Protein AF-0000000076630620 (afdb_homodimer)

InterPro domains:
  IPR000719 Protein kinase domain [PF00069] (63-330)
  IPR000719 Protein kinase domain [PS50011] (62-330)
  IPR000719 Protein kinase domain [SM00220] (62-330)
  IPR011009 Protein kinase-like domain superfamily [SSF56112] (59-332)
  IPR017441 Protein kinase, ATP binding site [PS00107] (68-91)
  IPR050538 Mitogen-activated protein kinase kinase kinase [PTHR48016] (31-331)

Foldseek 3Di:
DPPPPDPPPPPPPCPPPDPPCPPPPPPPVVVVCVVVVVVVVVCVVVDPDDPNPPLPLPDFDWDWDDFDDDALFFTKTWIAGPVPRAIKIKTKGKAAQVDPCRVVSVVLVVVQLVCQVPDDDPQAWHWDGKHKAADVVRSIIMIITITHDQPQAFQLVVCLVPNADDLLLLLLALLSLLVVLVVCVVVQKAQQQDARNQWGHNVPSGIHGHDSSLMDRHDPDQDQCPPPVVCVRRVPRLLLFALCSLVRHGDGSLRVLSSSLQRSCCNRGSDGQAPPDDDPVSVNVCSVVVHFRDDDPVDDPQNSVLSCLSNPNPSVSRDHSVVSNPRPSNVPND/DPPPPDDDPPPPPPPPPDPPPPPPPPPPVVVVCLVCVVVVVVCVVVDCDPPPVPLPLPDFDWDWDDFDDDALFFTKTWIAGPVPRAIKIKTKGKAQQVDPCRVVSVVLVVVQLVVQVPDDDPQAWHWDGKHKAADVVRSIIMIITITHDQPQAFQLVVCLVPNADDLLLLLLALLSLLVVLVVCVVVQKAQQQDARNQWGHNVPSGIHGHDSSLMDRHDPDQDQCPPPVVCVRRVPRLLLFALCSLVRHGDGSLRVLSSSLQRSCCNRGSDGQAPPDDDPVSVNVCSVVVHFRDDDPVDDPLNSVLSCLSNPNPSVSRDHSVVSNPRPSNVPND

Radius of gyration: 34.83 Å; Cα contacts (8 Å, |Δi|>4): 1082; chains: 2; bounding box: 96×141×93 Å

pLDDT: mean 76.8, std 24.76, range [18.69, 98.56]

Nearest PDB structures (foldseek):
  7nxk-assembly1_A  TM=8.327E-01  e=2.757E-19  Homo sapiens
  5acb-assembly2_D  TM=8.102E-01  e=2.037E-18  Homo sapiens
  7nxj-assembly1_A  TM=8.068E-01  e=7.312E-18  Homo sapiens
  7qq6-assembly2_C  TM=7.704E-01  e=6.038E-17  Homo sapiens
  2w9z-assembly1_B  TM=7.452E-01  e=3.197E-16  Homo sapiens

Organism: NCBI:txid5963

Solvent-accessible surface area (backbone atoms only — not comparable to full-atom values): 37057 Å² total; per-residue (Å²): 137,85,83,78,82,78,82,79,75,78,79,75,81,70,82,68,72,80,77,74,78,78,66,78,69,62,65,64,61,60,57,52,56,55,50,49,54,53,52,42,58,64,40,65,80,52,65,73,67,76,93,57,77,62,75,66,66,55,79,75,61,63,44,74,64,45,78,76,45,76,57,86,72,32,39,26,27,40,27,32,32,49,74,51,46,28,41,28,28,36,37,37,31,77,37,47,63,85,43,88,60,36,60,64,53,48,50,38,48,50,51,28,49,48,49,35,68,69,50,84,44,93,29,33,52,47,59,73,48,49,42,77,47,72,42,75,89,75,45,34,30,36,37,36,40,35,26,59,52,48,70,41,34,23,46,44,55,41,19,65,61,59,35,49,50,53,64,62,32,48,30,46,51,49,46,45,52,39,53,37,49,40,53,36,46,77,70,30,35,34,54,76,59,55,40,37,75,30,28,29,22,53,30,72,48,47,54,21,44,46,78,47,65,64,39,44,73,52,67,96,51,75,43,73,49,79,44,66,64,55,54,70,60,39,68,90,46,59,75,29,54,28,62,44,60,77,66,56,34,59,53,62,65,50,42,46,34,25,7,47,27,29,35,53,43,20,43,56,62,40,40,70,32,45,86,89,50,89,45,69,68,51,46,52,51,39,43,73,69,68,53,68,67,73,77,70,80,88,53,52,70,52,52,50,51,51,36,48,40,23,49,35,82,54,69,88,73,25,42,49,50,68,58,56,68,68,34,71,58,45,65,78,62,126,142,84,86,80,84,82,82,84,77,80,78,79,72,78,76,72,69,81,75,76,78,77,65,78,70,60,65,63,58,59,57,50,55,55,51,47,53,51,50,41,58,62,38,64,78,51,67,74,68,74,94,58,79,60,75,66,65,56,80,75,62,61,43,74,64,43,77,75,45,76,56,85,72,32,39,27,28,40,28,33,31,50,76,50,45,27,40,28,26,37,39,38,30,77,38,46,64,86,42,88,60,37,62,62,52,48,50,38,48,50,49,29,50,50,50,36,65,70,48,84,44,93,29,32,52,48,60,72,48,47,41,77,47,72,40,75,90,74,46,34,31,37,38,36,38,34,26,61,52,50,72,42,34,25,46,43,55,42,19,63,63,58,35,48,49,52,64,62,32,48,32,46,53,48,46,44,51,39,53,37,48,41,53,36,46,76,72,31,34,34,53,75,58,57,40,36,76,31,27,31,22,53,30,71,47,47,53,22,44,45,77,46,64,64,39,42,74,54,66,97,53,75,44,73,48,77,45,68,65,55,54,70,60,39,70,91,47,58,75,30,53,30,62,45,60,77,66,56,33,60,53,66,64,48,42,46,32,23,8,47,24,28,34,52,43,21,42,56,62,41,41,70,34,46,86,87,51,90,44,70,67,53,46,52,50,40,41,73,69,70,53,68,67,73,76,70,79,87,53,54,69,52,52,50,51,52,36,49,40,24,49,35,82,54,70,87,75,26,41,48,50,69,58,55,68,67,34,71,58,46,66,77,62,125

Structure (mmCIF, N/CA/C/O backbone):
data_AF-0000000076630620-model_v1
#
loop_
_entity.id
_entity.type
_entity.pdbx_description
1 polymer 'Protein kinase domain-containing protein'
#
loop_
_atom_site.group_PDB
_atom_site.id
_atom_site.type_symbol
_atom_site.label_atom_id
_atom_site.label_alt_id
_atom_site.label_comp_id
_atom_site.label_asym_id
_atom_site.label_entity_id
_atom_site.label_seq_id
_atom_site.pdbx_PDB_ins_code
_atom_site.Cartn_x
_atom_site.Cartn_y
_atom_site.Cartn_z
_atom_site.occupancy
_atom_site.B_iso_or_equiv
_atom_site.auth_seq_id
_atom_site.auth_comp_id
_atom_site.auth_asym_id
_atom_site.auth_atom_id
_atom_site.pdbx_PDB_model_num
ATOM 1 N N . MET A 1 1 ? 1.747 79.438 6.832 1 21.02 1 MET A N 1
ATOM 2 C CA . MET A 1 1 ? 3.092 79.688 7.32 1 21.02 1 MET A CA 1
ATOM 3 C C . MET A 1 1 ? 4.109 78.75 6.734 1 21.02 1 MET A C 1
ATOM 5 O O . MET A 1 1 ? 3.883 77.562 6.73 1 21.02 1 MET A O 1
ATOM 9 N N . ASP A 1 2 ? 5.125 79.25 5.742 1 23.94 2 ASP A N 1
ATOM 10 C CA . ASP A 1 2 ? 6.125 78.938 4.723 1 23.94 2 ASP A CA 1
ATOM 11 C C . ASP A 1 2 ? 7.383 78.312 5.344 1 23.94 2 ASP A C 1
ATOM 13 O O . ASP A 1 2 ? 8.266 79.062 5.809 1 23.94 2 ASP A O 1
ATOM 17 N N . SER A 1 3 ? 7.227 77.188 6.191 1 22.53 3 SER A N 1
ATOM 18 C CA . SER A 1 3 ? 8.352 76.875 7.074 1 22.53 3 SER A CA 1
ATOM 19 C C . SER A 1 3 ? 9.625 76.625 6.277 1 22.53 3 SER A C 1
ATOM 21 O O . SER A 1 3 ? 9.609 75.875 5.285 1 22.53 3 SER A O 1
ATOM 23 N N . ASN A 1 4 ? 10.711 77.438 6.391 1 20.22 4 ASN A N 1
ATOM 24 C CA . ASN A 1 4 ? 12.023 77.875 5.938 1 20.22 4 ASN A CA 1
ATOM 25 C C . ASN A 1 4 ? 13.086 76.812 6.184 1 20.22 4 ASN A C 1
ATOM 27 O O . ASN A 1 4 ? 13.938 76.938 7.059 1 20.22 4 ASN A O 1
ATOM 31 N N . CYS A 1 5 ? 12.805 75.375 6.117 1 22.64 5 CYS A N 1
ATOM 32 C CA . CYS A 1 5 ? 13.773 74.5 6.723 1 22.64 5 CYS A CA 1
ATOM 33 C C . CYS A 1 5 ? 15.094 74.5 5.969 1 22.64 5 CYS A C 1
ATOM 35 O O . CYS A 1 5 ? 15.125 74.312 4.75 1 22.64 5 CYS A O 1
ATOM 37 N N . ILE A 1 6 ? 16.172 75.062 6.484 1 18.94 6 ILE A N 1
ATOM 38 C CA . ILE A 1 6 ? 17.516 75.5 6.117 1 18.94 6 ILE A CA 1
ATOM 39 C C . ILE A 1 6 ? 18.344 74.312 5.703 1 18.94 6 ILE A C 1
ATOM 41 O O . ILE A 1 6 ? 18.406 73.312 6.426 1 18.94 6 ILE A O 1
ATOM 45 N N . LYS A 1 7 ? 18.922 74.25 4.406 1 21.69 7 LYS A N 1
ATOM 46 C CA . LYS A 1 7 ? 19.609 73.312 3.521 1 21.69 7 LYS A CA 1
ATOM 47 C C . LYS A 1 7 ? 21.062 73.125 3.93 1 21.69 7 LYS A C 1
ATOM 49 O O . LYS A 1 7 ? 21.922 73.938 3.576 1 21.69 7 LYS A O 1
ATOM 54 N N . VAL A 1 8 ? 21.328 72.812 5.246 1 18.69 8 VAL A N 1
ATOM 55 C CA . VAL A 1 8 ? 22.75 72.938 5.598 1 18.69 8 VAL A CA 1
ATOM 56 C C . VAL A 1 8 ? 23.594 72 4.758 1 18.69 8 VAL A C 1
ATOM 58 O O . VAL A 1 8 ? 23.281 70.812 4.629 1 18.69 8 VAL A O 1
ATOM 61 N N . LYS A 1 9 ? 24.562 72.5 3.994 1 22.14 9 LYS A N 1
ATOM 62 C CA . LYS A 1 9 ? 25.531 72.188 2.963 1 22.14 9 LYS A CA 1
ATOM 63 C C . LYS A 1 9 ? 26.703 71.375 3.557 1 22.14 9 LYS A C 1
ATOM 65 O O . LYS A 1 9 ? 27.641 72 4.078 1 22.14 9 LYS A O 1
ATOM 70 N N . ILE A 1 10 ? 26.516 70.375 4.496 1 19.81 10 ILE A N 1
ATOM 71 C CA . ILE A 1 10 ? 27.766 70 5.117 1 19.81 10 ILE A CA 1
ATOM 72 C C . ILE A 1 10 ? 28.703 69.438 4.055 1 19.81 10 ILE A C 1
ATOM 74 O O . ILE A 1 10 ? 28.297 68.625 3.223 1 19.81 10 ILE A O 1
ATOM 78 N N . LYS A 1 11 ? 29.828 70 3.824 1 20.2 11 LYS A N 1
ATOM 79 C CA . LYS A 1 11 ? 31 69.938 2.965 1 20.2 11 LYS A CA 1
ATOM 80 C C . LYS A 1 11 ? 31.75 68.625 3.195 1 20.2 11 LYS A C 1
ATOM 82 O O . LYS A 1 11 ? 32.5 68.438 4.164 1 20.2 11 LYS A O 1
ATOM 87 N N . LYS A 1 12 ? 31.078 67.438 3.344 1 24.11 12 LYS A N 1
ATOM 88 C CA . LYS A 1 12 ? 31.906 66.375 3.811 1 24.11 12 LYS A CA 1
ATOM 89 C C . LYS A 1 12 ? 33.031 66.062 2.838 1 24.11 12 LYS A C 1
ATOM 91 O O . LYS A 1 12 ? 32.812 65.875 1.639 1 24.11 12 LYS A O 1
ATOM 96 N N . ALA A 1 13 ? 34.25 66.5 3.131 1 24.06 13 ALA A N 1
ATOM 97 C CA . ALA A 1 13 ? 35.5 66.438 2.396 1 24.06 13 ALA A CA 1
ATOM 98 C C . ALA A 1 13 ? 35.844 65 2.029 1 24.06 13 ALA A C 1
ATOM 100 O O . ALA A 1 13 ? 35.812 64.062 2.883 1 24.06 13 ALA A O 1
ATOM 101 N N . THR A 1 14 ? 35.781 64.625 0.725 1 21.33 14 THR A N 1
ATOM 102 C CA . THR A 1 14 ? 35.719 63.406 -0.107 1 21.33 14 THR A CA 1
ATOM 103 C C . THR A 1 14 ? 37.125 62.781 -0.221 1 21.33 14 THR A C 1
ATOM 105 O O . THR A 1 14 ? 37.344 61.906 -1.069 1 21.33 14 THR A O 1
ATOM 108 N N . ALA A 1 15 ? 38.062 63.156 0.721 1 23.69 15 ALA A N 1
ATOM 109 C CA . ALA A 1 15 ? 39.375 62.75 0.224 1 23.69 15 ALA A CA 1
ATOM 110 C C . ALA A 1 15 ? 39.406 61.25 0.014 1 23.69 15 ALA A C 1
ATOM 112 O O . ALA A 1 15 ? 39.062 60.469 0.91 1 23.69 15 ALA A O 1
ATOM 113 N N . THR A 1 16 ? 39.375 60.875 -1.229 1 24.38 16 THR A N 1
ATOM 114 C CA . THR A 1 16 ? 39.281 59.562 -1.857 1 24.38 16 THR A CA 1
ATOM 115 C C . THR A 1 16 ? 40.531 58.75 -1.606 1 24.38 16 THR A C 1
ATOM 117 O O . THR A 1 16 ? 41.594 59.094 -2.113 1 24.38 16 THR A O 1
ATOM 120 N N . PRO A 1 17 ? 40.844 58.5 -0.322 1 27.91 17 PRO A N 1
ATOM 121 C CA . PRO A 1 17 ? 42.219 57.969 -0.249 1 27.91 17 PRO A CA 1
ATOM 122 C C . PRO A 1 17 ? 42.469 56.875 -1.295 1 27.91 17 PRO A C 1
ATOM 124 O O . PRO A 1 17 ? 41.5 56.25 -1.792 1 27.91 17 PRO A O 1
ATOM 127 N N . PRO A 1 18 ? 43.688 56.812 -1.836 1 27.02 18 PRO A N 1
ATOM 128 C CA . PRO A 1 18 ? 44.156 56.031 -2.973 1 27.02 18 PRO A CA 1
ATOM 129 C C . PRO A 1 18 ? 43.906 54.531 -2.799 1 27.02 18 PRO A C 1
ATOM 131 O O . PRO A 1 18 ? 43.844 54.031 -1.67 1 27.02 18 PRO A O 1
ATOM 134 N N . GLU A 1 19 ? 43.25 53.906 -3.766 1 24.89 19 GLU A N 1
ATOM 135 C CA . GLU A 1 19 ? 42.719 52.562 -3.941 1 24.89 19 GLU A CA 1
ATOM 136 C C . GLU A 1 19 ? 43.844 51.531 -3.924 1 24.89 19 GLU A C 1
ATOM 138 O O . GLU A 1 19 ? 44.625 51.438 -4.859 1 24.89 19 GLU A O 1
ATOM 143 N N . VAL A 1 20 ? 44.688 51.469 -2.863 1 26.17 20 VAL A N 1
ATOM 144 C CA . VAL A 1 20 ? 45.688 50.438 -2.951 1 26.17 20 VAL A CA 1
ATOM 145 C C . VAL A 1 20 ? 45.031 49.094 -3.363 1 26.17 20 VAL A C 1
ATOM 147 O O . VAL A 1 20 ? 43.969 48.75 -2.842 1 26.17 20 VAL A O 1
ATOM 150 N N . SER A 1 21 ? 45.344 48.656 -4.578 1 26.14 21 SER A N 1
ATOM 151 C CA . SER A 1 21 ? 44.906 47.5 -5.348 1 26.14 21 SER A CA 1
ATOM 152 C C . SER A 1 21 ? 45.156 46.188 -4.582 1 26.14 21 SER A C 1
ATOM 154 O O . SER A 1 21 ? 46.312 45.781 -4.406 1 26.14 21 SER A O 1
ATOM 156 N N . LEU A 1 22 ? 44.656 46.031 -3.342 1 25.88 22 LEU A N 1
ATOM 157 C CA . LEU A 1 22 ? 44.938 44.812 -2.621 1 25.88 22 LEU A CA 1
ATOM 158 C C . LEU A 1 22 ? 44.469 43.594 -3.404 1 25.88 22 LEU A C 1
ATOM 160 O O . LEU A 1 22 ? 43.375 43.094 -3.141 1 25.88 22 LEU A O 1
ATOM 164 N N . ASP A 1 23 ? 44.594 43.562 -4.773 1 28.38 23 ASP A N 1
ATOM 165 C CA . ASP A 1 23 ? 44.094 42.531 -5.664 1 28.38 23 ASP A CA 1
ATOM 166 C C . ASP A 1 23 ? 44.625 41.156 -5.242 1 28.38 23 ASP A C 1
ATOM 168 O O . ASP A 1 23 ? 43.969 40.125 -5.469 1 28.38 23 ASP A O 1
ATOM 172 N N . ASN A 1 24 ? 45.969 41.031 -4.953 1 30.78 24 ASN A N 1
ATOM 173 C CA . ASN A 1 24 ? 46.656 39.75 -5.164 1 30.78 24 ASN A CA 1
ATOM 174 C C . ASN A 1 24 ? 46.312 38.75 -4.07 1 30.78 24 ASN A C 1
ATOM 176 O O . ASN A 1 24 ? 46.781 37.625 -4.113 1 30.78 24 ASN A O 1
ATOM 180 N N . LEU A 1 25 ? 46.094 39.188 -2.828 1 27.2 25 LEU A N 1
ATOM 181 C CA . LEU A 1 25 ? 46.125 38.188 -1.76 1 27.2 25 LEU A CA 1
ATOM 182 C C . LEU A 1 25 ? 44.875 37.344 -1.758 1 27.2 25 LEU A C 1
ATOM 184 O O . LEU A 1 25 ? 44.75 36.438 -0.93 1 27.2 25 LEU A O 1
ATOM 188 N N . SER A 1 26 ? 43.781 37.812 -2.432 1 30.05 26 SER A N 1
ATOM 189 C CA . SER A 1 26 ? 42.469 37.25 -2.098 1 30.05 26 SER A CA 1
ATOM 190 C C . SER A 1 26 ? 42.312 35.844 -2.699 1 30.05 26 SER A C 1
ATOM 192 O O . SER A 1 26 ? 41.344 35.125 -2.396 1 30.05 26 SER A O 1
ATOM 194 N N . ASP A 1 27 ? 43.188 35.469 -3.658 1 32.16 27 ASP A N 1
ATOM 195 C CA . ASP A 1 27 ? 42.875 34.25 -4.371 1 32.16 27 ASP A CA 1
ATOM 196 C C . ASP A 1 27 ? 43.188 33.031 -3.518 1 32.16 27 ASP A C 1
ATOM 198 O O . ASP A 1 27 ? 42.625 31.938 -3.727 1 32.16 27 ASP A O 1
ATOM 202 N N . SER A 1 28 ? 44.375 33.094 -2.713 1 32.09 28 SER A N 1
ATOM 203 C CA . SER A 1 28 ? 44.844 31.875 -2.072 1 32.09 28 SER A CA 1
ATOM 204 C C . SER A 1 28 ? 43.938 31.469 -0.919 1 32.09 28 SER A C 1
ATOM 206 O O . SER A 1 28 ? 43.938 30.312 -0.489 1 32.09 28 SER A O 1
ATOM 208 N N . ALA A 1 29 ? 43.406 32.469 -0.152 1 30.36 29 ALA A N 1
ATOM 209 C CA . ALA A 1 29 ? 42.594 32.125 1.026 1 30.36 29 ALA A CA 1
ATOM 210 C C . ALA A 1 29 ? 41.25 31.516 0.629 1 30.36 29 ALA A C 1
ATOM 212 O O . ALA A 1 29 ? 40.562 30.938 1.467 1 30.36 29 ALA A O 1
ATOM 213 N N . HIS A 1 30 ? 40.719 31.875 -0.544 1 31.41 30 HIS A N 1
ATOM 214 C CA . HIS A 1 30 ? 39.469 31.281 -0.981 1 31.41 30 HIS A CA 1
ATOM 215 C C . HIS A 1 30 ? 39.625 29.781 -1.229 1 31.41 30 HIS A C 1
ATOM 217 O O . HIS A 1 30 ? 38.656 29.031 -1.052 1 31.41 30 HIS A O 1
ATOM 223 N N . ASN A 1 31 ? 40.844 29.328 -1.656 1 33.25 31 ASN A N 1
ATOM 224 C CA . ASN A 1 31 ? 41 27.922 -1.959 1 33.25 31 ASN A CA 1
ATOM 225 C C . ASN A 1 31 ? 41.094 27.078 -0.687 1 33.25 31 ASN A C 1
ATOM 227 O O . ASN A 1 31 ? 40.75 25.906 -0.681 1 33.25 31 ASN A O 1
ATOM 231 N N . MET A 1 32 ? 41.844 27.547 0.4 1 32.38 32 MET A N 1
ATOM 232 C CA . MET A 1 32 ? 42.062 26.734 1.59 1 32.38 32 MET A CA 1
ATOM 233 C C . MET A 1 32 ? 40.781 26.547 2.383 1 32.38 32 MET A C 1
ATOM 235 O O . MET A 1 32 ? 40.594 25.531 3.061 1 32.38 32 MET A O 1
ATOM 239 N N . THR A 1 33 ? 40 27.641 2.543 1 31.5 33 THR A N 1
ATOM 240 C CA . THR A 1 33 ? 38.781 27.469 3.334 1 31.5 33 THR A CA 1
ATOM 241 C C . THR A 1 33 ? 37.812 26.531 2.643 1 31.5 33 THR A C 1
ATOM 243 O O . THR A 1 33 ? 36.906 25.984 3.283 1 31.5 33 THR A O 1
ATOM 246 N N . ARG A 1 34 ? 37.938 26.359 1.295 1 34.41 34 ARG A N 1
ATOM 247 C CA . ARG A 1 34 ? 37.094 25.406 0.62 1 34.41 34 ARG A CA 1
ATOM 248 C C . ARG A 1 34 ? 37.469 23.969 0.969 1 34.41 34 ARG A C 1
ATOM 250 O O . ARG A 1 34 ? 36.625 23.078 1.052 1 34.41 34 ARG A O 1
ATOM 257 N N . THR A 1 35 ? 38.844 23.734 1.135 1 35.69 35 THR A N 1
ATOM 258 C CA . THR A 1 35 ? 39.281 22.375 1.424 1 35.69 35 THR A CA 1
ATOM 259 C C . THR A 1 35 ? 38.969 22 2.877 1 35.69 35 THR A C 1
ATOM 261 O O . THR A 1 35 ? 38.531 20.906 3.166 1 35.69 35 THR A O 1
ATOM 264 N N . ILE A 1 36 ? 39.375 22.906 3.867 1 34.41 36 ILE A N 1
ATOM 265 C CA . ILE A 1 36 ? 39.219 22.547 5.273 1 34.41 36 ILE A CA 1
ATOM 266 C C . ILE A 1 36 ? 37.75 22.406 5.617 1 34.41 36 ILE A C 1
ATOM 268 O O . ILE A 1 36 ? 37.344 21.5 6.352 1 34.41 36 ILE A O 1
ATOM 272 N N . GLY A 1 37 ? 36.906 23.344 5.148 1 32.03 37 GLY A N 1
ATOM 273 C CA . GLY A 1 37 ? 35.5 23.219 5.426 1 32.03 37 GLY A CA 1
ATOM 274 C C . GLY A 1 37 ? 34.906 21.922 4.895 1 32.03 37 GLY A C 1
ATOM 275 O O . GLY A 1 37 ? 33.938 21.406 5.449 1 32.03 37 GLY A O 1
ATOM 276 N N . ARG A 1 38 ? 35.469 21.547 3.709 1 35.06 38 ARG A N 1
ATOM 277 C CA . ARG A 1 38 ? 35.062 20.25 3.17 1 35.06 38 ARG A CA 1
ATOM 278 C C . ARG A 1 38 ? 35.5 19.109 4.094 1 35.06 38 ARG A C 1
ATOM 280 O O . ARG A 1 38 ? 34.719 18.188 4.352 1 35.06 38 ARG A O 1
ATOM 287 N N . ASP A 1 39 ? 36.812 19.062 4.453 1 37.59 39 ASP A N 1
ATOM 288 C CA . ASP A 1 39 ? 37.312 17.984 5.293 1 37.59 39 ASP A CA 1
ATOM 289 C C . ASP A 1 39 ? 36.688 18.016 6.684 1 37.59 39 ASP A C 1
ATOM 291 O O . ASP A 1 39 ? 36.406 16.984 7.277 1 37.59 39 ASP A O 1
ATOM 295 N N . LEU A 1 40 ? 36.656 19.188 7.332 1 35.03 40 LEU A N 1
ATOM 296 C CA . LEU A 1 40 ? 36.094 19.297 8.672 1 35.03 40 LEU A CA 1
ATOM 297 C C . LEU A 1 40 ? 34.594 18.969 8.664 1 35.03 40 LEU A C 1
ATOM 299 O O . LEU A 1 40 ? 34.062 18.5 9.672 1 35.03 40 LEU A O 1
ATOM 303 N N . PHE A 1 41 ? 33.844 19.391 7.652 1 35.12 41 PHE A N 1
ATOM 304 C CA . PHE A 1 41 ? 32.438 18.969 7.586 1 35.12 41 PHE A CA 1
ATOM 305 C C . PHE A 1 41 ? 32.344 17.453 7.754 1 35.12 41 PHE A C 1
ATOM 307 O O . PHE A 1 41 ? 31.453 16.969 8.484 1 35.12 41 PHE A O 1
ATOM 314 N N . PHE A 1 42 ? 33.188 16.734 7.055 1 37.94 42 PHE A N 1
ATOM 315 C CA . PHE A 1 42 ? 33.188 15.281 7.223 1 37.94 42 PHE A CA 1
ATOM 316 C C . PHE A 1 42 ? 33.875 14.891 8.531 1 37.94 42 PHE A C 1
ATOM 318 O O . PHE A 1 42 ? 33.562 13.844 9.109 1 37.94 42 PHE A O 1
ATOM 325 N N . ALA A 1 43 ? 34.844 15.562 9.039 1 37.91 43 ALA A N 1
ATOM 326 C CA . ALA A 1 43 ? 35.531 15.266 10.297 1 37.91 43 ALA A CA 1
ATOM 327 C C . ALA A 1 43 ? 34.625 15.594 11.492 1 37.91 43 ALA A C 1
ATOM 329 O O . ALA A 1 43 ? 34.625 14.875 12.492 1 37.91 43 ALA A O 1
ATOM 330 N N . SER A 1 44 ? 34.125 16.797 11.695 1 35.88 44 SER A N 1
ATOM 331 C CA . SER A 1 44 ? 33.312 17.172 12.859 1 35.88 44 SER A CA 1
ATOM 332 C C . SER A 1 44 ? 32.156 16.203 13.047 1 35.88 44 SER A C 1
ATOM 334 O O . SER A 1 44 ? 31.562 16.141 14.133 1 35.88 44 SER A O 1
ATOM 336 N N . LEU A 1 45 ? 31.547 15.68 11.93 1 35.03 45 LEU A N 1
ATOM 337 C CA . LEU A 1 45 ? 30.703 14.523 12.219 1 35.03 45 LEU A CA 1
ATOM 338 C C . LEU A 1 45 ? 31.516 13.398 12.852 1 35.03 45 LEU A C 1
ATOM 340 O O . LEU A 1 45 ? 30.953 12.359 13.234 1 35.03 45 LEU A O 1
ATOM 344 N N . SER A 1 46 ? 32.938 13.469 12.922 1 30.86 46 SER A N 1
ATOM 345 C CA . SER A 1 46 ? 33.875 12.516 13.539 1 30.86 46 SER A CA 1
ATOM 346 C C . SER A 1 46 ? 34.125 12.867 15 1 30.86 46 SER A C 1
ATOM 348 O O . SER A 1 46 ? 35.125 12.414 15.586 1 30.86 46 SER A O 1
ATOM 350 N N . GLU A 1 47 ? 33.781 13.883 15.672 1 31.84 47 GLU A N 1
ATOM 351 C CA . GLU A 1 47 ? 34.344 14.062 17.016 1 31.84 47 GLU A CA 1
ATOM 352 C C . GLU A 1 47 ? 34.281 12.766 17.828 1 31.84 47 GLU A C 1
ATOM 354 O O . GLU A 1 47 ? 33.375 11.945 17.625 1 31.84 47 GLU A O 1
ATOM 359 N N . ASN A 1 48 ? 35.406 12.461 18.75 1 29.38 48 ASN A N 1
ATOM 360 C CA . ASN A 1 48 ? 35.844 11.461 19.719 1 29.38 48 ASN A CA 1
ATOM 361 C C . ASN A 1 48 ? 34.781 11.211 20.781 1 29.38 48 ASN A C 1
ATOM 363 O O . ASN A 1 48 ? 35.062 10.648 21.844 1 29.38 48 ASN A O 1
ATOM 367 N N . PRO A 1 49 ? 33.812 12.031 21.266 1 29.92 49 PRO A N 1
ATOM 368 C CA . PRO A 1 49 ? 33.344 11.445 22.531 1 29.92 49 PRO A CA 1
ATOM 369 C C . PRO A 1 49 ? 33.312 9.922 22.5 1 29.92 49 PRO A C 1
ATOM 371 O O . PRO A 1 49 ? 33.344 9.32 21.422 1 29.92 49 PRO A O 1
ATOM 374 N N . LYS A 1 50 ? 33.125 9.023 23.656 1 31.27 50 LYS A N 1
ATOM 375 C CA . LYS A 1 50 ? 33.281 7.578 23.531 1 31.27 50 LYS A CA 1
ATOM 376 C C . LYS A 1 50 ? 32.844 7.113 22.141 1 31.27 50 LYS A C 1
ATOM 378 O O . LYS A 1 50 ? 32.219 7.863 21.391 1 31.27 50 LYS A O 1
ATOM 383 N N . LYS A 1 51 ? 32.656 5.582 21.969 1 31.17 51 LYS A N 1
ATOM 384 C CA . LYS A 1 51 ? 32.219 4.828 20.797 1 31.17 51 LYS A CA 1
ATOM 385 C C . LYS A 1 51 ? 31.078 5.551 20.078 1 31.17 51 LYS A C 1
ATOM 387 O O . LYS A 1 51 ? 29.938 5.516 20.531 1 31.17 51 LYS A O 1
ATOM 392 N N . SER A 1 52 ? 31.078 6.707 19.906 1 31.16 52 SER A N 1
ATOM 393 C CA . SER A 1 52 ? 30.109 7.559 19.203 1 31.16 52 SER A CA 1
ATOM 394 C C . SER A 1 52 ? 29.406 6.793 18.094 1 31.16 52 SER A C 1
ATOM 396 O O . SER A 1 52 ? 30.047 6.141 17.266 1 31.16 52 SER A O 1
ATOM 398 N N . SER A 1 53 ? 28.188 6.352 18.359 1 32.97 53 SER A N 1
ATOM 399 C CA . SER A 1 53 ? 27.406 5.41 17.562 1 32.97 53 SER A CA 1
ATOM 400 C C . SER A 1 53 ? 27.5 5.719 16.078 1 32.97 53 SER A C 1
ATOM 402 O O . SER A 1 53 ? 27.156 6.82 15.641 1 32.97 53 SER A O 1
ATOM 404 N N . GLU A 1 54 ? 28.688 5.578 15.414 1 34.03 54 GLU A N 1
ATOM 405 C CA . GLU A 1 54 ? 28.859 5.453 13.969 1 34.03 54 GLU A CA 1
ATOM 406 C C . GLU A 1 54 ? 27.516 5.383 13.266 1 34.03 54 GLU A C 1
ATOM 408 O O . GLU A 1 54 ? 26.719 4.477 13.523 1 34.03 54 GLU A O 1
ATOM 413 N N . LEU A 1 55 ? 26.891 6.453 13.234 1 37.19 55 LEU A N 1
ATOM 414 C CA . LEU A 1 55 ? 25.719 6.383 12.367 1 37.19 55 LEU A CA 1
ATOM 415 C C . LEU A 1 55 ? 25.844 5.25 11.359 1 37.19 55 LEU A C 1
ATOM 417 O O . LEU A 1 55 ? 26.688 5.324 10.445 1 37.19 55 LEU A O 1
ATOM 421 N N . GLU A 1 56 ? 26.094 4.102 11.734 1 41.91 56 GLU A N 1
ATOM 422 C CA . GLU A 1 56 ? 26.125 2.865 10.961 1 41.91 56 GLU A CA 1
ATOM 423 C C . GLU A 1 56 ? 25.453 3.031 9.609 1 41.91 56 GLU A C 1
ATOM 425 O O . GLU A 1 56 ? 24.234 3.26 9.547 1 41.91 56 GLU A O 1
ATOM 430 N N . GLN A 1 57 ? 26.188 3.885 8.711 1 52.62 57 GLN A N 1
ATOM 431 C CA . GLN A 1 57 ? 25.766 3.896 7.312 1 52.62 57 GLN A CA 1
ATOM 432 C C . GLN A 1 57 ? 25.141 2.568 6.918 1 52.62 57 GLN A C 1
ATOM 434 O O . GLN A 1 57 ? 25.828 1.567 6.738 1 52.62 57 GLN A O 1
ATOM 439 N N . LYS A 1 58 ? 24.109 2.365 7.465 1 62.09 58 LYS A N 1
ATOM 440 C CA . LYS A 1 58 ? 23.438 1.16 7.008 1 62.09 58 LYS A CA 1
ATOM 441 C C . LYS A 1 58 ? 23.172 1.212 5.504 1 62.09 58 LYS A C 1
ATOM 443 O O . LYS A 1 58 ? 22.578 2.168 5.004 1 62.09 58 LYS A O 1
ATOM 448 N N . HIS A 1 59 ? 24.094 0.688 4.801 1 75.94 59 HIS A N 1
ATOM 449 C CA . HIS A 1 59 ? 23.859 0.475 3.377 1 75.94 59 HIS A CA 1
ATOM 450 C C . HIS A 1 59 ? 22.594 -0.349 3.143 1 75.94 59 HIS A C 1
ATOM 452 O O . HIS A 1 59 ? 22.391 -1.382 3.785 1 75.94 59 HIS A O 1
ATOM 458 N N . PHE A 1 60 ? 21.672 0.349 2.531 1 82.38 60 PHE A N 1
ATOM 459 C CA . PHE A 1 60 ? 20.453 -0.366 2.158 1 82.38 60 PHE A CA 1
ATOM 460 C C . PHE A 1 60 ? 20.562 -0.903 0.735 1 82.38 60 PHE A C 1
ATOM 462 O O . PHE A 1 60 ? 20.828 -0.147 -0.202 1 82.38 60 PHE A O 1
ATOM 469 N N . ASP A 1 61 ? 20.531 -2.199 0.621 1 87.75 61 ASP A N 1
ATOM 470 C CA . ASP A 1 61 ? 20.422 -2.812 -0.7 1 87.75 61 ASP A CA 1
ATOM 471 C C . ASP A 1 61 ? 19 -2.762 -1.225 1 87.75 61 ASP A C 1
ATOM 473 O O . ASP A 1 61 ? 18.141 -3.52 -0.771 1 87.75 61 ASP A O 1
ATOM 477 N N . ILE A 1 62 ? 18.844 -1.763 -2.086 1 87.5 62 ILE A N 1
ATOM 478 C CA . ILE A 1 62 ? 17.469 -1.516 -2.52 1 87.5 62 ILE A CA 1
ATOM 479 C C . ILE A 1 62 ? 17.391 -1.543 -4.047 1 87.5 62 ILE A C 1
ATOM 481 O O . ILE A 1 62 ? 18.422 -1.467 -4.723 1 87.5 62 ILE A O 1
ATOM 485 N N . GLN A 1 63 ? 16.234 -1.814 -4.531 1 87.06 63 GLN A N 1
ATOM 486 C CA . GLN A 1 63 ? 15.852 -1.541 -5.91 1 87.06 63 GLN A CA 1
ATOM 487 C C . GLN A 1 63 ? 14.805 -0.434 -5.977 1 87.06 63 GLN A C 1
ATOM 489 O O . GLN A 1 63 ? 13.695 -0.592 -5.465 1 87.06 63 GLN A O 1
ATOM 494 N N . MET A 1 64 ? 15.312 0.743 -6.637 1 82 64 MET A N 1
ATOM 495 C CA . MET A 1 64 ? 14.477 1.937 -6.598 1 82 64 MET A CA 1
ATOM 496 C C . MET A 1 64 ? 13.625 2.047 -7.859 1 82 64 MET A C 1
ATOM 498 O O . MET A 1 64 ? 14.062 1.655 -8.945 1 82 64 MET A O 1
ATOM 502 N N . GLU A 1 65 ? 12.43 2.377 -7.727 1 75.19 65 GLU A N 1
ATOM 503 C CA . GLU A 1 65 ? 11.625 2.441 -8.945 1 75.19 65 GLU A CA 1
ATOM 504 C C . GLU A 1 65 ? 10.961 3.809 -9.102 1 75.19 65 GLU A C 1
ATOM 506 O O . GLU A 1 65 ? 11.242 4.535 -10.055 1 75.19 65 GLU A O 1
ATOM 511 N N . LYS A 1 66 ? 9.875 4.094 -8.289 1 77.94 66 LYS A N 1
ATOM 512 C CA . LYS A 1 66 ? 8.828 5.047 -8.633 1 77.94 66 LYS A CA 1
ATOM 513 C C . LYS A 1 66 ? 8.875 6.273 -7.727 1 77.94 66 LYS A C 1
ATOM 515 O O . LYS A 1 66 ? 8.992 6.145 -6.504 1 77.94 66 LYS A O 1
ATOM 520 N N . LYS A 1 67 ? 8.977 7.355 -8.438 1 86.69 67 LYS A N 1
ATOM 521 C CA . LYS A 1 67 ? 8.766 8.586 -7.676 1 86.69 67 LYS A CA 1
ATOM 522 C C . LYS A 1 67 ? 7.332 8.672 -7.156 1 86.69 67 LYS A C 1
ATOM 524 O O . LYS A 1 67 ? 6.379 8.516 -7.922 1 86.69 67 LYS A O 1
ATOM 529 N N . ILE A 1 68 ? 7.223 8.82 -5.852 1 86.31 68 ILE A N 1
ATOM 530 C CA . ILE A 1 68 ? 5.879 8.805 -5.277 1 86.31 68 ILE A CA 1
ATOM 531 C C . ILE A 1 68 ? 5.559 10.172 -4.688 1 86.31 68 ILE A C 1
ATOM 533 O O . ILE A 1 68 ? 4.426 10.43 -4.273 1 86.31 68 ILE A O 1
ATOM 537 N N . GLY A 1 69 ? 6.555 10.945 -4.605 1 83.94 69 GLY A N 1
ATOM 538 C CA . GLY A 1 69 ? 6.316 12.273 -4.055 1 83.94 69 GLY A CA 1
ATOM 539 C C . GLY A 1 69 ? 7.438 13.25 -4.352 1 83.94 69 GLY A C 1
ATOM 540 O O . GLY A 1 69 ? 8.547 12.844 -4.688 1 83.94 69 GLY A O 1
ATOM 541 N N . GLN A 1 70 ? 6.984 14.484 -4.32 1 80.81 70 GLN A N 1
ATOM 542 C CA . GLN A 1 70 ? 7.934 15.578 -4.496 1 80.81 70 GLN A CA 1
ATOM 543 C C . GLN A 1 70 ? 7.652 16.719 -3.512 1 80.81 70 GLN A C 1
ATOM 545 O O . GLN A 1 70 ? 6.504 17.125 -3.352 1 80.81 70 GLN A O 1
ATOM 550 N N . GLY A 1 71 ? 8.734 16.953 -2.742 1 67.12 71 GLY A N 1
ATOM 551 C CA . GLY A 1 71 ? 8.578 18.094 -1.862 1 67.12 71 GLY A CA 1
ATOM 552 C C . GLY A 1 71 ? 9.578 19.203 -2.139 1 67.12 71 GLY A C 1
ATOM 553 O O . GLY A 1 71 ? 10.305 19.156 -3.135 1 67.12 71 GLY A O 1
ATOM 554 N N . THR A 1 72 ? 9.539 20.234 -1.269 1 64 72 THR A N 1
ATOM 555 C CA . THR A 1 72 ? 10.398 21.406 -1.364 1 64 72 THR A CA 1
ATOM 556 C C . THR A 1 72 ? 11.867 21 -1.311 1 64 72 THR A C 1
ATOM 558 O O . THR A 1 72 ? 12.695 21.562 -2.031 1 64 72 THR A O 1
ATOM 561 N N . TYR A 1 73 ? 12.164 20.047 -0.602 1 68.62 73 TYR A N 1
ATOM 562 C CA . TYR A 1 73 ? 13.57 19.781 -0.34 1 68.62 73 TYR A CA 1
ATOM 563 C C . TYR A 1 73 ? 14.016 18.484 -0.997 1 68.62 73 TYR A C 1
ATOM 565 O O . TYR A 1 73 ? 15.211 18.172 -1.038 1 68.62 73 TYR A O 1
ATOM 573 N N . GLY A 1 74 ? 13.047 17.75 -1.555 1 78.75 74 GLY A N 1
ATOM 574 C CA . GLY A 1 74 ? 13.523 16.516 -2.162 1 78.75 74 GLY A CA 1
ATOM 575 C C . GLY A 1 74 ? 12.406 15.672 -2.756 1 78.75 74 GLY A C 1
ATOM 576 O O . GLY A 1 74 ? 11.234 16.047 -2.695 1 78.75 74 GLY A O 1
ATOM 577 N N . SER A 1 75 ? 12.914 14.633 -3.4 1 89.62 75 SER A N 1
ATOM 578 C CA . SER A 1 75 ? 11.992 13.672 -4.012 1 89.62 75 SER A CA 1
ATOM 579 C C . SER A 1 75 ? 11.914 12.391 -3.197 1 89.62 75 SER A C 1
ATOM 581 O O . SER A 1 75 ? 12.891 11.992 -2.557 1 89.62 75 SER A O 1
ATOM 583 N N . VAL A 1 76 ? 10.75 11.883 -3.213 1 92.75 76 VAL A N 1
ATOM 584 C CA . VAL A 1 76 ? 10.547 10.641 -2.479 1 92.75 76 VAL A CA 1
ATOM 585 C C . VAL A 1 76 ? 10.258 9.5 -3.457 1 92.75 76 VAL A C 1
ATOM 587 O O . VAL A 1 76 ? 9.453 9.656 -4.379 1 92.75 76 VAL A O 1
ATOM 590 N N . TYR A 1 77 ? 10.938 8.367 -3.246 1 93.38 77 TYR A N 1
ATOM 591 C CA . TYR A 1 77 ? 10.797 7.188 -4.098 1 93.38 77 TYR A CA 1
ATOM 592 C C . TYR A 1 77 ? 10.367 5.973 -3.281 1 93.38 77 TYR A C 1
ATOM 594 O O . TYR A 1 77 ? 10.688 5.871 -2.096 1 93.38 77 TYR A O 1
ATOM 602 N N . ARG A 1 78 ? 9.602 5.137 -3.984 1 93.75 78 ARG A N 1
ATOM 603 C CA . ARG A 1 78 ? 9.359 3.814 -3.424 1 93.75 78 ARG A CA 1
ATOM 604 C C . ARG A 1 78 ? 10.453 2.834 -3.836 1 93.75 78 ARG A C 1
ATOM 606 O O . ARG A 1 78 ? 10.891 2.832 -4.988 1 93.75 78 ARG A O 1
ATOM 613 N N . ALA A 1 79 ? 10.914 2.012 -2.904 1 93.12 79 ALA A N 1
ATOM 614 C CA . ALA A 1 79 ? 11.938 1.007 -3.176 1 93.12 79 ALA A CA 1
ATOM 615 C C . ALA A 1 79 ? 11.633 -0.297 -2.443 1 93.12 79 ALA A C 1
ATOM 617 O O . ALA A 1 79 ? 10.805 -0.326 -1.532 1 93.12 79 ALA A O 1
ATOM 618 N N . ILE A 1 80 ? 12.227 -1.358 -2.961 1 91.31 80 ILE A N 1
ATOM 619 C CA . ILE A 1 80 ? 12.117 -2.66 -2.311 1 91.31 80 ILE A CA 1
ATOM 620 C C . ILE A 1 80 ? 13.461 -3.047 -1.706 1 91.31 80 ILE A C 1
ATOM 622 O O . ILE A 1 80 ? 14.508 -2.865 -2.334 1 91.31 80 ILE A O 1
ATOM 626 N N . LEU A 1 81 ? 13.391 -3.508 -0.411 1 91 81 LEU A N 1
ATOM 627 C CA . LEU A 1 81 ? 14.594 -4.086 0.186 1 91 81 LEU A CA 1
ATOM 628 C C . LEU A 1 81 ? 14.891 -5.457 -0.414 1 91 81 LEU A C 1
ATOM 630 O O . LEU A 1 81 ? 14.039 -6.352 -0.382 1 91 81 LEU A O 1
ATOM 634 N N . LYS A 1 82 ? 16.031 -5.598 -0.862 1 87.62 82 LYS A N 1
ATOM 635 C CA . LYS A 1 82 ? 16.406 -6.84 -1.53 1 87.62 82 LYS A CA 1
ATOM 636 C C . LYS A 1 82 ? 16.453 -8 -0.543 1 87.62 82 LYS A C 1
ATOM 638 O O . LYS A 1 82 ? 16.281 -9.156 -0.934 1 87.62 82 LYS A O 1
ATOM 643 N N . GLU A 1 83 ? 16.625 -7.621 0.623 1 84.69 83 GLU A N 1
ATOM 644 C CA . GLU A 1 83 ? 16.781 -8.641 1.656 1 84.69 83 GLU A CA 1
ATOM 645 C C . GLU A 1 83 ? 15.469 -9.359 1.94 1 84.69 83 GLU A C 1
ATOM 647 O O . GLU A 1 83 ? 15.445 -10.586 2.062 1 84.69 83 GLU A O 1
ATOM 652 N N . ASN A 1 84 ? 14.406 -8.664 1.977 1 88 84 ASN A N 1
ATOM 653 C CA . ASN A 1 84 ? 13.18 -9.305 2.441 1 88 84 ASN A CA 1
ATOM 654 C C . ASN A 1 84 ? 11.969 -8.852 1.626 1 88 84 ASN A C 1
ATOM 656 O O . ASN A 1 84 ? 10.859 -9.336 1.841 1 88 84 ASN A O 1
ATOM 660 N N . GLY A 1 85 ? 12.188 -7.973 0.763 1 89.25 85 GLY A N 1
ATOM 661 C CA . GLY A 1 85 ? 11.109 -7.582 -0.13 1 89.25 85 GLY A CA 1
ATOM 662 C C . GLY A 1 85 ? 10.195 -6.531 0.467 1 89.25 85 GLY A C 1
ATOM 663 O O . GLY A 1 85 ? 9.156 -6.203 -0.112 1 89.25 85 GLY A O 1
ATOM 664 N N . GLU A 1 86 ? 10.641 -5.988 1.586 1 92.38 86 GLU A N 1
ATOM 665 C CA . GLU A 1 86 ? 9.852 -4.93 2.211 1 92.38 86 GLU A CA 1
ATOM 666 C C . GLU A 1 86 ? 9.945 -3.629 1.418 1 92.38 86 GLU A C 1
ATOM 668 O O . GLU A 1 86 ? 11.023 -3.26 0.949 1 92.38 86 GLU A O 1
ATOM 673 N N . PHE A 1 87 ? 8.781 -3.002 1.276 1 93.62 87 PHE A N 1
ATOM 674 C CA . PHE A 1 87 ? 8.789 -1.689 0.641 1 93.62 87 PHE A CA 1
ATOM 675 C C . PHE A 1 87 ? 9.273 -0.619 1.614 1 93.62 87 PHE A C 1
ATOM 677 O O . PHE A 1 87 ? 8.93 -0.656 2.801 1 93.62 87 PHE A O 1
ATOM 684 N N . VAL A 1 88 ? 10.039 0.303 1.066 1 94.31 88 VAL A N 1
ATOM 685 C CA . VAL A 1 88 ? 10.5 1.445 1.853 1 94.31 88 VAL A CA 1
ATOM 686 C C . VAL A 1 88 ? 10.367 2.725 1.027 1 94.31 88 VAL A C 1
ATOM 688 O O . VAL A 1 88 ? 10.297 2.672 -0.203 1 94.31 88 VAL A O 1
ATOM 691 N N . ALA A 1 89 ? 10.242 3.818 1.698 1 94.94 89 ALA A N 1
ATOM 692 C CA . ALA A 1 89 ? 10.281 5.137 1.067 1 94.94 89 ALA A CA 1
ATOM 693 C C . ALA A 1 89 ? 11.664 5.77 1.2 1 94.94 89 ALA A C 1
ATOM 695 O O . ALA A 1 89 ? 12.258 5.754 2.281 1 94.94 89 ALA A O 1
ATOM 696 N N . VAL A 1 90 ? 12.156 6.285 0.074 1 93.5 90 VAL A N 1
ATOM 697 C CA . VAL A 1 90 ? 13.469 6.91 0.062 1 93.5 90 VAL A CA 1
ATOM 698 C C . VAL A 1 90 ? 13.336 8.383 -0.325 1 93.5 90 VAL A C 1
ATOM 700 O O . VAL A 1 90 ? 12.969 8.703 -1.457 1 93.5 90 VAL A O 1
ATOM 703 N N . LYS A 1 91 ? 13.562 9.203 0.629 1 90.94 91 LYS A N 1
ATOM 704 C CA . LYS A 1 91 ? 13.633 10.633 0.341 1 90.94 91 LYS A CA 1
ATOM 705 C C . LYS A 1 91 ? 15.047 11.039 -0.045 1 90.94 91 LYS A C 1
ATOM 707 O O . LYS A 1 91 ? 16 10.789 0.7 1 90.94 91 LYS A O 1
ATOM 712 N N . ILE A 1 92 ? 15.18 11.656 -1.203 1 90.12 92 ILE A N 1
ATOM 713 C CA . ILE A 1 92 ? 16.5 11.992 -1.725 1 90.12 92 ILE A CA 1
ATOM 714 C C . ILE A 1 92 ? 16.656 13.516 -1.772 1 90.12 92 ILE A C 1
ATOM 716 O O . ILE A 1 92 ? 15.82 14.211 -2.352 1 90.12 92 ILE A O 1
ATOM 720 N N . PHE A 1 93 ? 17.703 13.922 -1.132 1 85.06 93 PHE A N 1
ATOM 721 C CA . PHE A 1 93 ? 18.125 15.32 -1.181 1 85.06 93 PHE A CA 1
ATOM 722 C C . PHE A 1 93 ? 19.391 15.477 -2.016 1 85.06 93 PHE A C 1
ATOM 724 O O . PHE A 1 93 ? 20.438 14.914 -1.682 1 85.06 93 PHE A O 1
ATOM 731 N N . LYS A 1 94 ? 19.219 16.188 -3.066 1 84.44 94 LYS A N 1
ATOM 732 C CA . LYS A 1 94 ? 20.406 16.469 -3.871 1 84.44 94 LYS A CA 1
ATOM 733 C C . LYS A 1 94 ? 21.125 17.703 -3.365 1 84.44 94 LYS A C 1
ATOM 735 O O . LYS A 1 94 ? 20.5 18.734 -3.096 1 84.44 94 LYS A O 1
ATOM 740 N N . ILE A 1 95 ? 22.391 17.5 -3.143 1 79.56 95 ILE A N 1
ATOM 741 C CA . ILE A 1 95 ? 23.203 18.594 -2.639 1 79.56 95 ILE A CA 1
ATOM 742 C C . ILE A 1 95 ? 24.203 19.031 -3.713 1 79.56 95 ILE A C 1
ATOM 744 O O . ILE A 1 95 ? 24.891 18.188 -4.309 1 79.56 95 ILE A O 1
ATOM 748 N N . ASP A 1 96 ? 24.047 20.188 -4.062 1 77.56 96 ASP A N 1
ATOM 749 C CA . ASP A 1 96 ? 25.047 20.797 -4.938 1 77.56 96 ASP A CA 1
ATOM 750 C C . ASP A 1 96 ? 26 21.688 -4.148 1 77.56 96 ASP A C 1
ATOM 752 O O . ASP A 1 96 ? 25.625 22.781 -3.721 1 77.56 96 ASP A O 1
ATOM 756 N N . LEU A 1 97 ? 27.203 21.297 -4.031 1 70.81 97 LEU A N 1
ATOM 757 C CA . LEU A 1 97 ? 28.188 21.969 -3.186 1 70.81 97 LEU A CA 1
ATOM 758 C C . LEU A 1 97 ? 28.641 23.281 -3.824 1 70.81 97 LEU A C 1
ATOM 760 O O . LEU A 1 97 ? 29.25 24.125 -3.156 1 70.81 97 LEU A O 1
ATOM 764 N N . SER A 1 98 ? 28.359 23.359 -5.031 1 70.5 98 SER A N 1
ATOM 765 C CA . SER A 1 98 ? 28.75 24.578 -5.719 1 70.5 98 SER A CA 1
ATOM 766 C C . SER A 1 98 ? 27.812 25.734 -5.402 1 70.5 98 SER A C 1
ATOM 768 O O . SER A 1 98 ? 28.141 26.906 -5.609 1 70.5 98 SER A O 1
ATOM 770 N N . HIS A 1 99 ? 26.703 25.359 -4.898 1 68.56 99 HIS A N 1
ATOM 771 C CA . HIS A 1 99 ? 25.719 26.406 -4.598 1 68.56 99 HIS A CA 1
ATOM 772 C C . HIS A 1 99 ? 25.828 26.859 -3.146 1 68.56 99 HIS A C 1
ATOM 774 O O . HIS A 1 99 ? 26.078 26.047 -2.252 1 68.56 99 HIS A O 1
ATOM 780 N N . ASP A 1 100 ? 25.766 28.125 -2.869 1 64.06 100 ASP A N 1
ATOM 781 C CA . ASP A 1 100 ? 25.938 28.75 -1.559 1 64.06 100 ASP A CA 1
ATOM 782 C C . ASP A 1 100 ? 24.906 28.234 -0.566 1 64.06 100 ASP A C 1
ATOM 784 O O . ASP A 1 100 ? 25.156 28.203 0.642 1 64.06 100 ASP A O 1
ATOM 788 N N . ASN A 1 101 ? 23.891 27.672 -1.1 1 68.12 101 ASN A N 1
ATOM 789 C CA . ASN A 1 101 ? 22.797 27.328 -0.192 1 68.12 101 ASN A CA 1
ATOM 790 C C . ASN A 1 101 ? 22.891 25.891 0.29 1 68.12 101 ASN A C 1
ATOM 792 O O . ASN A 1 101 ? 21.984 25.375 0.946 1 68.12 101 ASN A O 1
ATOM 796 N N . TRP A 1 102 ? 24 25.281 -0.027 1 69.94 102 TRP A N 1
ATOM 797 C CA . TRP A 1 102 ? 24.109 23.875 0.309 1 69.94 102 TRP A CA 1
ATOM 798 C C . TRP A 1 102 ? 24.172 23.672 1.82 1 69.94 102 TRP A C 1
ATOM 800 O O . TRP A 1 102 ? 23.672 22.672 2.346 1 69.94 102 TRP A O 1
ATOM 810 N N . ARG A 1 103 ? 24.641 24.578 2.559 1 72.56 103 ARG A N 1
ATOM 811 C CA . ARG A 1 103 ? 24.75 24.438 4.008 1 72.56 103 ARG A CA 1
ATOM 812 C C . ARG A 1 103 ? 23.391 24.469 4.672 1 72.56 103 ARG A C 1
ATOM 814 O O . ARG A 1 103 ? 23.109 23.688 5.582 1 72.56 103 ARG A O 1
ATOM 821 N N . SER A 1 104 ? 22.562 25.453 4.191 1 72.81 104 SER A N 1
ATOM 822 C CA . SER A 1 104 ? 21.219 25.562 4.762 1 72.81 104 SER A CA 1
ATOM 823 C C . SER A 1 104 ? 20.406 24.297 4.508 1 72.81 104 SER A C 1
ATOM 825 O O . SER A 1 104 ? 19.656 23.859 5.383 1 72.81 104 SER A O 1
ATOM 827 N N . LYS A 1 105 ? 20.609 23.75 3.383 1 73.56 105 LYS A N 1
ATOM 828 C CA . LYS A 1 105 ? 19.891 22.531 3.031 1 73.56 105 LYS A CA 1
ATOM 829 C C . LYS A 1 105 ? 20.344 21.359 3.91 1 73.56 105 LYS A C 1
ATOM 831 O O . LYS A 1 105 ? 19.5 20.578 4.383 1 73.56 105 LYS A O 1
ATOM 836 N N . VAL A 1 106 ? 21.5 21.328 4.133 1 75.38 106 VAL A N 1
ATOM 837 C CA . VAL A 1 106 ? 22.062 20.25 4.93 1 75.38 106 VAL A CA 1
ATOM 838 C C . VAL A 1 106 ? 21.578 20.375 6.375 1 75.38 106 VAL A C 1
ATOM 840 O O . VAL A 1 106 ? 21.297 19.359 7.031 1 75.38 106 VAL A O 1
ATOM 843 N N . GLU A 1 107 ? 21.531 21.578 6.816 1 77.06 107 GLU A N 1
ATOM 844 C CA . GLU A 1 107 ? 21.062 21.797 8.18 1 77.06 107 GLU A CA 1
ATOM 845 C C . GLU A 1 107 ? 19.625 21.312 8.352 1 77.06 107 GLU A C 1
ATOM 847 O O . GLU A 1 107 ? 19.297 20.672 9.352 1 77.06 107 GLU A O 1
ATOM 852 N N . VAL A 1 108 ? 18.859 21.672 7.422 1 75.12 108 VAL A N 1
ATOM 853 C CA . VAL A 1 108 ? 17.469 21.25 7.453 1 75.12 108 VAL A CA 1
ATOM 854 C C . VAL A 1 108 ? 17.375 19.734 7.453 1 75.12 108 VAL A C 1
ATOM 856 O O . VAL A 1 108 ? 16.609 19.141 8.219 1 75.12 108 VAL A O 1
ATOM 859 N N . LEU A 1 109 ? 18.141 19.203 6.66 1 78.25 109 LEU A N 1
ATOM 860 C CA . LEU A 1 109 ? 18.156 17.75 6.535 1 78.25 109 LEU A CA 1
ATOM 861 C C . LEU A 1 109 ? 18.594 17.094 7.844 1 78.25 109 LEU A C 1
ATOM 863 O O . LEU A 1 109 ? 17.984 16.125 8.289 1 78.25 109 LEU A O 1
ATOM 867 N N . ASP A 1 110 ? 19.547 17.594 8.391 1 81.5 110 ASP A N 1
ATOM 868 C CA . ASP A 1 110 ? 20.062 17.047 9.641 1 81.5 110 ASP A CA 1
ATOM 869 C C . ASP A 1 110 ? 19.031 17.125 10.758 1 81.5 110 ASP A C 1
ATOM 871 O O . ASP A 1 110 ? 18.906 16.219 11.57 1 81.5 110 ASP A O 1
ATOM 875 N N . LYS A 1 111 ? 18.406 18.234 10.742 1 80.12 111 LYS A N 1
ATOM 876 C CA . LYS A 1 111 ? 17.359 18.406 11.742 1 80.12 111 LYS A CA 1
ATOM 877 C C . LYS A 1 111 ? 16.234 17.375 11.539 1 80.12 111 LYS A C 1
ATOM 879 O O . LYS A 1 111 ? 15.773 16.766 12.5 1 80.12 111 LYS A O 1
ATOM 884 N N . GLU A 1 112 ? 15.867 17.234 10.359 1 82.88 112 GLU A N 1
ATOM 885 C CA . GLU A 1 112 ? 14.828 16.266 10.047 1 82.88 112 GLU A CA 1
ATOM 886 C C . GLU A 1 112 ? 15.242 14.859 10.469 1 82.88 112 GLU A C 1
ATOM 888 O O . GLU A 1 112 ? 14.469 14.148 11.117 1 82.88 112 GLU A O 1
ATOM 893 N N . ILE A 1 113 ? 16.422 14.508 10.141 1 85.06 113 ILE A N 1
ATOM 894 C CA . ILE A 1 113 ? 16.938 13.188 10.484 1 85.06 113 ILE A CA 1
ATOM 895 C C . ILE A 1 113 ? 16.984 13.023 12 1 85.06 113 ILE A C 1
ATOM 897 O O . ILE A 1 113 ? 16.609 11.977 12.531 1 85.06 113 ILE A O 1
ATOM 901 N N . SER A 1 114 ? 17.375 14.047 12.625 1 86.38 114 SER A N 1
ATOM 902 C CA . SER A 1 114 ? 17.484 14 14.078 1 86.38 114 SER A CA 1
ATOM 903 C C . SER A 1 114 ? 16.125 13.758 14.727 1 86.38 114 SER A C 1
ATOM 905 O O . SER A 1 114 ? 16 12.961 15.656 1 86.38 114 SER A O 1
ATOM 907 N N . ILE A 1 115 ? 15.164 14.43 14.211 1 84.31 115 ILE A N 1
ATOM 908 C CA . ILE A 1 115 ? 13.812 14.289 14.75 1 84.31 115 ILE A CA 1
ATOM 909 C C . ILE A 1 115 ? 13.297 12.875 14.492 1 84.31 115 ILE A C 1
ATOM 911 O O . ILE A 1 115 ? 12.805 12.219 15.406 1 84.31 115 ILE A O 1
ATOM 915 N N . LEU A 1 116 ? 13.477 12.383 13.32 1 85.69 116 LEU A N 1
ATOM 916 C CA . LEU A 1 116 ? 12.992 11.062 12.945 1 85.69 116 LEU A CA 1
ATOM 917 C C . LEU A 1 116 ? 13.703 9.969 13.734 1 85.69 116 LEU A C 1
ATOM 919 O O . LEU A 1 116 ? 13.086 8.969 14.109 1 85.69 116 LEU A O 1
ATOM 923 N N . ARG A 1 117 ? 14.891 10.195 13.93 1 86.06 117 ARG A N 1
ATOM 924 C CA . ARG A 1 117 ? 15.688 9.219 14.656 1 86.06 117 ARG A CA 1
ATOM 925 C C . ARG A 1 117 ? 15.32 9.195 16.141 1 86.06 117 ARG A C 1
ATOM 927 O O . ARG A 1 117 ? 15.25 8.125 16.75 1 86.06 117 ARG A O 1
ATOM 934 N N . ARG A 1 118 ? 15.078 10.312 16.672 1 84.81 118 ARG A N 1
ATOM 935 C CA . ARG A 1 118 ? 14.891 10.453 18.109 1 84.81 118 ARG A CA 1
ATOM 936 C C . ARG A 1 118 ? 13.477 10.047 18.516 1 84.81 118 ARG A C 1
ATOM 938 O O . ARG A 1 118 ? 13.266 9.516 19.609 1 84.81 118 ARG A O 1
ATOM 945 N N . PHE A 1 119 ? 12.555 10.297 17.672 1 83.56 119 PHE A N 1
ATOM 946 C CA . PHE A 1 119 ? 11.172 10.164 18.094 1 83.56 119 PHE A CA 1
ATOM 947 C C . PHE A 1 119 ? 10.508 8.969 17.422 1 83.56 119 PHE A C 1
ATOM 949 O O . PHE A 1 119 ? 10.055 9.062 16.281 1 83.56 119 PHE A O 1
ATOM 956 N N . GLU A 1 120 ? 10.523 7.898 18.141 1 85.81 120 GLU A N 1
ATOM 957 C CA . GLU A 1 120 ? 9.789 6.711 17.734 1 85.81 120 GLU A CA 1
ATOM 958 C C . GLU A 1 120 ? 8.383 6.699 18.312 1 85.81 120 GLU A C 1
ATOM 960 O O . GLU A 1 120 ? 8.211 6.621 19.531 1 85.81 120 GLU A O 1
ATOM 965 N N . ASN A 1 121 ? 7.516 6.926 17.516 1 91.75 121 ASN A N 1
ATOM 966 C CA . ASN A 1 121 ? 6.105 6.988 17.891 1 91.75 121 ASN A CA 1
ATOM 967 C C . ASN A 1 121 ? 5.223 6.297 16.859 1 91.75 121 ASN A C 1
ATOM 969 O O . ASN A 1 121 ? 5.547 6.285 15.664 1 91.75 121 ASN A O 1
ATOM 973 N N . TYR A 1 122 ? 4.137 5.754 17.359 1 93.5 122 TYR A N 1
ATOM 974 C CA . TYR A 1 122 ? 3.225 4.996 16.516 1 93.5 122 TYR A CA 1
ATOM 975 C C . TYR A 1 122 ? 2.65 5.879 15.406 1 93.5 122 TYR A C 1
ATOM 977 O O . TYR A 1 122 ? 2.334 5.395 14.32 1 93.5 122 TYR A O 1
ATOM 985 N N . ASN A 1 123 ? 2.508 7.156 15.633 1 96.19 123 ASN A N 1
ATOM 986 C CA . ASN A 1 123 ? 1.86 8.047 14.672 1 96.19 123 ASN A CA 1
ATOM 987 C C . ASN A 1 123 ? 2.869 8.969 14 1 96.19 123 ASN A C 1
ATOM 989 O O . ASN A 1 123 ? 2.498 10.016 13.469 1 96.19 123 ASN A O 1
ATOM 993 N N . ILE A 1 124 ? 4.133 8.633 14.07 1 95.75 124 ILE A N 1
ATOM 994 C CA . ILE A 1 124 ? 5.203 9.281 13.32 1 95.75 124 ILE A CA 1
ATOM 995 C C . ILE A 1 124 ? 5.898 8.258 12.422 1 95.75 124 ILE A C 1
ATOM 997 O O . ILE A 1 124 ? 6.191 7.141 12.852 1 95.75 124 ILE A O 1
ATOM 1001 N N . VAL A 1 125 ? 6.098 8.609 11.203 1 96.25 125 VAL A N 1
ATOM 1002 C CA . VAL A 1 125 ? 6.691 7.695 10.227 1 96.25 125 VAL A CA 1
ATOM 1003 C C . VAL A 1 125 ? 8.023 7.168 10.758 1 96.25 125 VAL A C 1
ATOM 1005 O O . VAL A 1 125 ? 8.828 7.93 11.305 1 96.25 125 VAL A O 1
ATOM 1008 N N . LYS A 1 126 ? 8.234 5.941 10.57 1 94.94 126 LYS A N 1
ATOM 1009 C CA . LYS A 1 126 ? 9.398 5.266 11.141 1 94.94 126 LYS A CA 1
ATOM 1010 C C . LYS A 1 126 ? 10.648 5.539 10.32 1 94.94 126 LYS A C 1
ATOM 1012 O O . LYS A 1 126 ? 10.641 5.379 9.094 1 94.94 126 LYS A O 1
ATOM 1017 N N . TYR A 1 127 ? 11.656 5.969 11.047 1 93.06 127 TYR A N 1
ATOM 1018 C CA . TYR A 1 127 ? 12.984 6.141 10.461 1 93.06 127 TYR A CA 1
ATOM 1019 C C . TYR A 1 127 ? 13.727 4.809 10.391 1 93.06 127 TYR A C 1
ATOM 1021 O O . TYR A 1 127 ? 13.797 4.078 11.383 1 93.06 127 TYR A O 1
ATOM 1029 N N . LEU A 1 128 ? 14.211 4.508 9.172 1 92.69 128 LEU A N 1
ATOM 1030 C CA . LEU A 1 128 ? 14.922 3.238 9.031 1 92.69 128 LEU A CA 1
ATOM 1031 C C . LEU A 1 128 ? 16.422 3.461 8.938 1 92.69 128 LEU A C 1
ATOM 1033 O O . LEU A 1 128 ? 17.203 2.6 9.344 1 92.69 128 LEU A O 1
ATOM 1037 N N . GLY A 1 129 ? 16.812 4.586 8.312 1 91.06 129 GLY A N 1
ATOM 1038 C CA . GLY A 1 129 ? 18.234 4.91 8.164 1 91.06 129 GLY A CA 1
ATOM 1039 C C . GLY A 1 129 ? 18.484 6.012 7.156 1 91.06 129 GLY A C 1
ATOM 1040 O O . GLY A 1 129 ? 17.547 6.547 6.562 1 91.06 129 GLY A O 1
ATOM 1041 N N . SER A 1 130 ? 19.719 6.5 7.109 1 89.69 130 SER A N 1
ATOM 1042 C CA . SER A 1 130 ? 20.109 7.508 6.125 1 89.69 130 SER A CA 1
ATOM 1043 C C . SER A 1 130 ? 21.5 7.207 5.555 1 89.69 130 SER A C 1
ATOM 1045 O O . SER A 1 130 ? 22.297 6.496 6.176 1 89.69 130 SER A O 1
ATOM 1047 N N . GLU A 1 131 ? 21.625 7.59 4.301 1 87.06 131 GLU A N 1
ATOM 1048 C CA . GLU A 1 131 ? 22.906 7.449 3.609 1 87.06 131 GLU A CA 1
ATOM 1049 C C . GLU A 1 131 ? 23.312 8.758 2.939 1 87.06 131 GLU A C 1
ATOM 1051 O O . GLU A 1 131 ? 22.469 9.477 2.398 1 87.06 131 GLU A O 1
ATOM 1056 N N . LYS A 1 132 ? 24.531 9.047 3.102 1 81.62 132 LYS A N 1
ATOM 1057 C CA . LYS A 1 132 ? 25.109 10.188 2.395 1 81.62 132 LYS A CA 1
ATOM 1058 C C . LYS A 1 132 ? 26.047 9.727 1.289 1 81.62 132 LYS A C 1
ATOM 1060 O O . LYS A 1 132 ? 26.969 8.938 1.534 1 81.62 132 LYS A O 1
ATOM 1065 N N . LEU A 1 133 ? 25.641 10.039 0.083 1 78.56 133 LEU A N 1
ATOM 1066 C CA . LEU A 1 133 ? 26.484 9.688 -1.06 1 78.56 133 LEU A CA 1
ATOM 1067 C C . LEU A 1 133 ? 27.141 10.93 -1.652 1 78.56 133 LEU A C 1
ATOM 1069 O O . LEU A 1 133 ? 26.453 11.875 -2.045 1 78.56 133 LEU A O 1
ATOM 1073 N N . LEU A 1 134 ? 28.344 11.086 -1.462 1 71.56 134 LEU A N 1
ATOM 1074 C CA . LEU A 1 134 ? 29.078 12.219 -2.018 1 71.56 134 LEU A CA 1
ATOM 1075 C C . LEU A 1 134 ? 29.891 11.797 -3.238 1 71.56 134 LEU A C 1
ATOM 1077 O O . LEU A 1 134 ? 30.484 10.711 -3.254 1 71.56 134 LEU A O 1
ATOM 1081 N N . ASN A 1 135 ? 29.438 12.422 -4.367 1 67.38 135 ASN A N 1
ATOM 1082 C CA . ASN A 1 135 ? 30.328 12.273 -5.516 1 67.38 135 ASN A CA 1
ATOM 1083 C C . ASN A 1 135 ? 31.375 13.367 -5.559 1 67.38 135 ASN A C 1
ATOM 1085 O O . ASN A 1 135 ? 31.109 14.484 -6 1 67.38 135 ASN A O 1
ATOM 1089 N N . ASN A 1 136 ? 32.5 13.18 -5.074 1 60.53 136 ASN A N 1
ATOM 1090 C CA . ASN A 1 136 ? 33.594 14.141 -4.941 1 60.53 136 ASN A CA 1
ATOM 1091 C C . ASN A 1 136 ? 34.031 14.688 -6.293 1 60.53 136 ASN A C 1
ATOM 1093 O O . ASN A 1 136 ? 34.531 15.812 -6.383 1 60.53 136 ASN A O 1
ATOM 1097 N N . LYS A 1 137 ? 33.875 13.867 -7.277 1 62.16 137 LYS A N 1
ATOM 1098 C CA . LYS A 1 137 ? 34.438 14.32 -8.555 1 62.16 137 LYS A CA 1
ATOM 1099 C C . LYS A 1 137 ? 33.656 15.531 -9.086 1 62.16 137 LYS A C 1
ATOM 1101 O O . LYS A 1 137 ? 34.25 16.422 -9.703 1 62.16 137 LYS A O 1
ATOM 1106 N N . ASN A 1 138 ? 32.438 15.711 -8.82 1 64.81 138 ASN A N 1
ATOM 1107 C CA . ASN A 1 138 ? 31.672 16.812 -9.406 1 64.81 138 ASN A CA 1
ATOM 1108 C C . ASN A 1 138 ? 31.047 17.688 -8.328 1 64.81 138 ASN A C 1
ATOM 1110 O O . ASN A 1 138 ? 30.266 18.578 -8.641 1 64.81 138 ASN A O 1
ATOM 1114 N N . GLY A 1 139 ? 31.547 17.453 -7.102 1 66.94 139 GLY A N 1
ATOM 1115 C CA . GLY A 1 139 ? 31.047 18.281 -6.016 1 66.94 139 GLY A CA 1
ATOM 1116 C C . GLY A 1 139 ? 29.578 18.062 -5.723 1 66.94 139 GLY A C 1
ATOM 1117 O O . GLY A 1 139 ? 28.922 18.906 -5.121 1 66.94 139 GLY A O 1
ATOM 1118 N N . GLN A 1 140 ? 29.094 16.969 -6.359 1 78.56 140 GLN A N 1
ATOM 1119 C CA . GLN A 1 140 ? 27.672 16.688 -6.152 1 78.56 140 GLN A CA 1
ATOM 1120 C C . GLN A 1 140 ? 27.484 15.547 -5.164 1 78.56 140 GLN A C 1
ATOM 1122 O O . GLN A 1 140 ? 28.391 14.734 -4.969 1 78.56 140 GLN A O 1
ATOM 1127 N N . GLY A 1 141 ? 26.469 15.805 -4.27 1 81.56 141 GLY A N 1
ATOM 1128 C CA . GLY A 1 141 ? 26.141 14.75 -3.328 1 81.56 141 GLY A CA 1
ATOM 1129 C C . GLY A 1 141 ? 24.641 14.586 -3.117 1 81.56 141 GLY A C 1
ATOM 1130 O O . GLY A 1 141 ? 23.844 15.359 -3.654 1 81.56 141 GLY A O 1
ATOM 1131 N N . GLU A 1 142 ? 24.391 13.406 -2.646 1 86.38 142 GLU A N 1
ATOM 1132 C CA . GLU A 1 142 ? 23 13.203 -2.283 1 86.38 142 GLU A CA 1
ATOM 1133 C C . GLU A 1 142 ? 22.875 12.539 -0.912 1 86.38 142 GLU A C 1
ATOM 1135 O O . GLU A 1 142 ? 23.766 11.805 -0.488 1 86.38 142 GLU A O 1
ATOM 1140 N N . VAL A 1 143 ? 21.859 13.008 -0.282 1 86.62 143 VAL A N 1
ATOM 1141 C CA . VAL A 1 143 ? 21.5 12.375 0.982 1 86.62 143 VAL A CA 1
ATOM 1142 C C . VAL A 1 143 ? 20.188 11.617 0.818 1 86.62 143 VAL A C 1
ATOM 1144 O O . VAL A 1 143 ? 19.234 12.133 0.233 1 86.62 143 VAL A O 1
ATOM 1147 N N . ARG A 1 144 ? 20.219 10.344 1.319 1 89.88 144 ARG A N 1
ATOM 1148 C CA . ARG A 1 144 ? 19.031 9.5 1.265 1 89.88 144 ARG A CA 1
ATOM 1149 C C . ARG A 1 144 ? 18.531 9.172 2.666 1 89.88 144 ARG A C 1
ATOM 1151 O O . ARG A 1 144 ? 19.297 8.766 3.531 1 89.88 144 ARG A O 1
ATOM 1158 N N . ILE A 1 145 ? 17.297 9.469 2.844 1 91 145 ILE A N 1
ATOM 1159 C CA . ILE A 1 145 ? 16.641 9.062 4.082 1 91 145 ILE A CA 1
ATOM 1160 C C . ILE A 1 145 ? 15.68 7.906 3.807 1 91 145 ILE A C 1
ATOM 1162 O O . ILE A 1 145 ? 14.805 8.008 2.947 1 91 145 ILE A O 1
ATOM 1166 N N . PHE A 1 146 ? 15.867 6.805 4.539 1 92.81 146 PHE A N 1
ATOM 1167 C CA . PHE A 1 146 ? 15.016 5.625 4.402 1 92.81 146 PHE A CA 1
ATOM 1168 C C . PHE A 1 146 ? 13.953 5.598 5.488 1 92.81 146 PHE A C 1
ATOM 1170 O O . PHE A 1 146 ? 14.258 5.719 6.676 1 92.81 146 PHE A O 1
ATOM 1177 N N . MET A 1 147 ? 12.727 5.453 5.055 1 94.44 147 MET A N 1
ATOM 1178 C CA . MET A 1 147 ? 11.594 5.441 5.977 1 94.44 147 MET A CA 1
ATOM 1179 C C . MET A 1 147 ? 10.625 4.312 5.637 1 94.44 147 MET A C 1
ATOM 1181 O O . MET A 1 147 ? 10.695 3.74 4.547 1 94.44 147 MET A O 1
ATOM 1185 N N . GLU A 1 148 ? 9.805 4.004 6.617 1 95.25 148 GLU A N 1
ATOM 1186 C CA . GLU A 1 148 ? 8.758 3.037 6.316 1 95.25 148 GLU A CA 1
ATOM 1187 C C . GLU A 1 148 ? 7.855 3.537 5.188 1 95.25 148 GLU A C 1
ATOM 1189 O O . GLU A 1 148 ? 7.605 4.738 5.074 1 95.25 148 GLU A O 1
ATOM 1194 N N . TYR A 1 149 ? 7.453 2.59 4.387 1 94.88 149 TYR A N 1
ATOM 1195 C CA . TYR A 1 149 ? 6.562 2.928 3.283 1 94.88 149 TYR A CA 1
ATOM 1196 C C . TYR A 1 149 ? 5.105 2.906 3.732 1 94.88 149 TYR A C 1
ATOM 1198 O O . TYR A 1 149 ? 4.645 1.926 4.32 1 94.88 149 TYR A O 1
ATOM 1206 N N . MET A 1 150 ? 4.438 4.047 3.473 1 95.5 150 MET A N 1
ATOM 1207 C CA . MET A 1 150 ? 3.025 4.191 3.809 1 95.5 150 MET A CA 1
ATOM 1208 C C . MET A 1 150 ? 2.15 3.988 2.578 1 95.5 150 MET A C 1
ATOM 1210 O O . MET A 1 150 ? 1.936 4.922 1.802 1 95.5 150 MET A O 1
ATOM 1214 N N . ALA A 1 151 ? 1.55 2.855 2.545 1 92.69 151 ALA A N 1
ATOM 1215 C CA . ALA A 1 151 ? 0.951 2.379 1.301 1 92.69 151 ALA A CA 1
ATOM 1216 C C . ALA A 1 151 ? -0.354 3.113 1.003 1 92.69 151 ALA A C 1
ATOM 1218 O O . ALA A 1 151 ? -0.792 3.172 -0.149 1 92.69 151 ALA A O 1
ATOM 1219 N N . GLY A 1 152 ? -0.979 3.652 1.961 1 93.25 152 GLY A N 1
ATOM 1220 C CA . GLY A 1 152 ? -2.242 4.34 1.757 1 93.25 152 GLY A CA 1
ATOM 1221 C C . GLY A 1 152 ? -2.078 5.727 1.165 1 93.25 152 GLY A C 1
ATOM 1222 O O . GLY A 1 152 ? -3.047 6.328 0.697 1 93.25 152 GLY A O 1
ATOM 1223 N N . GLY A 1 153 ? -0.87 6.234 1.246 1 93.25 153 GLY A N 1
ATOM 1224 C CA . GLY A 1 153 ? -0.631 7.57 0.72 1 93.25 153 GLY A CA 1
ATOM 1225 C C . GLY A 1 153 ? -0.972 8.672 1.708 1 93.25 153 GLY A C 1
ATOM 1226 O O . GLY A 1 153 ? -1.23 8.398 2.883 1 93.25 153 GLY A O 1
ATOM 1227 N N . SER A 1 154 ? -0.939 9.891 1.187 1 95.31 154 SER A N 1
ATOM 1228 C CA . SER A 1 154 ? -1.227 11.047 2.033 1 95.31 154 SER A CA 1
ATOM 1229 C C . SER A 1 154 ? -2.729 11.234 2.215 1 95.31 154 SER A C 1
ATOM 1231 O O . SER A 1 154 ? -3.523 10.773 1.393 1 95.31 154 SER A O 1
ATOM 1233 N N . LEU A 1 155 ? -3.088 11.883 3.271 1 95.62 155 LEU A N 1
ATOM 1234 C CA . LEU A 1 155 ? -4.496 12.203 3.475 1 95.62 155 LEU A CA 1
ATOM 1235 C C . LEU A 1 155 ? -5.031 13.062 2.334 1 95.62 155 LEU A C 1
ATOM 1237 O O . LEU A 1 155 ? -6.191 12.93 1.938 1 95.62 155 LEU A O 1
ATOM 1241 N N . SER A 1 156 ? -4.152 13.953 1.865 1 93.81 156 SER A N 1
ATOM 1242 C CA . SER A 1 156 ? -4.547 14.766 0.717 1 93.81 156 SER A CA 1
ATOM 1243 C C . SER A 1 156 ? -4.891 13.891 -0.483 1 93.81 156 SER A C 1
ATOM 1245 O O . SER A 1 156 ? -5.891 14.125 -1.166 1 93.81 156 SER A O 1
ATOM 1247 N N . SER A 1 157 ? -4.105 12.875 -0.749 1 91.88 157 SER A N 1
ATOM 1248 C CA . SER A 1 157 ? -4.371 11.961 -1.856 1 91.88 157 SER A CA 1
ATOM 1249 C C . SER A 1 157 ? -5.633 11.141 -1.604 1 91.88 157 SER A C 1
ATOM 1251 O O . SER A 1 157 ? -6.395 10.867 -2.529 1 91.88 157 SER A O 1
ATOM 1253 N N . VAL A 1 158 ? -5.816 10.742 -0.424 1 92.44 158 VAL A N 1
ATOM 1254 C CA . VAL A 1 158 ? -6.973 9.945 -0.048 1 92.44 158 VAL A CA 1
ATOM 1255 C C . VAL A 1 158 ? -8.258 10.734 -0.303 1 92.44 158 VAL A C 1
ATOM 1257 O O . VAL A 1 158 ? -9.188 10.227 -0.933 1 92.44 158 VAL A O 1
ATOM 1260 N N . VAL A 1 159 ? -8.266 11.922 0.14 1 93.12 159 VAL A N 1
ATOM 1261 C CA . VAL A 1 159 ? -9.477 12.719 0.004 1 93.12 159 VAL A CA 1
ATOM 1262 C C . VAL A 1 159 ? -9.688 13.102 -1.46 1 93.12 159 VAL A C 1
ATOM 1264 O O . VAL A 1 159 ? -10.828 13.219 -1.92 1 93.12 159 VAL A O 1
ATOM 1267 N N . LYS A 1 160 ? -8.672 13.305 -2.152 1 90.62 160 LYS A N 1
ATOM 1268 C CA . LYS A 1 160 ? -8.773 13.57 -3.584 1 90.62 160 LYS A CA 1
ATOM 1269 C C . LYS A 1 160 ? -9.367 12.375 -4.324 1 90.62 160 LYS A C 1
ATOM 1271 O O . LYS A 1 160 ? -10.172 12.539 -5.238 1 90.62 160 LYS A O 1
ATOM 1276 N N . THR A 1 161 ? -9 11.219 -3.92 1 88.38 161 THR A N 1
ATOM 1277 C CA . THR A 1 161 ? -9.383 9.984 -4.598 1 88.38 161 THR A CA 1
ATOM 1278 C C . THR A 1 161 ? -10.773 9.547 -4.168 1 88.38 161 THR A C 1
ATOM 1280 O O . THR A 1 161 ? -11.594 9.148 -5.004 1 88.38 161 THR A O 1
ATOM 1283 N N . TYR A 1 162 ? -11.07 9.633 -2.904 1 88.38 162 TYR A N 1
ATOM 1284 C CA . TYR A 1 162 ? -12.289 9.031 -2.369 1 88.38 162 TYR A CA 1
ATOM 1285 C C . TYR A 1 162 ? -13.312 10.094 -1.995 1 88.38 162 TYR A C 1
ATOM 1287 O O . TYR A 1 162 ? -14.469 9.781 -1.726 1 88.38 162 TYR A O 1
ATOM 1295 N N . GLY A 1 163 ? -12.859 11.359 -1.97 1 89.19 163 GLY A N 1
ATOM 1296 C CA . GLY A 1 163 ? -13.742 12.43 -1.542 1 89.19 163 GLY A CA 1
ATOM 1297 C C . GLY A 1 163 ? -13.688 12.688 -0.048 1 89.19 163 GLY A C 1
ATOM 1298 O O . GLY A 1 163 ? -12.828 12.148 0.651 1 89.19 163 GLY A O 1
ATOM 1299 N N . ALA A 1 164 ? -14.594 13.5 0.379 1 93.38 164 ALA A N 1
ATOM 1300 C CA . ALA A 1 164 ? -14.664 13.867 1.791 1 93.38 164 ALA A CA 1
ATOM 1301 C C . ALA A 1 164 ? -14.844 12.633 2.67 1 93.38 164 ALA A C 1
ATOM 1303 O O . ALA A 1 164 ? -15.586 11.711 2.312 1 93.38 164 ALA A O 1
ATOM 1304 N N . LEU A 1 165 ? -14.242 12.68 3.762 1 94.12 165 LEU A N 1
ATOM 1305 C CA . LEU A 1 165 ? -14.297 11.539 4.676 1 94.12 165 LEU A CA 1
ATOM 1306 C C . LEU A 1 165 ? -15.5 11.656 5.609 1 94.12 165 LEU A C 1
ATOM 1308 O O . LEU A 1 165 ? -15.891 12.758 5.992 1 94.12 165 LEU A O 1
ATOM 1312 N N . PRO A 1 166 ? -16.016 10.5 5.969 1 93.25 166 PRO A N 1
ATOM 1313 C CA . PRO A 1 166 ? -17.078 10.531 6.977 1 93.25 166 PRO A CA 1
ATOM 1314 C C . PRO A 1 166 ? -16.562 10.891 8.367 1 93.25 166 PRO A C 1
ATOM 1316 O O . PRO A 1 166 ? -15.375 10.703 8.656 1 93.25 166 PRO A O 1
ATOM 1319 N N . GLU A 1 167 ? -17.344 11.32 9.227 1 94.06 167 GLU A N 1
ATOM 1320 C CA . GLU A 1 167 ? -16.969 11.883 10.523 1 94.06 167 GLU A CA 1
ATOM 1321 C C . GLU A 1 167 ? -16.266 10.852 11.398 1 94.06 167 GLU A C 1
ATOM 1323 O O . GLU A 1 167 ? -15.32 11.18 12.109 1 94.06 167 GLU A O 1
ATOM 1328 N N . PRO A 1 168 ? -16.766 9.641 11.297 1 92.25 168 PRO A N 1
ATOM 1329 C CA . PRO A 1 168 ? -16.047 8.688 12.141 1 92.25 168 PRO A CA 1
ATOM 1330 C C . PRO A 1 168 ? -14.562 8.578 11.773 1 92.25 168 PRO A C 1
ATOM 1332 O O . PRO A 1 168 ? -13.711 8.469 12.656 1 92.25 168 PRO A O 1
ATOM 1335 N N . LEU A 1 169 ? -14.297 8.648 10.539 1 93.69 169 LEU A N 1
ATOM 1336 C CA . LEU A 1 169 ? -12.914 8.609 10.078 1 93.69 169 LEU A CA 1
ATOM 1337 C C . LEU A 1 169 ? -12.188 9.898 10.445 1 93.69 169 LEU A C 1
ATOM 1339 O O . LEU A 1 169 ? -11.023 9.867 10.859 1 93.69 169 LEU A O 1
ATOM 1343 N N . ILE A 1 170 ? -12.883 10.969 10.289 1 96.88 170 ILE A N 1
ATOM 1344 C CA . ILE A 1 170 ? -12.297 12.258 10.664 1 96.88 170 ILE A CA 1
ATOM 1345 C C . ILE A 1 170 ? -11.922 12.242 12.141 1 96.88 170 ILE A C 1
ATOM 1347 O O . ILE A 1 170 ? -10.82 12.672 12.516 1 96.88 170 ILE A O 1
ATOM 1351 N N . ALA A 1 171 ? -12.82 11.75 12.938 1 96.75 171 ALA A N 1
ATOM 1352 C CA . ALA A 1 171 ? -12.57 11.68 14.375 1 96.75 171 ALA A CA 1
ATOM 1353 C C . ALA A 1 171 ? -11.367 10.797 14.68 1 96.75 171 ALA A C 1
ATOM 1355 O O . ALA A 1 171 ? -10.484 11.18 15.445 1 96.75 171 ALA A O 1
ATOM 1356 N N . ASN A 1 172 ? -11.359 9.68 14.055 1 95.31 172 ASN A N 1
ATOM 1357 C CA . ASN A 1 172 ? -10.281 8.727 14.273 1 95.31 172 ASN A CA 1
ATOM 1358 C C . ASN A 1 172 ? -8.93 9.297 13.867 1 95.31 172 ASN A C 1
ATOM 1360 O O . ASN A 1 172 ? -7.965 9.234 14.633 1 95.31 172 ASN A O 1
ATOM 1364 N N . PHE A 1 173 ? -8.852 9.852 12.711 1 97.19 173 PHE A N 1
ATOM 1365 C CA . PHE A 1 173 ? -7.605 10.414 12.211 1 97.19 173 PHE A CA 1
ATOM 1366 C C . PHE A 1 173 ? -7.195 11.633 13.016 1 97.19 173 PHE A C 1
ATOM 1368 O O . PHE A 1 173 ? -6.012 11.82 13.32 1 97.19 173 PHE A O 1
ATOM 1375 N N . THR A 1 174 ? -8.141 12.461 13.375 1 98.19 174 THR A N 1
ATOM 1376 C CA . THR A 1 174 ? -7.84 13.633 14.188 1 98.19 174 THR A CA 1
ATOM 1377 C C . THR A 1 174 ? -7.234 13.211 15.531 1 98.19 174 THR A C 1
ATOM 1379 O O . THR A 1 174 ? -6.273 13.828 16 1 98.19 174 THR A O 1
ATOM 1382 N N . LYS A 1 175 ? -7.785 12.227 16.109 1 97.62 175 LYS A N 1
ATOM 1383 C CA . LYS A 1 175 ? -7.25 11.727 17.359 1 97.62 175 LYS A CA 1
ATOM 1384 C C . LYS A 1 175 ? -5.793 11.289 17.203 1 97.62 175 LYS A C 1
ATOM 1386 O O . LYS A 1 175 ? -4.938 11.672 18 1 97.62 175 LYS A O 1
ATOM 1391 N N . GLN A 1 176 ? -5.523 10.555 16.188 1 97.56 176 GLN A N 1
ATOM 1392 C CA . GLN A 1 176 ? -4.172 10.062 15.945 1 97.56 176 GLN A CA 1
ATOM 1393 C C . GLN A 1 176 ? -3.201 11.211 15.68 1 97.56 176 GLN A C 1
ATOM 1395 O O . GLN A 1 176 ? -2.09 11.219 16.219 1 97.56 176 GLN A O 1
ATOM 1400 N N . ILE A 1 177 ? -3.635 12.18 14.914 1 98.31 177 ILE A N 1
ATOM 1401 C CA . ILE A 1 177 ? -2.803 13.344 14.633 1 98.31 177 ILE A CA 1
ATOM 1402 C C . ILE A 1 177 ? -2.502 14.094 15.93 1 98.31 177 ILE A C 1
ATOM 1404 O O . ILE A 1 177 ? -1.355 14.469 16.188 1 98.31 177 ILE A O 1
ATOM 1408 N N . THR A 1 178 ? -3.555 14.25 16.688 1 98.38 178 THR A N 1
ATOM 1409 C CA . THR A 1 178 ? -3.41 15.008 17.922 1 98.38 178 THR A CA 1
ATOM 1410 C C . THR A 1 178 ? -2.469 14.289 18.891 1 98.38 178 THR A C 1
ATOM 1412 O O . THR A 1 178 ? -1.662 14.922 19.562 1 98.38 178 THR A O 1
ATOM 1415 N N . LEU A 1 179 ? -2.568 13.031 18.922 1 97.62 179 LEU A N 1
ATOM 1416 C CA . LEU A 1 179 ? -1.67 12.25 19.766 1 97.62 179 LEU A CA 1
ATOM 1417 C C . LEU A 1 179 ? -0.219 12.438 19.328 1 97.62 179 LEU A C 1
ATOM 1419 O O . LEU A 1 179 ? 0.666 12.594 20.172 1 97.62 179 LEU A O 1
ATOM 1423 N N . ALA A 1 180 ? 0.031 12.43 18.078 1 97.12 180 ALA A N 1
ATOM 1424 C CA . ALA A 1 180 ? 1.376 12.648 17.562 1 97.12 180 ALA A CA 1
ATOM 1425 C C . ALA A 1 180 ? 1.882 14.047 17.906 1 97.12 180 ALA A C 1
ATOM 1427 O O . ALA A 1 180 ? 3.018 14.211 18.344 1 97.12 180 ALA A O 1
ATOM 1428 N N . LEU A 1 181 ? 1.032 15 17.719 1 97.38 181 LEU A N 1
ATOM 1429 C CA . LEU A 1 181 ? 1.403 16.375 18.031 1 97.38 181 LEU A CA 1
ATOM 1430 C C . LEU A 1 181 ? 1.677 16.531 19.516 1 97.38 181 LEU A C 1
ATOM 1432 O O . LEU A 1 181 ? 2.631 17.219 19.906 1 97.38 181 LEU A O 1
ATOM 1436 N N . HIS A 1 182 ? 0.791 15.961 20.281 1 96.75 182 HIS A N 1
ATOM 1437 C CA . HIS A 1 182 ? 0.971 16.031 21.734 1 96.75 182 HIS A CA 1
ATOM 1438 C C . HIS A 1 182 ? 2.326 15.461 22.141 1 96.75 182 HIS A C 1
ATOM 1440 O O . HIS A 1 182 ? 3.021 16.047 22.984 1 96.75 182 HIS A O 1
ATOM 1446 N N . TYR A 1 183 ? 2.676 14.414 21.562 1 95.44 183 TYR A N 1
ATOM 1447 C CA . TYR A 1 183 ? 3.971 13.797 21.812 1 95.44 183 TYR A CA 1
ATOM 1448 C C . TYR A 1 183 ? 5.109 14.719 21.406 1 95.44 183 TYR A C 1
ATOM 1450 O O . TYR A 1 183 ? 6.031 14.969 22.188 1 95.44 183 TYR A O 1
ATOM 1458 N N . LEU A 1 184 ? 5.066 15.227 20.219 1 94.12 184 LEU A N 1
ATOM 1459 C CA . LEU A 1 184 ? 6.098 16.125 19.734 1 94.12 184 LEU A CA 1
ATOM 1460 C C . LEU A 1 184 ? 6.223 17.359 20.625 1 94.12 184 LEU A C 1
ATOM 1462 O O . LEU A 1 184 ? 7.328 17.734 21.016 1 94.12 184 LEU A O 1
ATOM 1466 N N . HIS A 1 185 ? 5.109 17.922 20.953 1 94.38 185 HIS A N 1
ATOM 1467 C CA . HIS A 1 185 ? 5.082 19.141 21.781 1 94.38 185 HIS A CA 1
ATOM 1468 C C . HIS A 1 185 ? 5.668 18.875 23.156 1 94.38 185 HIS A C 1
ATOM 1470 O O . HIS A 1 185 ? 6.352 19.734 23.719 1 94.38 185 HIS A O 1
ATOM 1476 N N . SER A 1 186 ? 5.383 17.734 23.688 1 93.12 186 SER A N 1
ATOM 1477 C CA . SER A 1 186 ? 5.906 17.375 25 1 93.12 186 SER A CA 1
ATOM 1478 C C . SER A 1 186 ? 7.426 17.25 24.969 1 93.12 186 SER A C 1
ATOM 1480 O O . SER A 1 186 ? 8.078 17.344 26.016 1 93.12 186 SER A O 1
ATOM 1482 N N . HIS A 1 187 ? 7.961 17.094 23.812 1 90.94 187 HIS A N 1
ATOM 1483 C CA . HIS A 1 187 ? 9.406 17 23.656 1 90.94 187 HIS A CA 1
ATOM 1484 C C . HIS A 1 187 ? 9.992 18.281 23.078 1 90.94 187 HIS A C 1
ATOM 1486 O O . HIS A 1 187 ? 11.141 18.297 22.641 1 90.94 187 HIS A O 1
ATOM 1492 N N . GLY A 1 188 ? 9.148 19.219 22.938 1 90.19 188 GLY A N 1
ATOM 1493 C CA . GLY A 1 188 ? 9.617 20.547 22.562 1 90.19 188 GLY A CA 1
ATOM 1494 C C . GLY A 1 188 ? 9.742 20.734 21.062 1 90.19 188 GLY A C 1
ATOM 1495 O O . GLY A 1 188 ? 10.492 21.609 20.609 1 90.19 188 GLY A O 1
ATOM 1496 N N . VAL A 1 189 ? 9.094 19.922 20.344 1 91.94 189 VAL A N 1
ATOM 1497 C CA . VAL A 1 189 ? 9.172 20.031 18.891 1 91.94 189 VAL A CA 1
ATOM 1498 C C . VAL A 1 189 ? 7.832 20.516 18.328 1 91.94 189 VAL A C 1
ATOM 1500 O O . VAL A 1 189 ? 6.777 19.984 18.688 1 91.94 189 VAL A O 1
ATOM 1503 N N . VAL A 1 190 ? 7.895 21.516 17.531 1 93.44 190 VAL A N 1
ATOM 1504 C CA . VAL A 1 190 ? 6.742 22 16.766 1 93.44 190 VAL A CA 1
ATOM 1505 C C . VAL A 1 190 ? 6.875 21.594 15.305 1 93.44 190 VAL A C 1
ATOM 1507 O O . VAL A 1 190 ? 7.93 21.781 14.695 1 93.44 190 VAL A O 1
ATOM 1510 N N . HIS A 1 191 ? 5.863 21.031 14.719 1 92.44 191 HIS A N 1
ATOM 1511 C CA . HIS A 1 191 ? 5.938 20.5 13.359 1 92.44 191 HIS A CA 1
ATOM 1512 C C . HIS A 1 191 ? 6.035 21.641 12.344 1 92.44 191 HIS A C 1
ATOM 1514 O O . HIS A 1 191 ? 6.93 21.641 11.492 1 92.44 191 HIS A O 1
ATOM 1520 N N . ARG A 1 192 ? 4.992 22.562 12.32 1 90.69 192 ARG A N 1
ATOM 1521 C CA . ARG A 1 192 ? 4.961 23.828 11.609 1 90.69 192 ARG A CA 1
ATOM 1522 C C . ARG A 1 192 ? 4.512 23.641 10.164 1 90.69 192 ARG A C 1
ATOM 1524 O O . ARG A 1 192 ? 4.316 24.609 9.438 1 90.69 192 ARG A O 1
ATOM 1531 N N . ASP A 1 193 ? 4.316 22.453 9.719 1 90.88 193 ASP A N 1
ATOM 1532 C CA . ASP A 1 193 ? 3.857 22.219 8.359 1 90.88 193 ASP A CA 1
ATOM 1533 C C . ASP A 1 193 ? 2.832 21.094 8.312 1 90.88 193 ASP A C 1
ATOM 1535 O O . ASP A 1 193 ? 2.924 20.188 7.473 1 90.88 193 ASP A O 1
ATOM 1539 N N . LEU A 1 194 ? 1.949 21.109 9.25 1 94.94 194 LEU A N 1
ATOM 1540 C CA . LEU A 1 194 ? 0.891 20.109 9.297 1 94.94 194 LEU A CA 1
ATOM 1541 C C . LEU A 1 194 ? -0.152 20.375 8.211 1 94.94 194 LEU A C 1
ATOM 1543 O O . LEU A 1 194 ? -0.755 21.453 8.172 1 94.94 194 LEU A O 1
ATOM 1547 N N . LYS A 1 195 ? -0.315 19.453 7.336 1 95.12 195 LYS A N 1
ATOM 1548 C CA . LYS A 1 195 ? -1.304 19.438 6.262 1 95.12 195 LYS A CA 1
ATOM 1549 C C . LYS A 1 195 ? -1.565 18 5.785 1 95.12 195 LYS A C 1
ATOM 1551 O O . LYS A 1 195 ? -0.844 17.078 6.16 1 95.12 195 LYS A O 1
ATOM 1556 N N . GLY A 1 196 ? -2.596 17.859 5.043 1 95.62 196 GLY A N 1
ATOM 1557 C CA . GLY A 1 196 ? -2.955 16.531 4.555 1 95.62 196 GLY A CA 1
ATOM 1558 C C . GLY A 1 196 ? -1.842 15.859 3.775 1 95.62 196 GLY A C 1
ATOM 1559 O O . GLY A 1 196 ? -1.697 14.633 3.816 1 95.62 196 GLY A O 1
ATOM 1560 N N . ALA A 1 197 ? -0.999 16.625 3.084 1 93.31 197 ALA A N 1
ATOM 1561 C CA . ALA A 1 197 ? 0.077 16.094 2.248 1 93.31 197 ALA A CA 1
ATOM 1562 C C . ALA A 1 197 ? 1.187 15.492 3.1 1 93.31 197 ALA A C 1
ATOM 1564 O O . ALA A 1 197 ? 1.96 14.656 2.619 1 93.31 197 ALA A O 1
ATOM 1565 N N . ASN A 1 198 ? 1.243 15.891 4.383 1 93.38 198 ASN A N 1
ATOM 1566 C CA . ASN A 1 198 ? 2.307 15.414 5.262 1 93.38 198 ASN A CA 1
ATOM 1567 C C . ASN A 1 198 ? 1.781 14.422 6.293 1 93.38 198 ASN A C 1
ATOM 1569 O O . ASN A 1 198 ? 2.445 14.148 7.293 1 93.38 198 ASN A O 1
ATOM 1573 N N . ILE A 1 199 ? 0.576 14 6.117 1 97.19 199 ILE A N 1
ATOM 1574 C CA . ILE A 1 199 ? -0.029 12.945 6.926 1 97.19 199 ILE A CA 1
ATOM 1575 C C . ILE A 1 199 ? -0.306 11.727 6.055 1 97.19 199 ILE A C 1
ATOM 1577 O O . ILE A 1 199 ? -1.118 11.781 5.129 1 97.19 199 ILE A O 1
ATOM 1581 N N . LEU A 1 200 ? 0.302 10.664 6.465 1 97.31 200 LEU A N 1
ATOM 1582 C CA . LEU A 1 200 ? 0.279 9.5 5.59 1 97.31 200 LEU A CA 1
ATOM 1583 C C . LEU A 1 200 ? -0.523 8.367 6.219 1 97.31 200 LEU A C 1
ATOM 1585 O O . LEU A 1 200 ? -0.44 8.133 7.43 1 97.31 200 LEU A O 1
ATOM 1589 N N . SER A 1 201 ? -1.215 7.668 5.387 1 96.5 201 SER A N 1
ATOM 1590 C CA . SER A 1 201 ? -1.974 6.492 5.801 1 96.5 201 SER A CA 1
ATOM 1591 C C . SER A 1 201 ? -1.234 5.207 5.449 1 96.5 201 SER A C 1
ATOM 1593 O O . SER A 1 201 ? -0.601 5.113 4.395 1 96.5 201 SER A O 1
ATOM 1595 N N . ASP A 1 202 ? -1.371 4.203 6.301 1 94.75 202 ASP A N 1
ATOM 1596 C CA . ASP A 1 202 ? -0.782 2.906 5.984 1 94.75 202 ASP A CA 1
ATOM 1597 C C . ASP A 1 202 ? -1.795 1.998 5.289 1 94.75 202 ASP A C 1
ATOM 1599 O O . ASP A 1 202 ? -1.476 0.862 4.934 1 94.75 202 ASP A O 1
ATOM 1603 N N . GLY A 1 203 ? -3.006 2.486 5.172 1 92.56 203 GLY A N 1
ATOM 1604 C CA . GLY A 1 203 ? -4.047 1.687 4.543 1 92.56 203 GLY A CA 1
ATOM 1605 C C . GLY A 1 203 ? -4.68 0.684 5.488 1 92.56 203 GLY A C 1
ATOM 1606 O O . GLY A 1 203 ? -5.531 -0.11 5.082 1 92.56 203 GLY A O 1
ATOM 1607 N N . GLU A 1 204 ? -4.305 0.69 6.703 1 92.38 204 GLU A N 1
ATOM 1608 C CA . GLU A 1 204 ? -4.828 -0.238 7.699 1 92.38 204 GLU A CA 1
ATOM 1609 C C . GLU A 1 204 ? -5.551 0.505 8.82 1 92.38 204 GLU A C 1
ATOM 1611 O O . GLU A 1 204 ? -5.676 -0.009 9.938 1 92.38 204 GLU A O 1
ATOM 1616 N N . GLY A 1 205 ? -5.867 1.76 8.508 1 91.94 205 GLY A N 1
ATOM 1617 C CA . GLY A 1 205 ? -6.621 2.531 9.477 1 91.94 205 GLY A CA 1
ATOM 1618 C C . GLY A 1 205 ? -5.75 3.418 10.344 1 91.94 205 GLY A C 1
ATOM 1619 O O . GLY A 1 205 ? -6.246 4.105 11.242 1 91.94 205 GLY A O 1
ATOM 1620 N N . ASN A 1 206 ? -4.461 3.42 10.062 1 95.38 206 ASN A N 1
ATOM 1621 C CA . ASN A 1 206 ? -3.543 4.246 10.844 1 95.38 206 ASN A CA 1
ATOM 1622 C C . ASN A 1 206 ? -2.926 5.352 9.992 1 95.38 206 ASN A C 1
ATOM 1624 O O . ASN A 1 206 ? -2.697 5.168 8.797 1 95.38 206 ASN A O 1
ATOM 1628 N N . ILE A 1 207 ? -2.666 6.453 10.656 1 97.25 207 ILE A N 1
ATOM 1629 C CA . ILE A 1 207 ? -1.996 7.551 9.961 1 97.25 207 ILE A CA 1
ATOM 1630 C C . ILE A 1 207 ? -0.742 7.957 10.734 1 97.25 207 ILE A C 1
ATOM 1632 O O . ILE A 1 207 ? -0.63 7.695 11.938 1 97.25 207 ILE A O 1
ATOM 1636 N N . LYS A 1 208 ? 0.218 8.508 10.055 1 97.56 208 LYS A N 1
ATOM 1637 C CA . LYS A 1 208 ? 1.476 8.938 10.656 1 97.56 208 LYS A CA 1
ATOM 1638 C C . LYS A 1 208 ? 1.923 10.281 10.078 1 97.56 208 LYS A C 1
ATOM 1640 O O . LYS A 1 208 ? 1.762 10.539 8.883 1 97.56 208 LYS A O 1
ATOM 1645 N N . LEU A 1 209 ? 2.459 11.102 10.906 1 96.62 209 LEU A N 1
ATOM 1646 C CA . LEU A 1 209 ? 3.031 12.367 10.461 1 96.62 209 LEU A CA 1
ATOM 1647 C C . LEU A 1 209 ? 4.352 12.141 9.734 1 96.62 209 LEU A C 1
ATOM 1649 O O . LEU A 1 209 ? 5.156 11.305 10.148 1 96.62 209 LEU A O 1
ATOM 1653 N N . ALA A 1 210 ? 4.438 12.844 8.703 1 92.12 210 ALA A N 1
ATOM 1654 C CA . ALA A 1 210 ? 5.664 12.789 7.91 1 92.12 210 ALA A CA 1
ATOM 1655 C C . ALA A 1 210 ? 6.188 14.188 7.605 1 92.12 210 ALA A C 1
ATOM 1657 O O . ALA A 1 210 ? 5.547 15.188 7.945 1 92.12 210 ALA A O 1
ATOM 1658 N N . ASP A 1 211 ? 7.379 14.297 7.047 1 86.75 211 ASP A N 1
ATOM 1659 C CA . ASP A 1 211 ? 8.031 15.508 6.57 1 86.75 211 ASP A CA 1
ATOM 1660 C C . ASP A 1 211 ? 8.234 16.5 7.711 1 86.75 211 ASP A C 1
ATOM 1662 O O . ASP A 1 211 ? 7.414 17.406 7.906 1 86.75 211 ASP A O 1
ATOM 1666 N N . PHE A 1 212 ? 9.297 16.5 8.344 1 88 212 PHE A N 1
ATOM 1667 C CA . PHE A 1 212 ? 9.648 17.375 9.461 1 88 212 PHE A CA 1
ATOM 1668 C C . PHE A 1 212 ? 10.648 18.438 9.023 1 88 212 PHE A C 1
ATOM 1670 O O . PHE A 1 212 ? 11.406 18.969 9.844 1 88 212 PHE A O 1
ATOM 1677 N N . GLY A 1 213 ? 10.648 18.703 7.809 1 82.31 213 GLY A N 1
ATOM 1678 C CA . GLY A 1 213 ? 11.578 19.672 7.254 1 82.31 213 GLY A CA 1
ATOM 1679 C C . GLY A 1 213 ? 11.414 21.062 7.836 1 82.31 213 GLY A C 1
ATOM 1680 O O . GLY A 1 213 ? 12.391 21.797 7.965 1 82.31 213 GLY A O 1
ATOM 1681 N N . ALA A 1 214 ? 10.242 21.391 8.25 1 79.56 214 ALA A N 1
ATOM 1682 C CA . ALA A 1 214 ? 9.977 22.734 8.766 1 79.56 214 ALA A CA 1
ATOM 1683 C C . ALA A 1 214 ? 9.938 22.734 10.297 1 79.56 214 ALA A C 1
ATOM 1685 O O . ALA A 1 214 ? 9.711 23.766 10.922 1 79.56 214 ALA A O 1
ATOM 1686 N N . SER A 1 215 ? 10.156 21.609 10.82 1 83.25 215 SER A N 1
ATOM 1687 C CA . SER A 1 215 ? 10.016 21.484 12.266 1 83.25 215 SER A CA 1
ATOM 1688 C C . SER A 1 215 ? 11.062 22.312 13 1 83.25 215 SER A C 1
ATOM 1690 O O . SER A 1 215 ? 12.125 22.609 12.445 1 83.25 215 SER A O 1
ATOM 1692 N N . LYS A 1 216 ? 10.703 22.734 14.188 1 75 216 LYS A N 1
ATOM 1693 C CA . LYS A 1 216 ? 11.609 23.531 15.008 1 75 216 LYS A CA 1
ATOM 1694 C C . LYS A 1 216 ? 11.539 23.094 16.469 1 75 216 LYS A C 1
ATOM 1696 O O . LYS A 1 216 ? 10.469 22.766 16.969 1 75 216 LYS A O 1
ATOM 1701 N N . HIS A 1 217 ? 12.719 23.094 17.094 1 71.94 217 HIS A N 1
ATOM 1702 C CA . HIS A 1 217 ? 12.773 22.891 18.547 1 71.94 217 HIS A CA 1
ATOM 1703 C C . HIS A 1 217 ? 12.492 24.188 19.281 1 71.94 217 HIS A C 1
ATOM 1705 O O . HIS A 1 217 ? 13.07 25.234 18.969 1 71.94 217 HIS A O 1
ATOM 1711 N N . ILE A 1 218 ? 11.477 24.312 20.031 1 64.94 218 ILE A N 1
ATOM 1712 C CA . ILE A 1 218 ? 11.141 25.516 20.781 1 64.94 218 ILE A CA 1
ATOM 1713 C C . ILE A 1 218 ? 11.719 25.406 22.188 1 64.94 218 ILE A C 1
ATOM 1715 O O . ILE A 1 218 ? 11.375 24.5 22.953 1 64.94 218 ILE A O 1
ATOM 1719 N N . GLN A 1 219 ? 13.016 25.641 22.344 1 52.88 219 GLN A N 1
ATOM 1720 C CA . GLN A 1 219 ? 13.484 25.797 23.719 1 52.88 219 GLN A CA 1
ATOM 1721 C C . GLN A 1 219 ? 12.781 26.969 24.406 1 52.88 219 GLN A C 1
ATOM 1723 O O . GLN A 1 219 ? 12.789 28.094 23.891 1 52.88 219 GLN A O 1
ATOM 1728 N N . GLY A 1 220 ? 12.062 26.891 25.375 1 48.66 220 GLY A N 1
ATOM 1729 C CA . GLY A 1 220 ? 11.375 27.766 26.328 1 48.66 220 GLY A CA 1
ATOM 1730 C C . GLY A 1 220 ? 11.008 29.109 25.734 1 48.66 220 GLY A C 1
ATOM 1731 O O . GLY A 1 220 ? 10.312 29.906 26.375 1 48.66 220 GLY A O 1
ATOM 1732 N N . LEU A 1 221 ? 11.75 29.75 24.812 1 44.59 221 LEU A N 1
ATOM 1733 C CA . LEU A 1 221 ? 11.547 31.141 24.453 1 44.59 221 LEU A CA 1
ATOM 1734 C C . LEU A 1 221 ? 10.672 31.266 23.219 1 44.59 221 LEU A C 1
ATOM 1736 O O . LEU A 1 221 ? 10.703 30.406 22.328 1 44.59 221 LEU A O 1
ATOM 1740 N N . PRO A 1 222 ? 9.68 32.219 23.344 1 48.34 222 PRO A N 1
ATOM 1741 C CA . PRO A 1 222 ? 8.906 32.594 22.141 1 48.34 222 PRO A CA 1
ATOM 1742 C C . PRO A 1 222 ? 9.781 32.75 20.906 1 48.34 222 PRO A C 1
ATOM 1744 O O . PRO A 1 222 ? 10.875 33.312 20.984 1 48.34 222 PRO A O 1
ATOM 1747 N N . LEU A 1 223 ? 9.797 31.891 20 1 49.06 223 LEU A N 1
ATOM 1748 C CA . LEU A 1 223 ? 10.633 31.938 18.812 1 49.06 223 LEU A CA 1
ATOM 1749 C C . LEU A 1 223 ? 10.289 33.156 17.953 1 49.06 223 LEU A C 1
ATOM 1751 O O . LEU A 1 223 ? 9.117 33.438 17.719 1 49.06 223 LEU A O 1
ATOM 1755 N N . MET A 1 224 ? 11.195 34.188 17.984 1 43.75 224 MET A N 1
ATOM 1756 C CA . MET A 1 224 ? 11.07 35.281 17 1 43.75 224 MET A CA 1
ATOM 1757 C C . MET A 1 224 ? 11.156 34.719 15.586 1 43.75 224 MET A C 1
ATOM 1759 O O . MET A 1 224 ? 11.984 33.875 15.289 1 43.75 224 MET A O 1
ATOM 1763 N N . SER A 1 225 ? 10.133 34.875 14.805 1 47.53 225 SER A N 1
ATOM 1764 C CA . SER A 1 225 ? 9.93 34.406 13.438 1 47.53 225 SER A CA 1
ATOM 1765 C C . SER A 1 225 ? 11.102 34.781 12.539 1 47.53 225 SER A C 1
ATOM 1767 O O . SER A 1 225 ? 11.297 35.969 12.227 1 47.53 225 SER A O 1
ATOM 1769 N N . ASP A 1 226 ? 12.281 34.625 12.664 1 42.62 226 ASP A N 1
ATOM 1770 C CA . ASP A 1 226 ? 13.109 34.875 11.492 1 42.62 226 ASP A CA 1
ATOM 1771 C C . ASP A 1 226 ? 12.602 34.062 10.281 1 42.62 226 ASP A C 1
ATOM 1773 O O . ASP A 1 226 ? 13.039 32.938 10.031 1 42.62 226 ASP A O 1
ATOM 1777 N N . ASN A 1 227 ? 11.359 34.312 9.82 1 46 227 ASN A N 1
ATOM 1778 C CA . ASN A 1 227 ? 10.32 33.688 9.008 1 46 227 ASN A CA 1
ATOM 1779 C C . ASN A 1 227 ? 10.695 33.719 7.523 1 46 227 ASN A C 1
ATOM 1781 O O . ASN A 1 227 ? 9.914 33.281 6.68 1 46 227 ASN A O 1
ATOM 1785 N N . SER A 1 228 ? 11.719 34.5 7.262 1 44.84 228 SER A N 1
ATOM 1786 C CA . SER A 1 228 ? 11.922 34.625 5.824 1 44.84 228 SER A CA 1
ATOM 1787 C C . SER A 1 228 ? 12.18 33.281 5.164 1 44.84 228 SER A C 1
ATOM 1789 O O . SER A 1 228 ? 11.656 33 4.086 1 44.84 228 SER A O 1
ATOM 1791 N N . GLU A 1 229 ? 12.992 32.594 5.793 1 45.94 229 GLU A N 1
ATOM 1792 C CA . GLU A 1 229 ? 13.383 31.359 5.156 1 45.94 229 GLU A CA 1
ATOM 1793 C C . GLU A 1 229 ? 12.258 30.328 5.23 1 45.94 229 GLU A C 1
ATOM 1795 O O . GLU A 1 229 ? 12.102 29.5 4.324 1 45.94 229 GLU A O 1
ATOM 1800 N N . LEU A 1 230 ? 11.484 30.484 6.312 1 48.91 230 LEU A N 1
ATOM 1801 C CA . LEU A 1 230 ? 10.391 29.547 6.457 1 48.91 230 LEU A CA 1
ATOM 1802 C C . LEU A 1 230 ? 9.375 29.703 5.328 1 48.91 230 LEU A C 1
ATOM 1804 O O . LEU A 1 230 ? 8.906 28.719 4.762 1 48.91 230 LEU A O 1
ATOM 1808 N N . CYS A 1 231 ? 9.086 30.953 5.016 1 44.66 231 CYS A N 1
ATOM 1809 C CA . CYS A 1 231 ? 8.031 31.234 4.043 1 44.66 231 CYS A CA 1
ATOM 1810 C C . CYS A 1 231 ? 8.438 30.75 2.654 1 44.66 231 CYS A C 1
ATOM 1812 O O . CYS A 1 231 ? 7.594 30.312 1.869 1 44.66 231 CYS A O 1
ATOM 1814 N N . LYS A 1 232 ? 9.68 30.891 2.4 1 45.38 232 LYS A N 1
ATOM 1815 C CA . LYS A 1 232 ? 10.125 30.531 1.062 1 45.38 232 LYS A CA 1
ATOM 1816 C C . LYS A 1 232 ? 10.008 29.016 0.841 1 45.38 232 LYS A C 1
ATOM 1818 O O . LYS A 1 232 ? 9.773 28.562 -0.281 1 45.38 232 LYS A O 1
ATOM 1823 N N . SER A 1 233 ? 10.18 28.391 1.957 1 46.66 233 SER A N 1
ATOM 1824 C CA . SER A 1 233 ? 10.266 26.938 1.789 1 46.66 233 SER A CA 1
ATOM 1825 C C . SER A 1 233 ? 8.883 26.297 1.828 1 46.66 233 SER A C 1
ATOM 1827 O O . SER A 1 233 ? 8.711 25.156 1.393 1 46.66 233 SER A O 1
ATOM 1829 N N . ILE A 1 234 ? 7.828 27.109 2.365 1 52.34 234 ILE A N 1
ATOM 1830 C CA . ILE A 1 234 ? 6.574 26.406 2.629 1 52.34 234 ILE A CA 1
ATOM 1831 C C . ILE A 1 234 ? 5.516 26.844 1.618 1 52.34 234 ILE A C 1
ATOM 1833 O O . ILE A 1 234 ? 4.43 27.297 1.999 1 52.34 234 ILE A O 1
ATOM 1837 N N . ARG A 1 235 ? 5.777 27.141 0.396 1 51.62 235 ARG A N 1
ATOM 1838 C CA . ARG A 1 235 ? 4.828 27.703 -0.555 1 51.62 235 ARG A CA 1
ATOM 1839 C C . ARG A 1 235 ? 3.535 26.906 -0.595 1 51.62 235 ARG A C 1
ATOM 1841 O O . ARG A 1 235 ? 2.441 27.469 -0.558 1 51.62 235 ARG A O 1
ATOM 1848 N N . GLY A 1 236 ? 3.529 25.656 -0.434 1 62.41 236 GLY A N 1
ATOM 1849 C CA . GLY A 1 236 ? 2.299 24.891 -0.617 1 62.41 236 GLY A CA 1
ATOM 1850 C C . GLY A 1 236 ? 1.514 24.719 0.668 1 62.41 236 GLY A C 1
ATOM 1851 O O . GLY A 1 236 ? 0.358 24.281 0.641 1 62.41 236 GLY A O 1
ATOM 1852 N N . SER A 1 237 ? 2.064 25.328 1.731 1 82.88 237 SER A N 1
ATOM 1853 C CA . SER A 1 237 ? 1.425 25.078 3.018 1 82.88 237 SER A CA 1
ATOM 1854 C C . SER A 1 237 ? 0.812 26.344 3.596 1 82.88 237 SER A C 1
ATOM 1856 O O . SER A 1 237 ? 0.283 26.328 4.711 1 82.88 237 SER A O 1
ATOM 1858 N N . LEU A 1 238 ? 0.729 27.375 2.949 1 85.06 238 LEU A N 1
ATOM 1859 C CA . LEU A 1 238 ? 0.309 28.688 3.43 1 85.06 238 LEU A CA 1
ATOM 1860 C C . LEU A 1 238 ? -1.115 28.625 3.973 1 85.06 238 LEU A C 1
ATOM 1862 O O . LEU A 1 238 ? -1.409 29.219 5.012 1 85.06 238 LEU A O 1
ATOM 1866 N N . TYR A 1 239 ? -1.896 27.828 3.377 1 90.56 239 TYR A N 1
ATOM 1867 C CA . TYR A 1 239 ? -3.32 27.812 3.693 1 90.56 239 TYR A CA 1
ATOM 1868 C C . TYR A 1 239 ? -3.58 27.109 5.016 1 90.56 239 TYR A C 1
ATOM 1870 O O . TYR A 1 239 ? -4.664 27.219 5.586 1 90.56 239 TYR A O 1
ATOM 1878 N N . TRP A 1 240 ? -2.605 26.469 5.52 1 94.19 240 TRP A N 1
ATOM 1879 C CA . TRP A 1 240 ? -2.754 25.734 6.766 1 94.19 240 TRP A CA 1
ATOM 1880 C C . TRP A 1 240 ? -2.049 26.453 7.914 1 94.19 240 TRP A C 1
ATOM 1882 O O . TRP A 1 240 ? -2.141 26.016 9.07 1 94.19 240 TRP A O 1
ATOM 1892 N N . MET A 1 241 ? -1.404 27.516 7.602 1 91.81 241 MET A N 1
ATOM 1893 C CA . MET A 1 241 ? -0.549 28.188 8.586 1 91.81 241 MET A CA 1
ATOM 1894 C C . MET A 1 241 ? -1.372 29.062 9.516 1 91.81 241 MET A C 1
ATOM 1896 O O . MET A 1 241 ? -2.316 29.719 9.078 1 91.81 241 MET A O 1
ATOM 1900 N N . ALA A 1 242 ? -0.898 29.156 10.719 1 94.31 242 ALA A N 1
ATOM 1901 C CA . ALA A 1 242 ? -1.546 29.984 11.727 1 94.31 242 ALA A CA 1
ATOM 1902 C C . ALA A 1 242 ? -1.345 31.469 11.422 1 94.31 242 ALA A C 1
ATOM 1904 O O . ALA A 1 242 ? -0.319 31.859 10.859 1 94.31 242 ALA A O 1
ATOM 1905 N N . PRO A 1 243 ? -2.312 32.281 11.828 1 93.69 243 PRO A N 1
ATOM 1906 C CA . PRO A 1 243 ? -2.244 33.719 11.555 1 93.69 243 PRO A CA 1
ATOM 1907 C C . PRO A 1 243 ? -0.972 34.375 12.102 1 93.69 243 PRO A C 1
ATOM 1909 O O . PRO A 1 243 ? -0.385 35.25 11.453 1 93.69 243 PRO A O 1
ATOM 1912 N N . GLU A 1 244 ? -0.51 34 13.312 1 92.75 244 GLU A N 1
ATOM 1913 C CA . GLU A 1 244 ? 0.666 34.625 13.914 1 92.75 244 GLU A CA 1
ATOM 1914 C C . GLU A 1 244 ? 1.921 34.312 13.094 1 92.75 244 GLU A C 1
ATOM 1916 O O . GLU A 1 244 ? 2.865 35.125 13.094 1 92.75 244 GLU A O 1
ATOM 1921 N N . ILE A 1 245 ? 1.956 33.156 12.43 1 87.44 245 ILE A N 1
ATOM 1922 C CA . ILE A 1 245 ? 3.076 32.875 11.539 1 87.44 245 ILE A CA 1
ATOM 1923 C C . ILE A 1 245 ? 3.012 33.781 10.312 1 87.44 245 ILE A C 1
ATOM 1925 O O . ILE A 1 245 ? 4.016 34.375 9.922 1 87.44 245 ILE A O 1
ATOM 1929 N N . LEU A 1 246 ? 1.867 33.875 9.727 1 86.19 246 LEU A N 1
ATOM 1930 C CA . LEU A 1 246 ? 1.667 34.688 8.539 1 86.19 246 LEU A CA 1
ATOM 1931 C C . LEU A 1 246 ? 1.952 36.156 8.844 1 86.19 246 LEU A C 1
ATOM 1933 O O . LEU A 1 246 ? 2.426 36.906 7.977 1 86.19 246 LEU A O 1
ATOM 1937 N N . ARG A 1 247 ? 1.706 36.531 10.016 1 88.12 247 ARG A N 1
ATOM 1938 C CA . ARG A 1 247 ? 1.922 37.938 10.438 1 88.12 247 ARG A CA 1
ATOM 1939 C C . ARG A 1 247 ? 3.334 38.125 10.977 1 88.12 247 ARG A C 1
ATOM 1941 O O . ARG A 1 247 ? 3.656 39.188 11.516 1 88.12 247 ARG A O 1
ATOM 1948 N N . ARG A 1 248 ? 4.102 37.062 11.031 1 83.69 248 ARG A N 1
ATOM 1949 C CA . ARG A 1 248 ? 5.492 37.094 11.461 1 83.69 248 ARG A CA 1
ATOM 1950 C C . ARG A 1 248 ? 5.605 37.469 12.938 1 83.69 248 ARG A C 1
ATOM 1952 O O . ARG A 1 248 ? 6.457 38.281 13.312 1 83.69 248 ARG A O 1
ATOM 1959 N N . GLU A 1 249 ? 4.695 37.031 13.625 1 86.88 249 GLU A N 1
ATOM 1960 C CA . GLU A 1 249 ? 4.707 37.219 15.078 1 86.88 249 GLU A CA 1
ATOM 1961 C C . GLU A 1 249 ? 5.332 36 15.773 1 86.88 249 GLU A C 1
ATOM 1963 O O . GLU A 1 249 ? 5.582 34.969 15.133 1 86.88 249 GLU A O 1
ATOM 1968 N N . SER A 1 250 ? 5.629 36.25 17.047 1 86.06 250 SE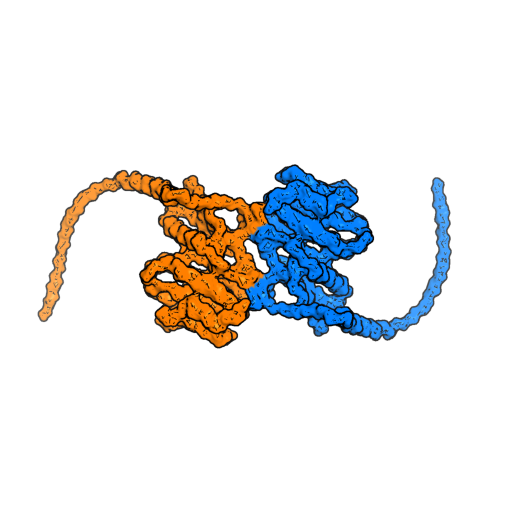R A N 1
ATOM 1969 C CA . SER A 1 250 ? 6.09 35.125 17.828 1 86.06 250 SER A CA 1
ATOM 1970 C C . SER A 1 250 ? 5.035 34.031 17.891 1 86.06 250 SER A C 1
ATOM 1972 O O . SER A 1 250 ? 3.834 34.312 17.891 1 86.06 250 SER A O 1
ATOM 1974 N N . TYR A 1 251 ? 5.492 32.781 17.859 1 87.69 251 TYR A N 1
ATOM 1975 C CA . TYR A 1 251 ? 4.559 31.656 17.859 1 87.69 251 TYR A CA 1
ATOM 1976 C C . TYR A 1 251 ? 5.062 30.516 18.75 1 87.69 251 TYR A C 1
ATOM 1978 O O . TYR A 1 251 ? 6.203 30.547 19.219 1 87.69 251 TYR A O 1
ATOM 1986 N N . GLY A 1 252 ? 4.16 29.562 19.062 1 89.12 252 GLY A N 1
ATOM 1987 C CA . GLY A 1 252 ? 4.473 28.391 19.859 1 89.12 252 GLY A CA 1
ATOM 1988 C C . GLY A 1 252 ? 3.811 27.125 19.359 1 89.12 252 GLY A C 1
ATOM 1989 O O . GLY A 1 252 ? 3.576 26.969 18.156 1 89.12 252 GLY A O 1
ATOM 1990 N N . ARG A 1 253 ? 3.59 26.25 20.266 1 92.88 253 ARG A N 1
ATOM 1991 C CA . ARG A 1 253 ? 3.098 24.922 19.953 1 92.88 253 ARG A CA 1
ATOM 1992 C C . ARG A 1 253 ? 1.713 24.984 19.312 1 92.88 253 ARG A C 1
ATOM 1994 O O . ARG A 1 253 ? 1.356 24.109 18.5 1 92.88 253 ARG A O 1
ATOM 2001 N N . LYS A 1 254 ? 1.071 26.016 19.594 1 95.94 254 LYS A N 1
ATOM 2002 C CA . LYS A 1 254 ? -0.345 26.078 19.25 1 95.94 254 LYS A CA 1
ATOM 2003 C C . LYS A 1 254 ? -0.529 26.359 17.766 1 95.94 254 LYS A C 1
ATOM 2005 O O . LYS A 1 254 ? -1.642 26.266 17.234 1 95.94 254 LYS A O 1
ATOM 2010 N N . VAL A 1 255 ? 0.54 26.703 16.984 1 95.06 255 VAL A N 1
ATOM 2011 C CA . VAL A 1 255 ? 0.445 26.859 15.539 1 95.06 255 VAL A CA 1
ATOM 2012 C C . VAL A 1 255 ? 0.049 25.547 14.891 1 95.06 255 VAL A C 1
ATOM 2014 O O . VAL A 1 255 ? -0.682 25.531 13.898 1 95.06 255 VAL A O 1
ATOM 2017 N N . ASP A 1 256 ? 0.5 24.469 15.523 1 97.25 256 ASP A N 1
ATOM 2018 C CA . ASP A 1 256 ? 0.151 23.141 15 1 97.25 256 ASP A CA 1
ATOM 2019 C C . ASP A 1 256 ? -1.331 22.844 15.219 1 97.25 256 ASP A C 1
ATOM 2021 O O . ASP A 1 256 ? -1.948 22.141 14.414 1 97.25 256 ASP A O 1
ATOM 2025 N N . VAL A 1 257 ? -1.885 23.391 16.25 1 98.5 257 VAL A N 1
ATOM 2026 C CA . VAL A 1 257 ? -3.293 23.172 16.562 1 98.5 257 VAL A CA 1
ATOM 2027 C C . VAL A 1 257 ? -4.168 23.906 15.547 1 98.5 257 VAL A C 1
ATOM 2029 O O . VAL A 1 257 ? -5.199 23.391 15.117 1 98.5 257 VAL A O 1
ATOM 2032 N N . TRP A 1 258 ? -3.732 25.094 15.195 1 97.88 258 TRP A N 1
ATOM 2033 C CA . TRP A 1 258 ? -4.414 25.781 14.102 1 97.88 258 TRP A CA 1
ATOM 2034 C C . TRP A 1 258 ? -4.402 24.938 12.836 1 97.88 258 TRP A C 1
ATOM 2036 O O . TRP A 1 258 ? -5.445 24.719 12.219 1 97.88 258 TRP A O 1
ATOM 2046 N N . SER A 1 259 ? -3.246 24.453 12.469 1 97.44 259 SER A N 1
ATOM 2047 C CA . SER A 1 259 ? -3.113 23.625 11.273 1 97.44 259 SER A CA 1
ATOM 2048 C C . SER A 1 259 ? -3.992 22.375 11.367 1 97.44 259 SER A C 1
ATOM 2050 O O . SER A 1 259 ? -4.52 21.922 10.352 1 97.44 259 SER A O 1
ATOM 2052 N N . LEU A 1 260 ? -4.109 21.844 12.57 1 98.56 260 LEU A N 1
ATOM 2053 C CA . LEU A 1 260 ? -4.98 20.703 12.789 1 98.56 260 LEU A CA 1
ATOM 2054 C C . LEU A 1 260 ? -6.422 21.031 12.414 1 98.56 260 LEU A C 1
ATOM 2056 O O . LEU A 1 260 ? -7.082 20.25 11.727 1 98.56 260 LEU A O 1
ATOM 2060 N N . GLY A 1 261 ? -6.887 22.156 12.891 1 98.56 261 GLY A N 1
ATOM 2061 C CA . GLY A 1 261 ? -8.211 22.578 12.477 1 98.56 261 GLY A CA 1
ATOM 2062 C C . GLY A 1 261 ? -8.383 22.641 10.977 1 98.56 261 GLY A C 1
ATOM 2063 O O . GLY A 1 261 ? -9.406 22.203 10.438 1 98.56 261 GLY A O 1
ATOM 2064 N N . CYS A 1 262 ? -7.375 23.141 10.32 1 97.69 262 CYS A N 1
ATOM 2065 C CA . CYS A 1 262 ? -7.379 23.234 8.859 1 97.69 262 CYS A CA 1
ATOM 2066 C C . CYS A 1 262 ? -7.43 21.844 8.242 1 97.69 262 CYS A C 1
ATOM 2068 O O . CYS A 1 262 ? -8.133 21.625 7.25 1 97.69 262 CYS A O 1
ATOM 2070 N N . VAL A 1 263 ? -6.723 20.906 8.766 1 98 263 VAL A N 1
ATOM 2071 C CA . VAL A 1 263 ? -6.676 19.531 8.25 1 98 263 VAL A CA 1
ATOM 2072 C C . VAL A 1 263 ? -8.047 18.875 8.398 1 98 263 VAL A C 1
ATOM 2074 O O . VAL A 1 263 ? -8.477 18.125 7.523 1 98 263 VAL A O 1
ATOM 2077 N N . ILE A 1 264 ? -8.734 19.156 9.531 1 98.44 264 ILE A N 1
ATOM 2078 C CA . ILE A 1 264 ? -10.078 18.609 9.719 1 98.44 264 ILE A CA 1
ATOM 2079 C C . ILE A 1 264 ? -10.992 19.094 8.594 1 98.44 264 ILE A C 1
ATOM 2081 O O . ILE A 1 264 ? -11.742 18.312 8.008 1 98.44 264 ILE A O 1
ATOM 2085 N N . ILE A 1 265 ? -10.875 20.344 8.289 1 97.81 265 ILE A N 1
ATOM 2086 C CA . ILE A 1 265 ? -11.672 20.906 7.207 1 97.81 265 ILE A CA 1
ATOM 2087 C C . ILE A 1 265 ? -11.289 20.25 5.887 1 97.81 265 ILE A C 1
ATOM 2089 O O . ILE A 1 265 ? -12.156 19.906 5.078 1 97.81 265 ILE A O 1
ATOM 2093 N N . GLU A 1 266 ? -10.047 20.078 5.695 1 96.19 266 GLU A N 1
ATOM 2094 C CA . GLU A 1 266 ? -9.562 19.391 4.496 1 96.19 266 GLU A CA 1
ATOM 2095 C C . GLU A 1 266 ? -10.156 18 4.379 1 96.19 266 GLU A C 1
ATOM 2097 O O . GLU A 1 266 ? -10.617 17.594 3.305 1 96.19 266 GLU A O 1
ATOM 2102 N N . MET A 1 267 ? -10.164 17.266 5.473 1 97 267 MET A N 1
ATOM 2103 C CA . MET A 1 267 ? -10.719 15.914 5.469 1 97 267 MET A CA 1
ATOM 2104 C C . MET A 1 267 ? -12.219 15.953 5.199 1 97 267 MET A C 1
ATOM 2106 O O . MET A 1 267 ? -12.758 15.07 4.516 1 97 267 MET A O 1
ATOM 2110 N N . ALA A 1 268 ? -12.859 16.953 5.664 1 96.88 268 ALA A N 1
ATOM 2111 C CA . ALA A 1 268 ? -14.32 17.047 5.602 1 96.88 268 ALA A CA 1
ATOM 2112 C C . ALA A 1 268 ? -14.781 17.547 4.234 1 96.88 268 ALA A C 1
ATOM 2114 O O . ALA A 1 268 ? -15.938 17.359 3.855 1 96.88 268 ALA A O 1
ATOM 2115 N N . THR A 1 269 ? -13.859 18.203 3.465 1 94.94 269 THR A N 1
ATOM 2116 C CA . THR A 1 269 ? -14.312 18.844 2.234 1 94.94 269 THR A CA 1
ATOM 2117 C C . THR A 1 269 ? -13.57 18.281 1.027 1 94.94 269 THR A C 1
ATOM 2119 O O . THR A 1 269 ? -14.031 18.422 -0.109 1 94.94 269 THR A O 1
ATOM 2122 N N . GLY A 1 270 ? -12.383 17.812 1.292 1 91.62 270 GLY A N 1
ATOM 2123 C CA . GLY A 1 270 ? -11.547 17.359 0.192 1 91.62 270 GLY A CA 1
ATOM 2124 C C . GLY A 1 270 ? -10.789 18.484 -0.479 1 91.62 270 GLY A C 1
ATOM 2125 O O . GLY A 1 270 ? -10.133 18.281 -1.503 1 91.62 270 GLY A O 1
ATOM 2126 N N . LYS A 1 271 ? -10.82 19.672 0.122 1 89.06 271 LYS A N 1
ATOM 2127 C CA . LYS A 1 271 ? -10.18 20.875 -0.406 1 89.06 271 LYS A CA 1
ATOM 2128 C C . LYS A 1 271 ? -9.336 21.562 0.665 1 89.06 271 LYS A C 1
ATOM 2130 O O . LYS A 1 271 ? -9.391 21.188 1.84 1 89.06 271 LYS A O 1
ATOM 2135 N N . HIS A 1 272 ? -8.5 22.453 0.138 1 88.44 272 HIS A N 1
ATOM 2136 C CA . HIS A 1 272 ? -7.797 23.219 1.16 1 88.44 272 HIS A CA 1
ATOM 2137 C C . HIS A 1 272 ? -8.766 24.016 2.023 1 88.44 272 HIS A C 1
ATOM 2139 O O . HIS A 1 272 ? -9.898 24.281 1.607 1 88.44 272 HIS A O 1
ATOM 2145 N N . PRO A 1 273 ? -8.344 24.438 3.162 1 92.75 273 PRO A N 1
ATOM 2146 C CA . PRO A 1 273 ? -9.281 24.922 4.184 1 92.75 273 PRO A CA 1
ATOM 2147 C C . PRO A 1 273 ? -9.969 26.219 3.797 1 92.75 273 PRO A C 1
ATOM 2149 O O . PRO A 1 273 ? -11.062 26.516 4.285 1 92.75 273 PRO A O 1
ATOM 2152 N N . TRP A 1 274 ? -9.367 26.984 2.896 1 91.44 274 TRP A N 1
ATOM 2153 C CA . TRP A 1 274 ? -9.953 28.25 2.506 1 91.44 274 TRP A CA 1
ATOM 2154 C C . TRP A 1 274 ? -10.703 28.125 1.181 1 91.44 274 TRP A C 1
ATOM 2156 O O . TRP A 1 274 ? -10.086 27.891 0.137 1 91.44 274 TRP A O 1
ATOM 2166 N N . ASP A 1 275 ? -11.945 28.047 1.131 1 79.31 275 ASP A N 1
ATOM 2167 C CA . ASP A 1 275 ? -12.797 27.781 -0.028 1 79.31 275 ASP A CA 1
ATOM 2168 C C . ASP A 1 275 ? -12.586 28.844 -1.112 1 79.31 275 ASP A C 1
ATOM 2170 O O . ASP A 1 275 ? -12.578 28.516 -2.303 1 79.31 275 ASP A O 1
ATOM 2174 N N . ASN A 1 276 ? -12.43 30.109 -0.788 1 82.25 276 ASN A N 1
ATOM 2175 C CA . ASN A 1 276 ? -12.438 31.172 -1.787 1 82.25 276 ASN A CA 1
ATOM 2176 C C . ASN A 1 276 ? -11.133 31.953 -1.776 1 82.25 276 ASN A C 1
ATOM 2178 O O . ASN A 1 276 ? -11.102 33.125 -2.186 1 82.25 276 ASN A O 1
ATOM 2182 N N . ILE A 1 277 ? -10.156 31.438 -1.251 1 87.5 277 ILE A N 1
ATOM 2183 C CA . ILE A 1 277 ? -8.859 32.094 -1.21 1 87.5 277 ILE A CA 1
ATOM 2184 C C . ILE A 1 277 ? -7.84 31.297 -2.02 1 87.5 277 ILE A C 1
ATOM 2186 O O . ILE A 1 277 ? -7.539 30.156 -1.688 1 87.5 277 ILE A O 1
ATOM 2190 N N . PHE A 1 278 ? -7.34 31.922 -3.018 1 83.69 278 PHE A N 1
ATOM 2191 C CA . PHE A 1 278 ? -6.492 31.172 -3.939 1 83.69 278 PHE A CA 1
ATOM 2192 C C . PHE A 1 278 ? -5.145 31.859 -4.117 1 83.69 278 PHE A C 1
ATOM 2194 O O . PHE A 1 278 ? -4.25 31.328 -4.77 1 83.69 278 PHE A O 1
ATOM 2201 N N . THR A 1 279 ? -5.039 33.062 -3.467 1 84.38 279 THR A N 1
ATOM 2202 C CA . THR A 1 279 ? -3.771 33.781 -3.574 1 84.38 279 THR A CA 1
ATOM 2203 C C . THR A 1 279 ? -3.238 34.125 -2.191 1 84.38 279 THR A C 1
ATOM 2205 O O . THR A 1 279 ? -3.996 34.188 -1.222 1 84.38 279 THR A O 1
ATOM 2208 N N . TYR A 1 280 ? -1.991 34.344 -2.191 1 84.38 280 TYR A N 1
ATOM 2209 C CA . TYR A 1 280 ? -1.349 34.75 -0.946 1 84.38 280 TYR A CA 1
ATOM 2210 C C . TYR A 1 280 ? -1.912 36.062 -0.45 1 84.38 280 TYR A C 1
ATOM 2212 O O . TYR A 1 280 ? -2.158 36.25 0.746 1 84.38 280 TYR A O 1
ATOM 2220 N N . GLU A 1 281 ? -2.076 36.969 -1.363 1 85.25 281 GLU A N 1
ATOM 2221 C CA . GLU A 1 281 ? -2.602 38.281 -1.022 1 85.25 281 GLU A CA 1
ATOM 2222 C C . GLU A 1 281 ? -3.984 38.188 -0.382 1 85.25 281 GLU A C 1
ATOM 2224 O O . GLU A 1 281 ? -4.266 38.844 0.611 1 85.25 281 GLU A O 1
ATOM 2229 N N . GLN A 1 282 ? -4.77 37.344 -0.99 1 89.75 282 GLN A N 1
ATOM 2230 C CA . GLN A 1 282 ? -6.105 37.125 -0.439 1 89.75 282 GLN A CA 1
ATOM 2231 C C . GLN A 1 282 ? -6.031 36.531 0.961 1 89.75 282 GLN A C 1
ATOM 2233 O O . GLN A 1 282 ? -6.812 36.875 1.842 1 89.75 282 GLN A O 1
ATOM 2238 N N . LEU A 1 283 ? -5.125 35.688 1.151 1 90.19 283 LEU A N 1
ATOM 2239 C CA . LEU A 1 283 ? -4.953 35.031 2.445 1 90.19 283 LEU A CA 1
ATOM 2240 C C . LEU A 1 283 ? -4.512 36.031 3.504 1 90.19 283 LEU A C 1
ATOM 2242 O O . LEU A 1 283 ? -5.059 36.062 4.609 1 90.19 283 LEU A O 1
ATOM 2246 N N . CYS A 1 284 ? -3.598 36.875 3.184 1 88.38 284 CYS A N 1
ATOM 2247 C CA . CYS A 1 284 ? -3.113 37.906 4.102 1 88.38 284 CYS A CA 1
ATOM 2248 C C . CYS A 1 284 ? -4.234 38.844 4.492 1 88.38 284 CYS A C 1
ATOM 2250 O O . CYS A 1 284 ? -4.344 39.25 5.656 1 88.38 284 CYS A O 1
ATOM 2252 N N . GLN A 1 285 ? -4.977 39.188 3.539 1 91.62 285 GLN A N 1
ATOM 2253 C CA . GLN A 1 285 ? -6.105 40.062 3.814 1 91.62 285 GLN A CA 1
ATOM 2254 C C . GLN A 1 285 ? -7.094 39.406 4.773 1 91.62 285 GLN A C 1
ATOM 2256 O O . GLN A 1 285 ? -7.578 40.031 5.711 1 91.62 285 GLN A O 1
ATOM 2261 N N . ALA A 1 286 ? -7.406 38.156 4.484 1 92.38 286 ALA A N 1
ATOM 2262 C CA . ALA A 1 286 ? -8.328 37.438 5.336 1 92.38 286 ALA A CA 1
ATOM 2263 C C . ALA A 1 286 ? -7.812 37.344 6.77 1 92.38 286 ALA A C 1
ATOM 2265 O O . ALA A 1 286 ? -8.562 37.562 7.723 1 92.38 286 ALA A O 1
ATOM 2266 N N . VAL A 1 287 ? -6.566 37.125 6.891 1 90.94 287 VAL A N 1
ATOM 2267 C CA . VAL A 1 287 ? -5.926 37 8.195 1 90.94 287 VAL A CA 1
ATOM 2268 C C . VAL A 1 287 ? -5.922 38.344 8.898 1 90.94 287 VAL A C 1
ATOM 2270 O O . VAL A 1 287 ? -6.172 38.438 10.102 1 90.94 287 VAL A O 1
ATOM 2273 N N . ALA A 1 288 ? -5.629 39.344 8.148 1 91.69 288 ALA A N 1
ATOM 2274 C CA . ALA A 1 288 ? -5.617 40.719 8.703 1 91.69 288 ALA A CA 1
ATOM 2275 C C . ALA A 1 288 ? -6.988 41.094 9.266 1 91.69 288 ALA A C 1
ATOM 2277 O O . ALA A 1 288 ? -7.082 41.812 10.258 1 91.69 288 ALA A O 1
ATOM 2278 N N . LEU A 1 289 ? -7.965 40.594 8.594 1 93.56 289 LEU A N 1
ATOM 2279 C CA . LEU A 1 289 ? -9.336 40.875 9.016 1 93.56 289 LEU A CA 1
ATOM 2280 C C . LEU A 1 289 ? -9.789 39.875 10.078 1 93.56 289 LEU A C 1
ATOM 2282 O O . LEU A 1 289 ? -10.977 39.781 10.391 1 93.56 289 LEU A O 1
ATOM 2286 N N . GLN A 1 290 ? -8.852 39.062 10.562 1 94.31 290 GLN A N 1
ATOM 2287 C CA . GLN A 1 290 ? -9.055 38.062 11.609 1 94.31 290 GLN A CA 1
ATOM 2288 C C . GLN A 1 290 ? -10.109 37.031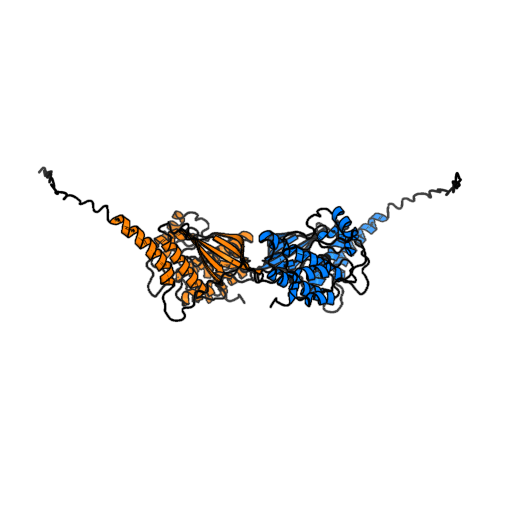 11.195 1 94.31 290 GLN A C 1
ATOM 2290 O O . GLN A 1 290 ? -10.906 36.594 12.023 1 94.31 290 GLN A O 1
ATOM 2295 N N . GLN A 1 291 ? -10.148 36.844 9.898 1 93.12 291 GLN A N 1
ATOM 2296 C CA . GLN A 1 291 ? -11.031 35.781 9.391 1 93.12 291 GLN A CA 1
ATOM 2297 C C . GLN A 1 291 ? -10.453 34.406 9.633 1 93.12 291 GLN A C 1
ATOM 2299 O O . GLN A 1 291 ? -9.234 34.25 9.781 1 93.12 291 GLN A O 1
ATOM 2304 N N . LYS A 1 292 ? -11.383 33.5 9.758 1 94.38 292 LYS A N 1
ATOM 2305 C CA . LYS A 1 292 ? -11.031 32.094 9.883 1 94.38 292 LYS A CA 1
ATOM 2306 C C . LYS A 1 292 ? -11.625 31.266 8.734 1 94.38 292 LYS A C 1
ATOM 2308 O O . LYS A 1 292 ? -12.586 31.703 8.094 1 94.38 292 LYS A O 1
ATOM 2313 N N . PRO A 1 293 ? -11.008 30.109 8.422 1 95.19 293 PRO A N 1
ATOM 2314 C CA . PRO A 1 293 ? -11.641 29.234 7.434 1 95.19 293 PRO A CA 1
ATOM 2315 C C . PRO A 1 293 ? -13.086 28.875 7.797 1 95.19 293 PRO A C 1
ATOM 2317 O O . PRO A 1 293 ? -13.406 28.719 8.977 1 95.19 293 PRO A O 1
ATOM 2320 N N . GLU A 1 294 ? -13.898 28.719 6.789 1 93.94 294 GLU A N 1
ATOM 2321 C CA . GLU A 1 294 ? -15.305 28.391 7.016 1 93.94 294 GLU A CA 1
ATOM 2322 C C . GLU A 1 294 ? -15.461 26.938 7.473 1 93.94 294 GLU A C 1
ATOM 2324 O O . GLU A 1 294 ? -14.844 26.031 6.91 1 93.94 294 GLU A O 1
ATOM 2329 N N . VAL A 1 295 ? -16.234 26.797 8.484 1 96 295 VAL A N 1
ATOM 2330 C CA . VAL A 1 295 ? -16.531 25.453 8.977 1 96 295 VAL A CA 1
ATOM 2331 C C . VAL A 1 295 ? -17.641 24.828 8.133 1 96 295 VAL A C 1
ATOM 2333 O O . VAL A 1 295 ? -18.719 25.422 7.977 1 96 295 VAL A O 1
ATOM 2336 N N . PRO A 1 296 ? -17.391 23.672 7.594 1 95.75 296 PRO A N 1
ATOM 2337 C CA . PRO A 1 296 ? -18.406 23.047 6.754 1 95.75 296 PRO A CA 1
ATOM 2338 C C . PRO A 1 296 ? -19.703 22.781 7.5 1 95.75 296 PRO A C 1
ATOM 2340 O O . PRO A 1 296 ? -19.688 22.266 8.617 1 95.75 296 PRO A O 1
ATOM 2343 N N . GLU A 1 297 ? -20.859 22.953 6.844 1 95.12 297 GLU A N 1
ATOM 2344 C CA . GLU A 1 297 ? -22.172 22.938 7.469 1 95.12 297 GLU A CA 1
ATOM 2345 C C . GLU A 1 297 ? -22.625 21.5 7.758 1 95.12 297 GLU A C 1
ATOM 2347 O O . GLU A 1 297 ? -23.375 21.266 8.711 1 95.12 297 GLU A O 1
ATOM 2352 N N . HIS A 1 298 ? -22.125 20.609 7.012 1 95.81 298 HIS A N 1
ATOM 2353 C CA . HIS A 1 298 ? -22.625 19.25 7.094 1 95.81 298 HIS A CA 1
ATOM 2354 C C . HIS A 1 298 ? -22.062 18.516 8.305 1 95.81 298 HIS A C 1
ATOM 2356 O O . HIS A 1 298 ? -22.516 17.422 8.641 1 95.81 298 HIS A O 1
ATOM 2362 N N . LEU A 1 299 ? -21.172 19.109 8.969 1 97.38 299 LEU A N 1
ATOM 2363 C CA . LEU A 1 299 ? -20.516 18.453 10.109 1 97.38 299 LEU A CA 1
ATOM 2364 C C . LEU A 1 299 ? -21.406 18.531 11.344 1 97.38 299 LEU A C 1
ATOM 2366 O O . LEU A 1 299 ? -22.266 19.406 11.453 1 97.38 299 LEU A O 1
ATOM 2370 N N . SER A 1 300 ? -21.203 17.578 12.219 1 97.31 300 SER A N 1
ATOM 2371 C CA . SER A 1 300 ? -21.906 17.578 13.492 1 97.31 300 SER A CA 1
ATOM 2372 C C . SER A 1 300 ? -21.5 18.766 14.352 1 97.31 300 SER A C 1
ATOM 2374 O O . SER A 1 300 ? -20.453 19.375 14.125 1 97.31 300 SER A O 1
ATOM 2376 N N . SER A 1 301 ? -22.297 19.062 15.32 1 97.5 301 SER A N 1
ATOM 2377 C CA . SER A 1 301 ? -22.031 20.172 16.219 1 97.5 301 SER A CA 1
ATOM 2378 C C . SER A 1 301 ? -20.719 19.953 16.984 1 97.5 301 SER A C 1
ATOM 2380 O O . SER A 1 301 ? -19.953 20.891 17.203 1 97.5 301 SER A O 1
ATOM 2382 N N . LYS A 1 302 ? -20.5 18.766 17.359 1 97.44 302 LYS A N 1
ATOM 2383 C CA . LYS A 1 302 ? -19.281 18.453 18.094 1 97.44 302 LYS A CA 1
ATOM 2384 C C . LYS A 1 302 ? -18.047 18.688 17.234 1 97.44 302 LYS A C 1
ATOM 2386 O O . LYS A 1 302 ? -17.047 19.234 17.703 1 97.44 302 LYS A O 1
ATOM 2391 N N . CYS A 1 303 ? -18.156 18.281 16 1 97.94 303 CYS A N 1
ATOM 2392 C CA . CYS A 1 303 ? -17.031 18.484 15.086 1 97.94 303 CYS A CA 1
ATOM 2393 C C . CYS A 1 303 ? -16.812 19.969 14.828 1 97.94 303 CYS A C 1
ATOM 2395 O O . CYS A 1 303 ? -15.664 20.438 14.828 1 97.94 303 CYS A O 1
ATOM 2397 N N . LYS A 1 304 ? -17.891 20.688 14.672 1 98.25 304 LYS A N 1
ATOM 2398 C CA . LYS A 1 304 ? -17.797 22.125 14.445 1 98.25 304 LYS A CA 1
ATOM 2399 C C . LYS A 1 304 ? -17.156 22.828 15.641 1 98.25 304 LYS A C 1
ATOM 2401 O O . LYS A 1 304 ? -16.328 23.734 15.469 1 98.25 304 LYS A O 1
ATOM 2406 N N . GLU A 1 305 ? -17.516 22.406 16.766 1 98 305 GLU A N 1
ATOM 2407 C CA . GLU A 1 305 ? -16.953 22.984 17.984 1 98 305 GLU A CA 1
ATOM 2408 C C . GLU A 1 305 ? -15.453 22.719 18.078 1 98 305 GLU A C 1
ATOM 2410 O O . GLU A 1 305 ? -14.68 23.609 18.453 1 98 305 GLU A O 1
ATOM 2415 N N . LEU A 1 306 ? -15.078 21.531 17.766 1 98.38 306 LEU A N 1
ATOM 2416 C CA . LEU A 1 306 ? -13.664 21.188 17.797 1 98.38 306 LEU A CA 1
ATOM 2417 C C . LEU A 1 306 ? -12.867 22.062 16.844 1 98.38 306 LEU A C 1
ATOM 2419 O O . LEU A 1 306 ? -11.812 22.594 17.188 1 98.38 306 LEU A O 1
ATOM 2423 N N . ILE A 1 307 ? -13.398 22.203 15.609 1 98.56 307 ILE A N 1
ATOM 2424 C CA . ILE A 1 307 ? -12.734 23.047 14.617 1 98.56 307 ILE A CA 1
ATOM 2425 C C . ILE A 1 307 ? -12.609 24.469 15.156 1 98.56 307 ILE A C 1
ATOM 2427 O O . ILE A 1 307 ? -11.555 25.094 15.023 1 98.56 307 ILE A O 1
ATOM 2431 N N . SER A 1 308 ? -13.609 24.906 15.805 1 97.81 308 SER A N 1
ATOM 2432 C CA . SER A 1 308 ? -13.656 26.281 16.297 1 97.81 308 SER A CA 1
ATOM 2433 C C . SER A 1 308 ? -12.586 26.516 17.359 1 97.81 308 SER A C 1
ATOM 2435 O O . SER A 1 308 ? -11.945 27.562 17.375 1 97.81 308 SER A O 1
ATOM 2437 N N . ILE A 1 309 ? -12.383 25.578 18.234 1 97.62 309 ILE A N 1
ATOM 2438 C CA . ILE A 1 309 ? -11.406 25.797 19.297 1 97.62 309 ILE A CA 1
ATOM 2439 C C . ILE A 1 309 ? -9.992 25.672 18.719 1 97.62 309 ILE A C 1
ATOM 2441 O O . ILE A 1 309 ? -9.055 26.281 19.234 1 97.62 309 ILE A O 1
ATOM 2445 N N . CYS A 1 310 ? -9.836 24.859 17.688 1 98.5 310 CYS A N 1
ATOM 2446 C CA . CYS A 1 310 ? -8.547 24.75 17.016 1 98.5 310 CYS A CA 1
ATOM 2447 C C . CYS A 1 310 ? -8.211 26.031 16.266 1 98.5 310 CYS A C 1
ATOM 2449 O O . CYS A 1 310 ? -7.059 26.453 16.234 1 98.5 310 CYS A O 1
ATOM 2451 N N . LEU A 1 311 ? -9.25 26.656 15.688 1 97.94 311 LEU A N 1
ATOM 2452 C CA . LEU A 1 311 ? -9.047 27.797 14.797 1 97.94 311 LEU A CA 1
ATOM 2453 C C . LEU A 1 311 ? -9.297 29.109 15.531 1 97.94 311 LEU A C 1
ATOM 2455 O O . LEU A 1 311 ? -9.617 30.125 14.906 1 97.94 311 LEU A O 1
ATOM 2459 N N . GLU A 1 312 ? -9.203 29.016 16.844 1 97.69 312 GLU A N 1
ATOM 2460 C CA . GLU A 1 312 ? -9.266 30.266 17.594 1 97.69 312 GLU A CA 1
ATOM 2461 C C . GLU A 1 312 ? -8.148 31.219 17.156 1 97.69 312 GLU A C 1
ATOM 2463 O O . GLU A 1 312 ? -6.969 30.859 17.203 1 97.69 312 GLU A O 1
ATOM 2468 N N . TYR A 1 313 ? -8.492 32.438 16.766 1 96.19 313 TYR A N 1
ATOM 2469 C CA . TYR A 1 313 ? -7.555 33.375 16.172 1 96.19 313 TYR A CA 1
ATOM 2470 C C . TYR A 1 313 ? -6.512 33.812 17.203 1 96.19 313 TYR A C 1
ATOM 2472 O O . TYR A 1 313 ? -5.328 33.938 16.875 1 96.19 313 TYR A O 1
ATOM 2480 N N . ASP A 1 314 ? -6.98 34.125 18.422 1 94.94 314 ASP A N 1
ATOM 2481 C CA . ASP A 1 314 ? -6.074 34.5 19.5 1 94.94 314 ASP A CA 1
ATOM 2482 C C . ASP A 1 314 ? -5.293 33.281 20.016 1 94.94 314 ASP A C 1
ATOM 2484 O O . ASP A 1 314 ? -5.863 32.406 20.656 1 94.94 314 ASP A O 1
ATOM 2488 N N . LYS A 1 315 ? -4.082 33.25 19.781 1 94 315 LYS A N 1
ATOM 2489 C CA . LYS A 1 315 ? -3.254 32.094 20.125 1 94 315 LYS A CA 1
ATOM 2490 C C . LYS A 1 315 ? -3.297 31.844 21.625 1 94 315 LYS A C 1
ATOM 2492 O O . LYS A 1 315 ? -3.098 30.703 22.078 1 94 315 LYS A O 1
ATOM 2497 N N . LYS A 1 316 ? -3.559 32.844 22.438 1 94.62 316 LYS A N 1
ATOM 2498 C CA . LYS A 1 316 ? -3.637 32.656 23.891 1 94.62 316 LYS A CA 1
ATOM 2499 C C . LYS A 1 316 ? -4.891 31.875 24.281 1 94.62 316 LYS A C 1
ATOM 2501 O O . LYS A 1 316 ? -4.906 31.188 25.297 1 94.62 316 LYS A O 1
ATOM 2506 N N . LYS A 1 317 ? -5.883 32 23.469 1 96.88 317 LYS A N 1
ATOM 2507 C CA . LYS A 1 317 ? -7.16 31.359 23.766 1 96.88 317 LYS A CA 1
ATOM 2508 C C . LYS A 1 317 ? -7.301 30.047 23 1 96.88 317 LYS A C 1
ATOM 2510 O O . LYS A 1 317 ? -8.211 29.266 23.266 1 96.88 317 LYS A O 1
ATOM 2515 N N . ARG A 1 318 ? -6.391 29.828 22.078 1 97.38 318 ARG A N 1
ATOM 2516 C CA . ARG A 1 318 ? -6.449 28.625 21.266 1 97.38 318 ARG A CA 1
ATOM 2517 C C . ARG A 1 318 ? -6.145 27.375 22.094 1 97.38 318 ARG A C 1
ATOM 2519 O O . ARG A 1 318 ? -5.266 27.406 22.969 1 97.38 318 ARG A O 1
ATOM 2526 N N . ALA A 1 319 ? -6.848 26.328 21.812 1 97.12 319 ALA A N 1
ATOM 2527 C CA . ALA A 1 319 ? -6.672 25.078 22.547 1 97.12 319 ALA A CA 1
ATOM 2528 C C . ALA A 1 319 ? -5.277 24.5 22.328 1 97.12 319 ALA A C 1
ATOM 2530 O O . ALA A 1 319 ? -4.645 24.766 21.297 1 97.12 319 ALA A O 1
ATOM 2531 N N . ASN A 1 320 ? -4.773 23.797 23.312 1 97.25 320 ASN A N 1
ATOM 2532 C CA . ASN A 1 320 ? -3.586 22.969 23.125 1 97.25 320 ASN A CA 1
ATOM 2533 C C . ASN A 1 320 ? -3.953 21.516 22.828 1 97.25 320 ASN A C 1
ATOM 2535 O O . ASN A 1 320 ? -5.133 21.156 22.812 1 97.25 320 ASN A O 1
ATOM 2539 N N . THR A 1 321 ? -2.992 20.719 22.547 1 97.56 321 THR A N 1
ATOM 2540 C CA . THR A 1 321 ? -3.248 19.344 22.141 1 97.56 321 THR A CA 1
ATOM 2541 C C . THR A 1 321 ? -3.947 18.562 23.25 1 97.56 321 THR A C 1
ATOM 2543 O O . THR A 1 321 ? -4.777 17.688 22.984 1 97.56 321 THR A O 1
ATOM 2546 N N . GLY A 1 322 ? -3.627 18.812 24.484 1 97.06 322 GLY A N 1
ATOM 2547 C CA . GLY A 1 322 ? -4.312 18.172 25.594 1 97.06 322 GLY A CA 1
ATOM 2548 C C . GLY A 1 322 ? -5.809 18.438 25.594 1 97.06 322 GLY A C 1
ATOM 2549 O O . GLY A 1 322 ? -6.605 17.516 25.797 1 97.06 322 GLY A O 1
ATOM 2550 N N . ALA A 1 323 ? -6.164 19.672 25.469 1 97.38 323 ALA A N 1
ATOM 2551 C CA . ALA A 1 323 ? -7.57 20.062 25.438 1 97.38 323 ALA A CA 1
ATOM 2552 C C . ALA A 1 323 ? -8.281 19.406 24.25 1 97.38 323 ALA A C 1
ATOM 2554 O O . ALA A 1 323 ? -9.43 18.969 24.375 1 97.38 323 ALA A O 1
ATOM 2555 N N . VAL A 1 324 ? -7.621 19.359 23.125 1 98.19 324 VAL A N 1
ATOM 2556 C CA . VAL A 1 324 ? -8.195 18.766 21.938 1 98.19 324 VAL A CA 1
ATOM 2557 C C . VAL A 1 324 ? -8.492 17.281 22.188 1 98.19 324 VAL A C 1
ATOM 2559 O O . VAL A 1 324 ? -9.57 16.797 21.844 1 98.19 324 VAL A O 1
ATOM 2562 N N . LEU A 1 325 ? -7.566 16.562 22.844 1 97.5 325 LEU A N 1
ATOM 2563 C CA . LEU A 1 325 ? -7.703 15.133 23.094 1 97.5 325 LEU A CA 1
ATOM 2564 C C . LEU A 1 325 ? -8.883 14.852 24 1 97.5 325 LEU A C 1
ATOM 2566 O O . LEU A 1 325 ? -9.477 13.773 23.938 1 97.5 325 LEU A O 1
ATOM 2570 N N . LYS A 1 326 ? -9.305 15.789 24.781 1 96.56 326 LYS A N 1
ATOM 2571 C CA . LYS A 1 326 ? -10.398 15.617 25.734 1 96.56 326 LYS A CA 1
ATOM 2572 C C . LYS A 1 326 ? -11.734 16.016 25.125 1 96.56 326 LYS A C 1
ATOM 2574 O O . LYS A 1 326 ? -12.789 15.812 25.734 1 96.56 326 LYS A O 1
ATOM 2579 N N . HIS A 1 327 ? -11.695 16.562 23.969 1 97.12 327 HIS A N 1
ATOM 2580 C CA . HIS A 1 327 ? -12.93 17.031 23.359 1 97.12 327 HIS A CA 1
ATOM 2581 C C . HIS A 1 327 ? -13.867 15.859 23.062 1 97.12 327 HIS A C 1
ATOM 2583 O O . HIS A 1 327 ? -13.43 14.797 22.609 1 97.12 327 HIS A O 1
ATOM 2589 N N . PRO A 1 328 ? -15.141 15.992 23.125 1 95.88 328 PRO A N 1
ATOM 2590 C CA . PRO A 1 328 ? -16.125 14.914 23 1 95.88 328 PRO A CA 1
ATOM 2591 C C . PRO A 1 328 ? -16.156 14.32 21.578 1 95.88 328 PRO A C 1
ATOM 2593 O O . PRO A 1 328 ? -16.516 13.148 21.406 1 95.88 328 PRO A O 1
ATOM 2596 N N . PHE A 1 329 ? -15.859 15.078 20.656 1 96.56 329 PHE A N 1
ATOM 2597 C CA . PHE A 1 329 ? -15.867 14.578 19.281 1 96.56 329 PHE A CA 1
ATOM 2598 C C . PHE A 1 329 ? -14.898 13.414 19.125 1 96.56 329 PHE A C 1
ATOM 2600 O O . PHE A 1 329 ? -15.094 12.539 18.281 1 96.56 329 PHE A O 1
ATOM 2607 N N . LEU A 1 330 ? -13.836 13.383 19.953 1 95.88 330 LEU A N 1
ATOM 2608 C CA . LEU A 1 330 ? -12.797 12.367 19.828 1 95.88 330 LEU A CA 1
ATOM 2609 C C . LEU A 1 330 ? -13.039 11.219 20.797 1 95.88 330 LEU A C 1
ATOM 2611 O O . LEU A 1 330 ? -12.281 10.242 20.828 1 95.88 330 LEU A O 1
ATOM 2615 N N . SER A 1 331 ? -14.016 11.18 21.75 1 85.19 331 SER A N 1
ATOM 2616 C CA . SER A 1 331 ? -14.273 10.172 22.781 1 85.19 331 SER A CA 1
ATOM 2617 C C . SER A 1 331 ? -14.914 8.93 22.172 1 85.19 331 SER A C 1
ATOM 2619 O O . SER A 1 331 ? -14.773 7.828 22.719 1 85.19 331 SER A O 1
ATOM 2621 N N . GLY A 1 332 ? -15.688 8.859 21.172 1 65.25 332 GLY A N 1
ATOM 2622 C CA . GLY A 1 332 ? -16.391 7.688 20.672 1 65.25 332 GLY A CA 1
ATOM 2623 C C . GLY A 1 332 ? -15.562 6.824 19.75 1 65.25 332 GLY A C 1
ATOM 2624 O O . GLY A 1 332 ? -16.062 5.848 19.188 1 65.25 332 GLY A O 1
ATOM 2625 N N . THR A 1 333 ? -14.414 7.145 19.516 1 60.28 333 THR A N 1
ATOM 2626 C CA . THR A 1 333 ? -13.641 6.387 18.547 1 60.28 333 THR A CA 1
ATOM 2627 C C . THR A 1 333 ? -12.852 5.277 19.234 1 60.28 333 THR A C 1
ATOM 2629 O O . THR A 1 333 ? -12.047 5.543 20.125 1 60.28 333 THR A O 1
ATOM 2632 N N . SER A 1 334 ? -13.508 4.098 19.641 1 46.12 334 SER A N 1
ATOM 2633 C CA . SER A 1 334 ? -12.805 2.963 20.234 1 46.12 334 SER A CA 1
ATOM 2634 C C . SER A 1 334 ? -11.836 2.336 19.25 1 46.12 334 SER A C 1
ATOM 2636 O O . SER A 1 334 ? -12.07 2.355 18.031 1 46.12 334 SER A O 1
ATOM 2638 N N . MET B 1 1 ? -14.375 -60.844 -67.25 1 20.08 1 MET B N 1
ATOM 2639 C CA . MET B 1 1 ? -15.672 -60.969 -66.562 1 20.08 1 MET B CA 1
ATOM 2640 C C . MET B 1 1 ? -16.031 -59.719 -65.812 1 20.08 1 MET B C 1
ATOM 2642 O O . MET B 1 1 ? -15.266 -59.281 -64.938 1 20.08 1 MET B O 1
ATOM 2646 N N . ASP B 1 2 ? -16.922 -58.594 -66.312 1 23.5 2 ASP B N 1
ATOM 2647 C CA . ASP B 1 2 ? -17.469 -57.25 -66.312 1 23.5 2 ASP B CA 1
ATOM 2648 C C . ASP B 1 2 ? -18.484 -57.062 -65.188 1 23.5 2 ASP B C 1
ATOM 2650 O O . ASP B 1 2 ? -19.609 -57.531 -65.312 1 23.5 2 ASP B O 1
ATOM 2654 N N . SER B 1 3 ? -18.094 -57.062 -63.812 1 22.98 3 SER B N 1
ATOM 2655 C CA . SER B 1 3 ? -19.047 -57.219 -62.719 1 22.98 3 SER B CA 1
ATOM 2656 C C . SER B 1 3 ? -19.938 -56 -62.562 1 22.98 3 SER B C 1
ATOM 2658 O O . SER B 1 3 ? -19.438 -54.906 -62.281 1 22.98 3 SER B O 1
ATOM 2660 N N . ASN B 1 4 ? -21.203 -55.844 -63.188 1 21.92 4 ASN B N 1
ATOM 2661 C CA . ASN B 1 4 ? -22.266 -54.906 -63.5 1 21.92 4 ASN B CA 1
ATOM 2662 C C . ASN B 1 4 ? -23.062 -54.5 -62.281 1 21.92 4 ASN B C 1
ATOM 2664 O O . ASN B 1 4 ? -23.984 -55.219 -61.875 1 21.92 4 ASN B O 1
ATOM 2668 N N . CYS B 1 5 ? -22.469 -53.812 -61.156 1 23.38 5 CYS B N 1
ATOM 2669 C CA . CYS B 1 5 ? -23.078 -53.656 -59.844 1 23.38 5 CYS B CA 1
ATOM 2670 C C . CYS B 1 5 ? -24.297 -52.719 -59.906 1 23.38 5 CYS B C 1
ATOM 2672 O O . CYS B 1 5 ? -24.188 -51.594 -60.344 1 23.38 5 CYS B O 1
ATOM 2674 N N . ILE B 1 6 ? -25.578 -53.188 -59.781 1 19.38 6 ILE B N 1
ATOM 2675 C CA . ILE B 1 6 ? -26.938 -52.75 -60.094 1 19.38 6 ILE B CA 1
ATOM 2676 C C . ILE B 1 6 ? -27.359 -51.688 -59.094 1 19.38 6 ILE B C 1
ATOM 2678 O O . ILE B 1 6 ? -27.109 -51.781 -57.906 1 19.38 6 ILE B O 1
ATOM 2682 N N . LYS B 1 7 ? -28.078 -50.469 -59.562 1 21.55 7 LYS B N 1
ATOM 2683 C CA . LYS B 1 7 ? -28.484 -49.094 -59.25 1 21.55 7 LYS B CA 1
ATOM 2684 C C . LYS B 1 7 ? -29.75 -49.094 -58.406 1 21.55 7 LYS B C 1
ATOM 2686 O O . LYS B 1 7 ? -30.766 -48.5 -58.812 1 21.55 7 LYS B O 1
ATOM 2691 N N . VAL B 1 8 ? -30.016 -50.031 -57.375 1 19.05 8 VAL B N 1
ATOM 2692 C CA . VAL B 1 8 ? -31.438 -50.125 -57.031 1 19.05 8 VAL B CA 1
ATOM 2693 C C . VAL B 1 8 ? -31.906 -48.844 -56.344 1 19.05 8 VAL B C 1
ATOM 2695 O O . VAL B 1 8 ? -31.25 -48.375 -55.406 1 19.05 8 VAL B O 1
ATOM 2698 N N . LYS B 1 9 ? -33.031 -48.156 -56.812 1 21.06 9 LYS B N 1
ATOM 2699 C CA . LYS B 1 9 ? -33.781 -46.906 -56.656 1 21.06 9 LYS B CA 1
ATOM 2700 C C . LYS B 1 9 ? -34.719 -46.969 -55.438 1 21.06 9 LYS B C 1
ATOM 2702 O O . LYS B 1 9 ? -35.844 -47.469 -55.531 1 21.06 9 LYS B O 1
ATOM 2707 N N . ILE B 1 10 ? -34.375 -47.5 -54.281 1 19.88 10 ILE B N 1
ATOM 2708 C CA . ILE B 1 10 ? -35.5 -47.781 -53.375 1 19.88 10 ILE B CA 1
ATOM 2709 C C . ILE B 1 10 ? -36.156 -46.469 -52.969 1 19.88 10 ILE B C 1
ATOM 2711 O O . ILE B 1 10 ? -35.531 -45.562 -52.438 1 19.88 10 ILE B O 1
ATOM 2715 N N . LYS B 1 11 ? -37.344 -46.062 -53.531 1 21.91 11 LYS B N 1
ATOM 2716 C CA . LYS B 1 11 ? -38.281 -44.969 -53.375 1 21.91 11 LYS B CA 1
ATOM 2717 C C . LYS B 1 11 ? -38.938 -45 -52 1 21.91 11 LYS B C 1
ATOM 2719 O O . LYS B 1 11 ? -39.719 -45.906 -51.688 1 21.91 11 LYS B O 1
ATOM 2724 N N . LYS B 1 12 ? -38.188 -44.875 -50.844 1 22.09 12 LYS B N 1
ATOM 2725 C CA . LYS B 1 12 ? -38.812 -45.031 -49.531 1 22.09 12 LYS B CA 1
ATOM 2726 C C . LYS B 1 12 ? -40 -44.062 -49.375 1 22.09 12 LYS B C 1
ATOM 2728 O O . LYS B 1 12 ? -39.812 -42.844 -49.531 1 22.09 12 LYS B O 1
ATOM 2733 N N . ALA B 1 13 ? -41.219 -44.344 -49.562 1 23.78 13 ALA B N 1
ATOM 2734 C CA . ALA B 1 13 ? -42.531 -43.75 -49.406 1 23.78 13 ALA B CA 1
ATOM 2735 C C . ALA B 1 13 ? -42.781 -43.25 -48 1 23.78 13 ALA B C 1
ATOM 2737 O O . ALA B 1 13 ? -43.875 -42.844 -47.656 1 23.78 13 ALA B O 1
ATOM 2738 N N . THR B 1 14 ? -41.75 -42.906 -47.156 1 21.28 14 THR B N 1
ATOM 2739 C CA . THR B 1 14 ? -42.094 -42.875 -45.719 1 21.28 14 THR B CA 1
ATOM 2740 C C . THR B 1 14 ? -43.125 -41.781 -45.438 1 21.28 14 THR B C 1
ATOM 2742 O O . THR B 1 14 ? -43 -40.656 -45.906 1 21.28 14 THR B O 1
ATOM 2745 N N . ALA B 1 15 ? -44.375 -42.125 -45.438 1 25.5 15 ALA B N 1
ATOM 2746 C CA . ALA B 1 15 ? -45.625 -41.469 -45.062 1 25.5 15 ALA B CA 1
ATOM 2747 C C . ALA B 1 15 ? -45.438 -40.656 -43.781 1 25.5 15 ALA B C 1
ATOM 2749 O O . ALA B 1 15 ? -45.125 -41.219 -42.75 1 25.5 15 ALA B O 1
ATOM 2750 N N . THR B 1 16 ? -44.969 -39.469 -43.906 1 25.7 16 THR B N 1
ATOM 2751 C CA . THR B 1 16 ? -44.625 -38.469 -42.906 1 25.7 16 THR B CA 1
ATOM 2752 C C . THR B 1 16 ? -45.844 -38.094 -42.062 1 25.7 16 THR B C 1
ATOM 2754 O O . THR B 1 16 ? -46.812 -37.562 -42.594 1 25.7 16 THR B O 1
ATOM 2757 N N . PRO B 1 17 ? -46.281 -39 -41.219 1 29.56 17 PRO B N 1
ATOM 2758 C CA . PRO B 1 17 ? -47.562 -38.625 -40.594 1 29.56 17 PRO B CA 1
ATOM 2759 C C . PRO B 1 17 ? -47.625 -37.156 -40.188 1 29.56 17 PRO B C 1
ATOM 2761 O O . PRO B 1 17 ? -46.594 -36.531 -40 1 29.56 17 PRO B O 1
ATOM 2764 N N . PRO B 1 18 ? -48.812 -36.562 -40.281 1 28.52 18 PRO B N 1
ATOM 2765 C CA . PRO B 1 18 ? -49.062 -35.156 -40.156 1 28.52 18 PRO B CA 1
ATOM 2766 C C . PRO B 1 18 ? -48.656 -34.594 -38.781 1 28.52 18 PRO B C 1
ATOM 2768 O O . PRO B 1 18 ? -48.875 -35.25 -37.75 1 28.52 18 PRO B O 1
ATOM 2771 N N . GLU B 1 19 ? -47.5 -33.969 -38.656 1 26.17 19 GLU B N 1
ATOM 2772 C CA . GLU B 1 19 ? -46.906 -33.406 -37.438 1 26.17 19 GLU B CA 1
ATOM 2773 C C . GLU B 1 19 ? -47.875 -32.438 -36.75 1 26.17 19 GLU B C 1
ATOM 2775 O O . GLU B 1 19 ? -48.312 -31.453 -37.344 1 26.17 19 GLU B O 1
ATOM 2780 N N . VAL B 1 20 ? -48.844 -32.969 -36.031 1 27.75 20 VAL B N 1
ATOM 2781 C CA . VAL B 1 20 ? -49.688 -32.125 -35.188 1 27.75 20 VAL B CA 1
ATOM 2782 C C . VAL B 1 20 ? -48.844 -31.062 -34.469 1 27.75 20 VAL B C 1
ATOM 2784 O O . VAL B 1 20 ? -47.75 -31.375 -33.969 1 27.75 20 VAL B O 1
ATOM 2787 N N . SER B 1 21 ? -48.969 -29.797 -34.875 1 27.55 21 SER B N 1
ATOM 2788 C CA . SER B 1 21 ? -48.281 -28.547 -34.531 1 27.55 21 SER B CA 1
ATOM 2789 C C . SER B 1 21 ? -48.375 -28.266 -33.031 1 27.55 21 SER B C 1
ATOM 2791 O O . SER B 1 21 ? -49.469 -27.984 -32.531 1 27.55 21 SER B O 1
ATOM 2793 N N . LEU B 1 22 ? -47.844 -29.172 -32.156 1 27.45 22 LEU B N 1
ATOM 2794 C CA . LEU B 1 22 ? -47.906 -28.922 -30.719 1 27.45 22 LEU B CA 1
ATOM 2795 C C . LEU B 1 22 ? -47.312 -27.562 -30.375 1 27.45 22 LEU B C 1
ATOM 2797 O O . LEU B 1 22 ? -46.188 -27.469 -29.922 1 27.45 22 LEU B O 1
ATOM 2801 N N . ASP B 1 23 ? -47.469 -26.5 -31.219 1 29.42 23 ASP B N 1
ATOM 2802 C CA . ASP B 1 23 ? -46.875 -25.172 -31.094 1 29.42 23 ASP B CA 1
ATOM 2803 C C . ASP B 1 23 ? -47.25 -24.531 -29.75 1 29.42 23 ASP B C 1
ATOM 2805 O O . ASP B 1 23 ? -46.5 -23.703 -29.219 1 29.42 23 ASP B O 1
ATOM 2809 N N . ASN B 1 24 ? -48.562 -24.688 -29.328 1 31.84 24 ASN B N 1
ATOM 2810 C CA . ASN B 1 24 ? -49.094 -23.703 -28.391 1 31.84 24 ASN B CA 1
ATOM 2811 C C . ASN B 1 24 ? -48.562 -23.922 -26.969 1 31.84 24 ASN B C 1
ATOM 2813 O O . ASN B 1 24 ? -48.875 -23.156 -26.062 1 31.84 24 ASN B O 1
ATOM 2817 N N . LEU B 1 25 ? -48.281 -25.172 -26.594 1 28.17 25 LEU B N 1
ATOM 2818 C CA . LEU B 1 25 ? -48.094 -25.359 -25.156 1 28.17 25 LEU B CA 1
ATOM 2819 C C . LEU B 1 25 ? -46.719 -24.828 -24.703 1 28.17 25 LEU B C 1
ATOM 2821 O O . LEU B 1 25 ? -46.375 -24.922 -23.531 1 28.17 25 LEU B O 1
ATOM 2825 N N . SER B 1 26 ? -45.781 -24.578 -25.641 1 30.89 26 SER B N 1
ATOM 2826 C CA . SER B 1 26 ? -44.375 -24.422 -25.234 1 30.89 26 SER B CA 1
ATOM 2827 C C . SER B 1 26 ? -44.156 -23.078 -24.562 1 30.89 26 SER B C 1
ATOM 2829 O O . SER B 1 26 ? -43.094 -22.844 -23.969 1 30.89 26 SER B O 1
ATOM 2831 N N . ASP B 1 27 ? -45.031 -22.109 -24.797 1 33.34 27 ASP B N 1
ATOM 2832 C CA . ASP B 1 27 ? -44.688 -20.781 -24.312 1 33.34 27 ASP B CA 1
ATOM 2833 C C . ASP B 1 27 ? -44.812 -20.703 -22.781 1 33.34 27 ASP B C 1
ATOM 2835 O O . ASP B 1 27 ? -44.188 -19.828 -22.172 1 33.34 27 ASP B O 1
ATOM 2839 N N . SER B 1 28 ? -45.812 -21.453 -22.188 1 33 28 SER B N 1
ATOM 2840 C CA . SER B 1 28 ? -46.094 -21.219 -20.766 1 33 28 SER B CA 1
ATOM 2841 C C . SER B 1 28 ? -45 -21.828 -19.906 1 33 28 SER B C 1
ATOM 2843 O O . SER B 1 28 ? -44.844 -21.453 -18.734 1 33 28 SER B O 1
ATOM 2845 N N . ALA B 1 29 ? -44.406 -22.984 -20.266 1 32.09 29 ALA B N 1
ATOM 2846 C CA . ALA B 1 29 ? -43.438 -23.641 -19.406 1 32.09 29 ALA B CA 1
ATOM 2847 C C . ALA B 1 29 ? -42.125 -22.844 -19.359 1 32.09 29 ALA B C 1
ATOM 2849 O O . ALA B 1 29 ? -41.344 -22.984 -18.406 1 32.09 29 ALA B O 1
ATOM 2850 N N . HIS B 1 30 ? -41.844 -22.109 -20.438 1 33.53 30 HIS B N 1
ATOM 2851 C CA . HIS B 1 30 ? -40.594 -21.328 -20.406 1 33.53 30 HIS B CA 1
ATOM 2852 C C . HIS B 1 30 ? -40.688 -20.188 -19.406 1 33.53 30 HIS B C 1
ATOM 2854 O O . HIS B 1 30 ? -39.656 -19.812 -18.812 1 33.53 30 HIS B O 1
ATOM 2860 N N . ASN B 1 31 ? -41.938 -19.656 -19.188 1 34.31 31 ASN B N 1
ATOM 2861 C CA . ASN B 1 31 ? -42.031 -18.531 -18.266 1 34.31 31 ASN B CA 1
ATOM 2862 C C . ASN B 1 31 ? -41.906 -18.984 -16.812 1 34.31 31 ASN B C 1
ATOM 2864 O O . ASN B 1 31 ? -41.469 -18.234 -15.953 1 34.31 31 ASN B O 1
ATOM 2868 N N . MET B 1 32 ? -42.531 -20.172 -16.422 1 32.34 32 MET B N 1
ATOM 2869 C CA . MET B 1 32 ? -42.562 -20.594 -15.031 1 32.34 32 MET B CA 1
ATOM 2870 C C . MET B 1 32 ? -41.156 -21.031 -14.562 1 32.34 32 MET B C 1
ATOM 2872 O O . MET B 1 32 ? -40.844 -20.875 -13.391 1 32.34 32 MET B O 1
ATOM 2876 N N . THR B 1 33 ? -40.438 -21.781 -15.43 1 31.52 33 THR B N 1
ATOM 2877 C CA . THR B 1 33 ? -39.125 -22.219 -14.969 1 31.52 33 THR B CA 1
ATOM 2878 C C . THR B 1 33 ? -38.188 -21.031 -14.758 1 31.52 33 THR B C 1
ATOM 2880 O O . THR B 1 33 ? -37.219 -21.109 -14 1 31.52 33 THR B O 1
ATOM 2883 N N . ARG B 1 34 ? -38.5 -19.891 -15.438 1 35.5 34 ARG B N 1
ATOM 2884 C CA . ARG B 1 34 ? -37.656 -18.719 -15.195 1 35.5 34 ARG B CA 1
ATOM 2885 C C . ARG B 1 34 ? -37.938 -18.125 -13.812 1 35.5 34 ARG B C 1
ATOM 2887 O O . ARG B 1 34 ? -37 -17.625 -13.156 1 35.5 34 ARG B O 1
ATOM 2894 N N . THR B 1 35 ? -39.25 -18.172 -13.406 1 36.06 35 THR B N 1
ATOM 2895 C CA . THR B 1 35 ? -39.562 -17.578 -12.109 1 36.06 35 THR B CA 1
ATOM 2896 C C . THR B 1 35 ? -39.094 -18.484 -10.977 1 36.06 35 THR B C 1
ATOM 2898 O O . THR B 1 35 ? -38.531 -18 -9.984 1 36.06 35 THR B O 1
ATOM 2901 N N . ILE B 1 36 ? -39.406 -19.828 -11.062 1 34.88 36 ILE B N 1
ATOM 2902 C CA . ILE B 1 36 ? -39.062 -20.719 -9.953 1 34.88 36 ILE B CA 1
ATOM 2903 C C . ILE B 1 36 ? -37.531 -20.812 -9.812 1 34.88 36 ILE B C 1
ATOM 2905 O O . ILE B 1 36 ? -37 -20.812 -8.703 1 34.88 36 ILE B O 1
ATOM 2909 N N . GLY B 1 37 ? -36.844 -20.969 -10.938 1 32.62 37 GLY B N 1
ATOM 2910 C CA . GLY B 1 37 ? -35.375 -21.016 -10.844 1 32.62 37 GLY B CA 1
ATOM 2911 C C . GLY B 1 37 ? -34.781 -19.766 -10.219 1 32.62 37 GLY B C 1
ATOM 2912 O O . GLY B 1 37 ? -33.75 -19.828 -9.57 1 32.62 37 GLY B O 1
ATOM 2913 N N . ARG B 1 38 ? -35.5 -18.641 -10.586 1 36.09 38 ARG B N 1
ATOM 2914 C CA . ARG B 1 38 ? -35.094 -17.391 -9.938 1 36.09 38 ARG B CA 1
ATOM 2915 C C . ARG B 1 38 ? -35.344 -17.453 -8.43 1 36.09 38 ARG B C 1
ATOM 2917 O O . ARG B 1 38 ? -34.5 -17.047 -7.641 1 36.09 38 ARG B O 1
ATOM 2924 N N . ASP B 1 39 ? -36.594 -17.781 -8.031 1 38.31 39 ASP B N 1
ATOM 2925 C CA . ASP B 1 39 ? -36.938 -17.812 -6.617 1 38.31 39 ASP B CA 1
ATOM 2926 C C . ASP B 1 39 ? -36.156 -18.891 -5.887 1 38.31 39 ASP B C 1
ATOM 2928 O O . ASP B 1 39 ? -35.75 -18.703 -4.734 1 38.31 39 ASP B O 1
ATOM 2932 N N . LEU B 1 40 ? -36.062 -20.078 -6.457 1 35.75 40 LEU B N 1
ATOM 2933 C CA . LEU B 1 40 ? -35.344 -21.172 -5.812 1 35.75 40 LEU B CA 1
ATOM 2934 C C . LEU B 1 40 ? -33.875 -20.859 -5.715 1 35.75 40 LEU B C 1
ATOM 2936 O O . LEU B 1 40 ? -33.188 -21.312 -4.793 1 35.75 40 LEU B O 1
ATOM 2940 N N . PHE B 1 41 ? -33.281 -20.266 -6.758 1 35.97 41 PHE B N 1
ATOM 2941 C CA . PHE B 1 41 ? -31.891 -19.828 -6.625 1 35.97 41 PHE B CA 1
ATOM 2942 C C . PHE B 1 41 ? -31.688 -19.031 -5.344 1 35.97 41 PHE B C 1
ATOM 2944 O O . PHE B 1 41 ? -30.719 -19.266 -4.605 1 35.97 41 PHE B O 1
ATOM 2951 N N . PHE B 1 42 ? -32.594 -18.109 -5.129 1 38.56 42 PHE B N 1
ATOM 2952 C CA . PHE B 1 42 ? -32.531 -17.344 -3.887 1 38.56 42 PHE B CA 1
ATOM 2953 C C . PHE B 1 42 ? -33.031 -18.172 -2.709 1 38.56 42 PHE B C 1
ATOM 2955 O O . PHE B 1 42 ? -32.594 -17.953 -1.57 1 38.56 42 PHE B O 1
ATOM 2962 N N . ALA B 1 43 ? -33.969 -19.047 -2.846 1 38.72 43 ALA B N 1
ATOM 2963 C CA . ALA B 1 43 ? -34.469 -19.906 -1.78 1 38.72 43 ALA B CA 1
ATOM 2964 C C . ALA B 1 43 ? -33.469 -20.984 -1.411 1 38.72 43 ALA B C 1
ATOM 2966 O O . ALA B 1 43 ? -33.312 -21.344 -0.238 1 38.72 43 ALA B O 1
ATOM 2967 N N . SER B 1 44 ? -33.031 -21.859 -2.312 1 35.84 44 SER B N 1
ATOM 2968 C CA . SER B 1 44 ? -32.094 -22.922 -1.986 1 35.84 44 SER B CA 1
ATOM 2969 C C . SER B 1 44 ? -30.859 -22.391 -1.259 1 35.84 44 SER B C 1
ATOM 2971 O O . SER B 1 44 ? -30.156 -23.141 -0.579 1 35.84 44 SER B O 1
ATOM 2973 N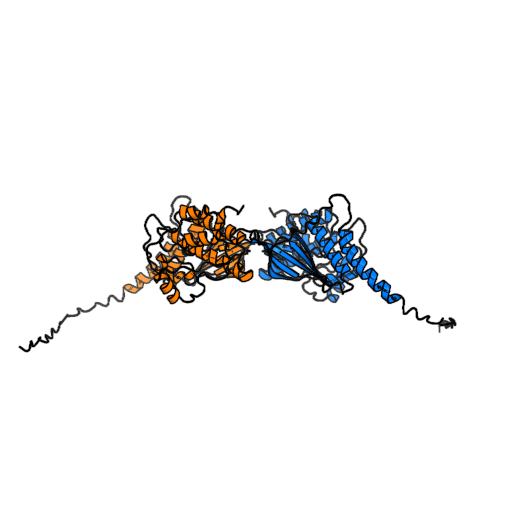 N . LEU B 1 45 ? -30.375 -21.156 -1.629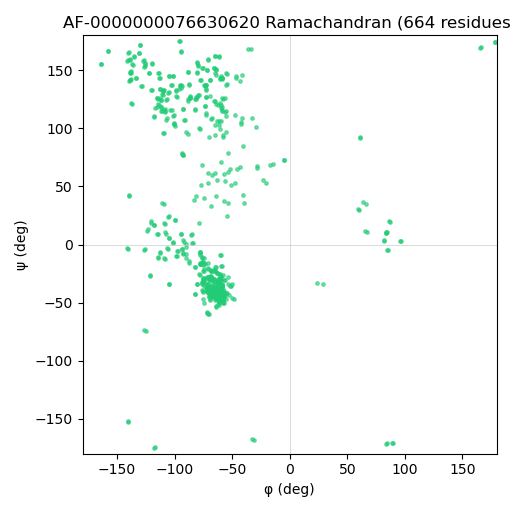 1 35.41 45 LEU B N 1
ATOM 2974 C CA . LEU B 1 45 ? -29.438 -20.594 -0.667 1 35.41 45 LEU B CA 1
ATOM 2975 C C . LEU B 1 45 ? -30.094 -20.391 0.69 1 35.41 45 LEU B C 1
ATOM 2977 O O . LEU B 1 45 ? -29.438 -20.016 1.66 1 35.41 45 LEU B O 1
ATOM 2981 N N . SER B 1 46 ? -31.531 -20.562 0.836 1 31.12 46 SER B N 1
ATOM 2982 C CA . SER B 1 46 ? -32.312 -20.5 2.057 1 31.12 46 SER B CA 1
ATOM 2983 C C . SER B 1 46 ? -32.438 -21.859 2.717 1 31.12 46 SER B C 1
ATOM 2985 O O . SER B 1 46 ? -33.312 -22.078 3.566 1 31.12 46 SER B O 1
ATOM 2987 N N . GLU B 1 47 ? -32.156 -23.016 2.287 1 32.25 47 GLU B N 1
ATOM 2988 C CA . GLU B 1 47 ? -32.531 -24.203 3.041 1 32.25 47 GLU B CA 1
ATOM 2989 C C . GLU B 1 47 ? -32.25 -24.031 4.531 1 32.25 47 GLU B C 1
ATOM 2991 O O . GLU B 1 47 ? -31.297 -23.375 4.91 1 32.25 47 GLU B O 1
ATOM 2996 N N . ASN B 1 48 ? -33.281 -24.594 5.473 1 29.62 48 ASN B N 1
ATOM 2997 C CA . ASN B 1 48 ? -33.562 -24.609 6.906 1 29.62 48 ASN B CA 1
ATOM 2998 C C . ASN B 1 48 ? -32.375 -25.219 7.684 1 29.62 48 ASN B C 1
ATOM 3000 O O . ASN B 1 48 ? -32.562 -25.688 8.812 1 29.62 48 ASN B O 1
ATOM 3004 N N . PRO B 1 49 ? -31.438 -26.094 7.289 1 30.27 49 PRO B N 1
ATOM 3005 C CA . PRO B 1 49 ? -30.828 -26.766 8.445 1 30.27 49 PRO B CA 1
ATOM 3006 C C . PRO B 1 49 ? -30.734 -25.844 9.664 1 30.27 49 PRO B C 1
ATOM 3008 O O . PRO B 1 49 ? -30.797 -24.625 9.539 1 30.27 49 PRO B O 1
ATOM 3011 N N . LYS B 1 50 ? -30.391 -26.297 11.047 1 31.31 50 LYS B N 1
ATOM 3012 C CA . LYS B 1 50 ? -30.391 -25.344 12.156 1 31.31 50 LYS B CA 1
ATOM 3013 C C . LYS B 1 50 ? -30.016 -23.953 11.6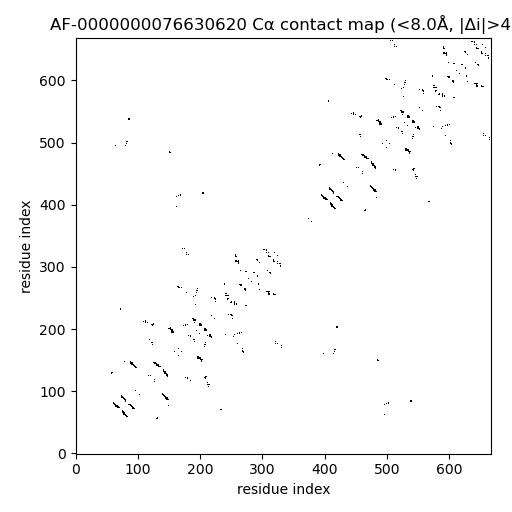8 1 31.31 50 LYS B C 1
ATOM 3015 O O . LYS B 1 50 ? -29.5 -23.781 10.57 1 31.31 50 LYS B O 1
ATOM 3020 N N . LYS B 1 51 ? -29.703 -22.922 12.836 1 31.44 51 LYS B N 1
ATOM 3021 C CA . LYS B 1 51 ? -29.297 -21.516 12.758 1 31.44 51 LYS B CA 1
ATOM 3022 C C . LYS B 1 51 ? -28.297 -21.297 11.633 1 31.44 51 LYS B C 1
ATOM 3024 O O . LYS B 1 51 ? -27.094 -21.516 11.82 1 31.44 51 LYS B O 1
ATOM 3029 N N . SER B 1 52 ? -28.328 -21.875 10.609 1 31.05 52 SER B N 1
ATOM 3030 C CA . SER B 1 52 ? -27.469 -21.859 9.438 1 31.05 52 SER B CA 1
ATOM 3031 C C . SER B 1 52 ? -26.859 -20.469 9.211 1 31.05 52 SER B C 1
ATOM 3033 O O . SER B 1 52 ? -27.578 -19.469 9.266 1 31.05 52 SER B O 1
ATOM 3035 N N . SER B 1 53 ? -25.547 -20.344 9.453 1 33.03 53 SER B N 1
ATOM 3036 C CA . SER B 1 53 ? -24.781 -19.094 9.57 1 33.03 53 SER B CA 1
ATOM 3037 C C . SER B 1 53 ? -25.141 -18.125 8.445 1 33.03 53 SER B C 1
ATOM 3039 O O . SER B 1 53 ? -24.984 -18.453 7.266 1 33.03 53 SER B O 1
ATOM 3041 N N . GLU B 1 54 ? -26.406 -17.594 8.367 1 33.88 54 GLU B N 1
ATOM 3042 C CA . GLU B 1 54 ? -26.766 -16.391 7.625 1 33.88 54 GLU B CA 1
ATOM 3043 C C . GLU B 1 54 ? -25.531 -15.711 7.043 1 33.88 54 GLU B C 1
ATOM 3045 O O . GLU B 1 54 ? -24.625 -15.305 7.785 1 33.88 54 GLU B O 1
ATOM 3050 N N . LEU B 1 55 ? -25.016 -16.312 6.074 1 37.75 55 LEU B N 1
ATOM 3051 C CA . LEU B 1 55 ? -23.969 -15.516 5.434 1 37.75 55 LEU B CA 1
ATOM 3052 C C . LEU B 1 55 ? -24.172 -14.031 5.727 1 37.75 55 LEU B C 1
ATOM 3054 O O . LEU B 1 55 ? -25.141 -13.422 5.246 1 37.75 55 LEU B O 1
ATOM 3058 N N . GLU B 1 56 ? -24.25 -13.602 6.906 1 41.88 56 GLU B N 1
ATOM 3059 C CA . GLU B 1 56 ? -24.297 -12.234 7.398 1 41.88 56 GLU B CA 1
ATOM 3060 C C . GLU B 1 56 ? -23.828 -11.242 6.336 1 41.88 56 GLU B C 1
ATOM 3062 O O . GLU B 1 56 ? -22.672 -11.258 5.941 1 41.88 56 GLU B O 1
ATOM 3067 N N . GLN B 1 57 ? -24.75 -11.109 5.18 1 51.59 57 GLN B N 1
ATOM 3068 C CA . GLN B 1 57 ? -24.547 -9.969 4.289 1 51.59 57 GLN B CA 1
ATOM 3069 C C . GLN B 1 57 ? -23.922 -8.789 5.031 1 51.59 57 GLN B C 1
ATOM 3071 O O . GLN B 1 57 ? -24.609 -8.117 5.816 1 51.59 57 GLN B O 1
ATOM 3076 N N . LYS B 1 58 ? -22.812 -9.016 5.406 1 61.69 58 LYS B N 1
ATOM 3077 C CA . LYS B 1 58 ? -22.141 -7.863 5.996 1 61.69 58 LYS B CA 1
ATOM 3078 C C . LYS B 1 58 ? -22.078 -6.703 5.008 1 61.69 58 LYS B C 1
ATOM 3080 O O . LYS B 1 58 ? -21.578 -6.863 3.887 1 61.69 58 LYS B O 1
ATOM 3085 N N . HIS B 1 59 ? -23.047 -5.855 5.117 1 74.62 59 HIS B N 1
ATOM 3086 C CA . HIS B 1 59 ? -22.969 -4.602 4.379 1 74.62 59 HIS B CA 1
ATOM 3087 C C . HIS B 1 59 ? -21.688 -3.836 4.727 1 74.62 59 HIS B C 1
ATOM 3089 O O . HIS B 1 59 ? -21.359 -3.664 5.902 1 74.62 59 HIS B O 1
ATOM 3095 N N . PHE B 1 60 ? -20.906 -3.76 3.688 1 82.38 60 PHE B N 1
ATOM 3096 C CA . PHE B 1 60 ? -19.703 -2.959 3.871 1 82.38 60 PHE B CA 1
ATOM 3097 C C . PHE B 1 60 ? -19.922 -1.521 3.426 1 82.38 60 PHE B C 1
ATOM 3099 O O . PHE B 1 60 ? -20.359 -1.277 2.295 1 82.38 60 PHE B O 1
ATOM 3106 N N . ASP B 1 61 ? -19.828 -0.607 4.367 1 87.69 61 ASP B N 1
ATOM 3107 C CA . ASP B 1 61 ? -19.859 0.811 4.02 1 87.69 61 ASP B CA 1
ATOM 3108 C C . ASP B 1 61 ? -18.5 1.267 3.488 1 87.69 61 ASP B C 1
ATOM 3110 O O . ASP B 1 61 ? -17.547 1.436 4.254 1 87.69 61 ASP B O 1
ATOM 3114 N N . ILE B 1 62 ? -18.484 1.326 2.156 1 87.56 62 ILE B N 1
ATOM 3115 C CA . ILE B 1 62 ? -17.203 1.585 1.532 1 87.56 62 ILE B CA 1
ATOM 3116 C C . ILE B 1 62 ? -17.312 2.793 0.604 1 87.56 62 ILE B C 1
ATOM 3118 O O . ILE B 1 62 ? -18.406 3.213 0.247 1 87.56 62 ILE B O 1
ATOM 3122 N N . GLN B 1 63 ? -16.203 3.41 0.394 1 87.06 63 GLN B N 1
ATOM 3123 C CA . GLN B 1 63 ? -16 4.336 -0.716 1 87.06 63 GLN B CA 1
ATOM 3124 C C . GLN B 1 63 ? -15.039 3.752 -1.744 1 87.06 63 GLN B C 1
ATOM 3126 O O . GLN B 1 63 ? -13.867 3.514 -1.438 1 87.06 63 GLN B O 1
ATOM 3131 N N . MET B 1 64 ? -15.695 3.504 -3.016 1 82.31 64 MET B N 1
ATOM 3132 C CA . MET B 1 64 ? -14.93 2.773 -4.02 1 82.31 64 MET B CA 1
ATOM 3133 C C . MET B 1 64 ? -14.242 3.736 -4.988 1 82.31 64 MET B C 1
ATOM 3135 O O . MET B 1 64 ? -14.789 4.797 -5.301 1 82.31 64 MET B O 1
ATOM 3139 N N . GLU B 1 65 ? -13.055 3.49 -5.312 1 74.94 65 GLU B N 1
ATOM 3140 C CA . GLU B 1 65 ? -12.43 4.449 -6.219 1 74.94 65 GLU B CA 1
ATOM 3141 C C . GLU B 1 65 ? -11.844 3.748 -7.445 1 74.94 65 GLU B C 1
ATOM 3143 O O . GLU B 1 65 ? -12.258 4.02 -8.578 1 74.94 65 GLU B O 1
ATOM 3148 N N . LYS B 1 66 ? -10.695 3.006 -7.297 1 77.88 66 LYS B N 1
ATOM 3149 C CA . LYS B 1 66 ? -9.75 2.736 -8.375 1 77.88 66 LYS B CA 1
ATOM 3150 C C . LYS B 1 66 ? -9.758 1.261 -8.758 1 77.88 66 LYS B C 1
ATOM 3152 O O . LYS B 1 66 ? -9.719 0.387 -7.887 1 77.88 66 LYS B O 1
ATOM 3157 N N . LYS B 1 67 ? -10 1.13 -10.031 1 86.69 67 LYS B N 1
ATOM 3158 C CA . LYS B 1 67 ? -9.773 -0.219 -10.539 1 86.69 67 LYS B CA 1
ATOM 3159 C C . LYS B 1 67 ? -8.297 -0.595 -10.461 1 86.69 67 LYS B C 1
ATOM 3161 O O . LYS B 1 67 ? -7.438 0.155 -10.922 1 86.69 67 LYS B O 1
ATOM 3166 N N . ILE B 1 68 ? -8.047 -1.689 -9.781 1 86.31 68 ILE B N 1
ATOM 3167 C CA . ILE B 1 68 ? -6.648 -2.047 -9.578 1 86.31 68 ILE B CA 1
ATOM 3168 C C . ILE B 1 68 ? -6.336 -3.346 -10.32 1 86.31 68 ILE B C 1
ATOM 3170 O O . ILE B 1 68 ? -5.176 -3.76 -10.398 1 86.31 68 ILE B O 1
ATOM 3174 N N . GLY B 1 69 ? -7.363 -3.947 -10.758 1 83.75 69 GLY B N 1
ATOM 3175 C CA . GLY B 1 69 ? -7.133 -5.188 -11.477 1 83.75 69 GLY B CA 1
ATOM 3176 C C . GLY B 1 69 ? -8.336 -5.637 -12.289 1 83.75 69 GLY B C 1
ATOM 3177 O O . GLY B 1 69 ? -9.453 -5.184 -12.055 1 83.75 69 GLY B O 1
ATOM 3178 N N . GLN B 1 70 ? -7.949 -6.398 -13.289 1 80.75 70 GLN B N 1
ATOM 3179 C CA . GLN B 1 70 ? -8.969 -7.004 -14.133 1 80.75 70 GLN B CA 1
ATOM 3180 C C . GLN B 1 70 ? -8.641 -8.461 -14.438 1 80.75 70 GLN B C 1
ATOM 3182 O O . GLN B 1 70 ? -7.508 -8.781 -14.812 1 80.75 70 GLN B O 1
ATOM 3187 N N . GLY B 1 71 ? -9.633 -9.281 -14.008 1 66.81 71 GLY B N 1
ATOM 3188 C CA . GLY B 1 71 ? -9.43 -10.68 -14.383 1 66.81 71 GLY B CA 1
ATOM 3189 C C . GLY B 1 71 ? -10.516 -11.211 -15.297 1 66.81 71 GLY B C 1
ATOM 3190 O O . GLY B 1 71 ? -11.344 -10.445 -15.797 1 66.81 71 GLY B O 1
ATOM 3191 N N . THR B 1 72 ? -10.43 -12.531 -15.57 1 64 72 THR B N 1
ATOM 3192 C CA . THR B 1 72 ? -11.359 -13.234 -16.438 1 64 72 THR B CA 1
ATOM 3193 C C . THR B 1 72 ? -12.789 -13.117 -15.93 1 64 72 THR B C 1
ATOM 3195 O O . THR B 1 72 ? -13.727 -12.945 -16.703 1 64 72 THR B O 1
ATOM 3198 N N . TYR B 1 73 ? -12.938 -13.086 -14.703 1 68.62 73 TYR B N 1
ATOM 3199 C CA . TYR B 1 73 ? -14.289 -13.211 -14.172 1 68.62 73 TYR B CA 1
ATOM 3200 C C . TYR B 1 73 ? -14.734 -11.914 -13.508 1 68.62 73 TYR B C 1
ATOM 3202 O O . TYR B 1 73 ? -15.906 -11.766 -13.156 1 68.62 73 TYR B O 1
ATOM 3210 N N . GLY B 1 74 ? -13.805 -10.961 -13.398 1 78.75 74 GLY B N 1
ATOM 3211 C CA . GLY B 1 74 ? -14.281 -9.742 -12.758 1 78.75 74 GLY B CA 1
ATOM 3212 C C . GLY B 1 74 ? -13.195 -8.688 -12.602 1 78.75 74 GLY B C 1
ATOM 3213 O O . GLY B 1 74 ? -12.047 -8.914 -12.992 1 78.75 74 GLY B O 1
ATOM 3214 N N . SER B 1 75 ? -13.719 -7.57 -12.133 1 89.75 75 SER B N 1
ATOM 3215 C CA . SER B 1 75 ? -12.82 -6.445 -11.875 1 89.75 75 SER B CA 1
ATOM 3216 C C . SER B 1 75 ? -12.57 -6.27 -10.375 1 89.75 75 SER B C 1
ATOM 3218 O O . SER B 1 75 ? -13.438 -6.578 -9.555 1 89.75 75 SER B O 1
ATOM 3220 N N . VAL B 1 76 ? -11.398 -5.879 -10.133 1 92.81 76 VAL B N 1
ATOM 3221 C CA . VAL B 1 76 ? -11.039 -5.66 -8.734 1 92.81 76 VAL B CA 1
ATOM 3222 C C . VAL B 1 76 ? -10.805 -4.172 -8.492 1 92.81 76 VAL B C 1
ATOM 3224 O O . VAL B 1 76 ? -10.117 -3.508 -9.266 1 92.81 76 VAL B O 1
ATOM 3227 N N . TYR B 1 77 ? -11.391 -3.652 -7.387 1 93.38 77 TYR B N 1
ATOM 3228 C CA . TYR B 1 77 ? -11.289 -2.246 -7.012 1 93.38 77 TYR B CA 1
ATOM 3229 C C . TYR B 1 77 ? -10.695 -2.098 -5.617 1 93.38 77 TYR B C 1
ATOM 3231 O O . TYR B 1 77 ? -10.859 -2.975 -4.766 1 93.38 77 TYR B O 1
ATOM 3239 N N . ARG B 1 78 ? -9.977 -0.994 -5.492 1 93.88 78 ARG B N 1
ATOM 3240 C CA . ARG B 1 78 ? -9.586 -0.586 -4.145 1 93.88 78 ARG B CA 1
ATOM 3241 C C . ARG B 1 78 ? -10.672 0.28 -3.504 1 93.88 78 ARG B C 1
ATOM 3243 O O . ARG B 1 78 ? -11.242 1.152 -4.16 1 93.88 78 ARG B O 1
ATOM 3250 N N . ALA B 1 79 ? -10.953 0.046 -2.234 1 93.19 79 ALA B N 1
ATOM 3251 C CA . ALA B 1 79 ? -11.945 0.823 -1.495 1 93.19 79 ALA B CA 1
ATOM 3252 C C . ALA B 1 79 ? -11.484 1.086 -0.066 1 93.19 79 ALA B C 1
ATOM 3254 O O . ALA B 1 79 ? -10.555 0.438 0.421 1 93.19 79 ALA B O 1
ATOM 3255 N N . ILE B 1 80 ? -12.062 2.115 0.513 1 91.44 80 ILE B N 1
ATOM 3256 C CA . ILE B 1 80 ? -11.805 2.432 1.913 1 91.44 80 ILE B CA 1
ATOM 3257 C C . ILE B 1 80 ? -13.039 2.123 2.75 1 91.44 80 ILE B C 1
ATOM 3259 O O . ILE B 1 80 ? -14.164 2.436 2.346 1 91.44 80 ILE B O 1
ATOM 3263 N N . LEU B 1 81 ? -12.797 1.417 3.904 1 91.12 81 LEU B N 1
ATOM 3264 C CA . LEU B 1 81 ? -13.883 1.245 4.867 1 91.12 81 LEU B CA 1
ATOM 3265 C C . LEU B 1 81 ? -14.172 2.551 5.598 1 91.12 81 LEU B C 1
ATOM 3267 O O . LEU B 1 81 ? -13.273 3.135 6.211 1 91.12 81 LEU B O 1
ATOM 3271 N N . LYS B 1 82 ? -15.344 2.918 5.57 1 87.62 82 LYS B N 1
ATOM 3272 C CA . LYS B 1 82 ? -15.727 4.191 6.172 1 87.62 82 LYS B CA 1
ATOM 3273 C C . LYS B 1 82 ? -15.586 4.148 7.691 1 87.62 82 LYS B C 1
ATOM 3275 O O . LYS B 1 82 ? -15.406 5.184 8.336 1 87.62 82 LYS B O 1
ATOM 3280 N N . GLU B 1 83 ? -15.633 2.988 8.133 1 84.75 83 GLU B N 1
ATOM 3281 C CA . GLU B 1 83 ? -15.617 2.807 9.586 1 84.75 83 GLU B CA 1
ATOM 3282 C C . GLU B 1 83 ? -14.242 3.115 10.164 1 84.75 83 GLU B C 1
ATOM 3284 O O . GLU B 1 83 ? -14.125 3.783 11.195 1 84.75 83 GLU B O 1
ATOM 3289 N N . ASN B 1 84 ? -13.219 2.715 9.5 1 88.06 84 ASN B N 1
ATOM 3290 C CA . ASN B 1 84 ? -11.914 2.826 10.141 1 88.06 84 ASN B CA 1
ATOM 3291 C C . ASN B 1 84 ? -10.836 3.25 9.148 1 88.06 84 ASN B C 1
ATOM 3293 O O . ASN B 1 84 ? -9.68 3.451 9.523 1 88.06 84 ASN B O 1
ATOM 3297 N N . GLY B 1 85 ? -11.203 3.371 7.961 1 89.31 85 GLY B N 1
ATOM 3298 C CA . GLY B 1 85 ? -10.266 3.885 6.98 1 89.31 85 GLY B CA 1
ATOM 3299 C C . GLY B 1 85 ? -9.344 2.814 6.418 1 89.31 85 GLY B C 1
ATOM 3300 O O . GLY B 1 85 ? -8.406 3.117 5.68 1 89.31 85 GLY B O 1
ATOM 3301 N N . GLU B 1 86 ? -9.688 1.58 6.734 1 92.44 86 GLU B N 1
ATOM 3302 C CA . GLU B 1 86 ? -8.898 0.474 6.203 1 92.44 86 GLU B CA 1
ATOM 3303 C C . GLU B 1 86 ? -9.164 0.272 4.715 1 92.44 86 GLU B C 1
ATOM 3305 O O . GLU B 1 86 ? -10.305 0.345 4.266 1 92.44 86 GLU B O 1
ATOM 3310 N N . PHE B 1 87 ? -8.062 0.053 4.004 1 93.69 87 PHE B N 1
ATOM 3311 C CA . PHE B 1 87 ? -8.219 -0.274 2.59 1 93.69 87 PHE B CA 1
ATOM 3312 C C . PHE B 1 87 ? -8.641 -1.729 2.416 1 93.69 87 PHE B C 1
ATOM 3314 O O . PHE B 1 87 ? -8.164 -2.607 3.139 1 93.69 87 PHE B O 1
ATOM 3321 N N . VAL B 1 88 ? -9.516 -1.921 1.446 1 94.31 88 VAL B N 1
ATOM 3322 C CA . VAL B 1 88 ? -9.938 -3.273 1.097 1 94.31 88 VAL B CA 1
ATOM 3323 C C . VAL B 1 88 ? -9.992 -3.422 -0.422 1 94.31 88 VAL B C 1
ATOM 3325 O O . VAL B 1 88 ? -10.062 -2.428 -1.148 1 94.31 88 VAL B O 1
ATOM 3328 N N . ALA B 1 89 ? -9.852 -4.625 -0.879 1 94.94 89 ALA B N 1
ATOM 3329 C CA . ALA B 1 89 ? -10.039 -4.957 -2.289 1 94.94 89 ALA B CA 1
ATOM 3330 C C . ALA B 1 89 ? -11.43 -5.535 -2.533 1 94.94 89 ALA B C 1
ATOM 3332 O O . ALA B 1 89 ? -11.891 -6.402 -1.784 1 94.94 89 ALA B O 1
ATOM 3333 N N . VAL B 1 90 ? -12.078 -5.008 -3.574 1 93.56 90 VAL B N 1
ATOM 3334 C CA . VAL B 1 90 ? -13.422 -5.469 -3.914 1 93.56 90 VAL B CA 1
ATOM 3335 C C . VAL B 1 90 ? -13.414 -6.082 -5.312 1 93.56 90 VAL B C 1
ATOM 3337 O O . VAL B 1 90 ? -13.203 -5.379 -6.305 1 93.56 90 VAL B O 1
ATOM 3340 N N . LYS B 1 91 ? -13.578 -7.348 -5.336 1 91 91 LYS B N 1
ATOM 3341 C CA . LYS B 1 91 ? -13.766 -8.023 -6.621 1 91 91 LYS B CA 1
ATOM 3342 C C . LYS B 1 91 ? -15.234 -8.062 -7.008 1 91 91 LYS B C 1
ATOM 3344 O O . LYS B 1 91 ? -16.078 -8.539 -6.242 1 91 91 LYS B O 1
ATOM 3349 N N . ILE B 1 92 ? -15.539 -7.535 -8.18 1 90.12 92 ILE B N 1
ATOM 3350 C CA . ILE B 1 92 ? -16.922 -7.422 -8.609 1 90.12 92 ILE B CA 1
ATOM 3351 C C . ILE B 1 92 ? -17.172 -8.344 -9.797 1 90.12 92 ILE B C 1
ATOM 3353 O O . ILE B 1 92 ? -16.453 -8.281 -10.797 1 90.12 92 ILE B O 1
ATOM 3357 N N . PHE B 1 93 ? -18.172 -9.156 -9.602 1 85.25 93 PHE B N 1
ATOM 3358 C CA . PHE B 1 93 ? -18.672 -10.016 -10.664 1 85.25 93 PHE B CA 1
ATOM 3359 C C . PHE B 1 93 ? -20.031 -9.539 -11.148 1 85.25 93 PHE B C 1
ATOM 3361 O O . PHE B 1 93 ? -21 -9.508 -10.383 1 85.25 93 PHE B O 1
ATOM 3368 N N . LYS B 1 94 ? -20.016 -9.156 -12.367 1 84.31 94 LYS B N 1
ATOM 3369 C CA . LYS B 1 94 ? -21.297 -8.781 -12.945 1 84.31 94 LYS B CA 1
ATOM 3370 C C . LYS B 1 94 ? -22.016 -9.992 -13.523 1 84.31 94 LYS B C 1
ATOM 3372 O O . LYS B 1 94 ? -21.422 -10.805 -14.227 1 84.31 94 LYS B O 1
ATOM 3377 N N . ILE B 1 95 ? -23.234 -10.117 -13.07 1 79.62 95 ILE B N 1
ATOM 3378 C CA . ILE B 1 95 ? -24.047 -11.242 -13.516 1 79.62 95 ILE B CA 1
ATOM 3379 C C . ILE B 1 95 ? -25.188 -10.734 -14.398 1 79.62 95 ILE B C 1
ATOM 3381 O O . ILE B 1 95 ? -25.891 -9.789 -14.031 1 79.62 95 ILE B O 1
ATOM 3385 N N . ASP B 1 96 ? -25.141 -11.18 -15.539 1 77.62 96 ASP B N 1
ATOM 3386 C CA . ASP B 1 96 ? -26.266 -10.945 -16.438 1 77.62 96 ASP B CA 1
ATOM 3387 C C . ASP B 1 96 ? -27.156 -12.18 -16.531 1 77.62 96 ASP B C 1
ATOM 3389 O O . ASP B 1 96 ? -26.797 -13.172 -17.156 1 77.62 96 ASP B O 1
ATOM 3393 N N . LEU B 1 97 ? -28.328 -12.102 -16 1 70.81 97 LEU B N 1
ATOM 3394 C CA . LEU B 1 97 ? -29.219 -13.242 -15.891 1 70.81 97 LEU B CA 1
ATOM 3395 C C . LEU B 1 97 ? -29.828 -13.594 -17.25 1 70.81 97 LEU B C 1
ATOM 3397 O O . LEU B 1 97 ? -30.375 -14.68 -17.422 1 70.81 97 LEU B O 1
ATOM 3401 N N . SER B 1 98 ? -29.703 -12.68 -18.094 1 70.62 98 SER B N 1
ATOM 3402 C CA . SER B 1 98 ? -30.25 -12.938 -19.422 1 70.62 98 SER B CA 1
ATOM 3403 C C . SER B 1 98 ? -29.328 -13.844 -20.234 1 70.62 98 SER B C 1
ATOM 3405 O O . SER B 1 98 ? -29.766 -14.438 -21.234 1 70.62 98 SER B O 1
ATOM 3407 N N . HIS B 1 99 ? -28.156 -13.922 -19.781 1 68.44 99 HIS B N 1
ATOM 3408 C CA . HIS B 1 99 ? -27.203 -14.75 -20.516 1 68.44 99 HIS B CA 1
ATOM 3409 C C . HIS B 1 99 ? -27.156 -16.172 -19.953 1 68.44 99 HIS B C 1
ATOM 3411 O O . HIS B 1 99 ? -27.25 -16.375 -18.75 1 68.44 99 HIS B O 1
ATOM 3417 N N . ASP B 1 100 ? -27.141 -17.188 -20.781 1 64 100 ASP B N 1
ATOM 3418 C CA . ASP B 1 100 ? -27.172 -18.609 -20.438 1 64 100 ASP B CA 1
ATOM 3419 C C . ASP B 1 100 ? -26 -18.984 -19.547 1 64 100 ASP B C 1
ATOM 3421 O O . ASP B 1 100 ? -26.078 -19.922 -18.75 1 64 100 ASP B O 1
ATOM 3425 N N . ASN B 1 101 ? -25.031 -18.141 -19.562 1 68.44 101 ASN B N 1
ATOM 3426 C CA . ASN B 1 101 ? -23.812 -18.562 -18.875 1 68.44 101 ASN B CA 1
ATOM 3427 C C . ASN B 1 101 ? -23.781 -18.047 -17.438 1 68.44 101 ASN B C 1
ATOM 3429 O O . ASN B 1 101 ? -22.766 -18.188 -16.75 1 68.44 101 ASN B O 1
ATOM 3433 N N . TRP B 1 102 ? -24.891 -17.5 -17.031 1 70.25 102 TRP B N 1
ATOM 3434 C CA . TRP B 1 102 ? -24.875 -16.875 -15.711 1 70.25 102 TRP B CA 1
ATOM 3435 C C . TRP B 1 102 ? -24.75 -17.938 -14.617 1 70.25 102 TRP B C 1
ATOM 3437 O O . TRP B 1 102 ? -24.141 -17.703 -13.578 1 70.25 102 TRP B O 1
ATOM 3447 N N . ARG B 1 103 ? -25.172 -19.109 -14.805 1 72.94 103 ARG B N 1
ATOM 3448 C CA . ARG B 1 103 ? -25.109 -20.172 -13.797 1 72.94 103 ARG B CA 1
ATOM 3449 C C . ARG B 1 103 ? -23.656 -20.609 -13.578 1 72.94 103 ARG B C 1
ATOM 3451 O O . ARG B 1 103 ? -23.234 -20.812 -12.438 1 72.94 103 ARG B O 1
ATOM 3458 N N . SER B 1 104 ? -22.953 -20.797 -14.734 1 73.25 104 SER B N 1
ATOM 3459 C CA . SER B 1 104 ? -21.562 -21.234 -14.633 1 73.25 104 SER B CA 1
ATOM 3460 C C . SER B 1 104 ? -20.719 -20.203 -13.898 1 73.25 104 SER B C 1
ATOM 3462 O O . SER B 1 104 ? -19.844 -20.547 -13.102 1 73.25 104 SER B O 1
ATOM 3464 N N . LYS B 1 105 ? -21.031 -18.984 -14.133 1 73.81 105 LYS B N 1
ATOM 3465 C CA . LYS B 1 105 ? -20.312 -17.906 -13.484 1 73.81 105 LYS B CA 1
ATOM 3466 C C . LYS B 1 105 ? -20.578 -17.891 -11.977 1 73.81 105 LYS B C 1
ATOM 3468 O O . LYS B 1 105 ? -19.641 -17.719 -11.18 1 73.81 105 LYS B O 1
ATOM 3473 N N . VAL B 1 106 ? -21.688 -18.125 -11.688 1 75.56 106 VAL B N 1
ATOM 3474 C CA . VAL B 1 106 ? -22.094 -18.109 -10.281 1 75.56 106 VAL B CA 1
ATOM 3475 C C . VAL B 1 106 ? -21.438 -19.281 -9.547 1 75.56 106 VAL B C 1
ATOM 3477 O O . VAL B 1 106 ? -21.031 -19.141 -8.391 1 75.56 106 VAL B O 1
ATOM 3480 N N . GLU B 1 107 ? -21.422 -20.359 -10.227 1 77.5 107 GLU B N 1
ATOM 3481 C CA . GLU B 1 107 ? -20.797 -21.531 -9.617 1 77.5 107 GLU B CA 1
ATOM 3482 C C . GLU B 1 107 ? -19.328 -21.266 -9.305 1 77.5 107 GLU B C 1
ATOM 3484 O O . GLU B 1 107 ? -18.844 -21.641 -8.227 1 77.5 107 GLU B O 1
ATOM 3489 N N . VAL B 1 108 ? -18.703 -20.734 -10.242 1 75.56 108 VAL B N 1
ATOM 3490 C CA . VAL B 1 108 ? -17.297 -20.406 -10.062 1 75.56 108 VAL B CA 1
ATOM 3491 C C . VAL B 1 108 ? -17.125 -19.453 -8.883 1 75.56 108 VAL B C 1
ATOM 3493 O O . VAL B 1 108 ? -16.234 -19.641 -8.055 1 75.56 108 VAL B O 1
ATOM 3496 N N . LEU B 1 109 ? -17.953 -18.547 -8.875 1 78.44 109 LEU B N 1
ATOM 3497 C CA . LEU B 1 109 ? -17.906 -17.547 -7.812 1 78.44 109 LEU B CA 1
ATOM 3498 C C . LEU B 1 109 ? -18.141 -18.188 -6.449 1 78.44 109 LEU B C 1
ATOM 3500 O O . LEU B 1 109 ? -17.422 -17.891 -5.484 1 78.44 109 LEU B O 1
ATOM 3504 N N . ASP B 1 110 ? -19.047 -18.984 -6.367 1 81.88 110 ASP B N 1
ATOM 3505 C CA . ASP B 1 110 ? -19.375 -19.641 -5.109 1 81.88 110 ASP B CA 1
ATOM 3506 C C . ASP B 1 110 ? -18.219 -20.5 -4.617 1 81.88 110 ASP B C 1
ATOM 3508 O O . ASP B 1 110 ? -17.953 -20.562 -3.416 1 81.88 110 ASP B O 1
ATOM 3512 N N . LYS B 1 111 ? -17.672 -21.141 -5.562 1 80.56 111 LYS B N 1
ATOM 3513 C CA . LYS B 1 111 ? -16.516 -21.953 -5.211 1 80.56 111 LYS B CA 1
ATOM 3514 C C . LYS B 1 111 ? -15.383 -21.094 -4.668 1 80.56 111 LYS B C 1
ATOM 3516 O O . LYS B 1 111 ? -14.766 -21.438 -3.654 1 80.56 111 LYS B O 1
ATOM 3521 N N . GLU B 1 112 ? -15.141 -20.062 -5.332 1 83.25 112 GLU B N 1
ATOM 3522 C CA . GLU B 1 112 ? -14.094 -19.156 -4.887 1 83.25 112 GLU B CA 1
ATOM 3523 C C . GLU B 1 112 ? -14.383 -18.625 -3.482 1 83.25 112 GLU B C 1
ATOM 3525 O O . GLU B 1 112 ? -13.5 -18.641 -2.619 1 83.25 112 GLU B O 1
ATOM 3530 N N . ILE B 1 113 ? -15.57 -18.219 -3.262 1 85.62 113 ILE B N 1
ATOM 3531 C CA . ILE B 1 113 ? -15.969 -17.703 -1.963 1 85.62 113 ILE B CA 1
ATOM 3532 C C . ILE B 1 113 ? -15.82 -18.781 -0.899 1 85.62 113 ILE B C 1
ATOM 3534 O O . ILE B 1 113 ? -15.328 -18.516 0.202 1 85.62 113 ILE B O 1
ATOM 3538 N N . SER B 1 114 ? -16.188 -19.938 -1.265 1 86.75 114 SER B N 1
ATOM 3539 C CA . SER B 1 114 ? -16.109 -21.031 -0.318 1 86.75 114 SER B CA 1
ATOM 3540 C C . SER B 1 114 ? -14.68 -21.312 0.107 1 86.75 114 SER B C 1
ATOM 3542 O O . SER B 1 114 ? -14.406 -21.531 1.289 1 86.75 114 SER B O 1
ATOM 3544 N N . ILE B 1 115 ? -13.836 -21.281 -0.854 1 84.81 115 ILE B N 1
ATOM 3545 C CA . ILE B 1 115 ? -12.422 -21.531 -0.575 1 84.81 115 ILE B CA 1
ATOM 3546 C C . ILE B 1 115 ? -11.867 -20.422 0.31 1 84.81 115 ILE B C 1
ATOM 3548 O O . ILE B 1 115 ? -11.219 -20.688 1.327 1 84.81 115 ILE B O 1
ATOM 3552 N N . LEU B 1 116 ? -12.156 -19.203 -0.004 1 85.94 116 LEU B N 1
ATOM 3553 C CA . LEU B 1 116 ? -11.648 -18.047 0.734 1 85.94 116 LEU B CA 1
ATOM 3554 C C . LEU B 1 116 ? -12.195 -18.031 2.156 1 85.94 116 LEU B C 1
ATOM 3556 O O . LEU B 1 116 ? -11.492 -17.656 3.094 1 85.94 116 LEU B O 1
ATOM 3560 N N . ARG B 1 117 ? -13.359 -18.406 2.246 1 86.5 117 ARG B N 1
ATOM 3561 C CA . ARG B 1 117 ? -14.008 -18.406 3.551 1 86.5 117 ARG B CA 1
ATOM 3562 C C . ARG B 1 117 ? -13.469 -19.516 4.438 1 86.5 117 ARG B C 1
ATOM 3564 O O . ARG B 1 117 ? -13.273 -19.328 5.637 1 86.5 117 ARG B O 1
ATOM 3571 N N . ARG B 1 118 ? -13.219 -20.609 3.865 1 85.19 118 ARG B N 1
ATOM 3572 C CA . ARG B 1 118 ? -12.867 -21.812 4.617 1 85.19 118 ARG B CA 1
ATOM 3573 C C . ARG B 1 118 ? -11.398 -21.797 5.02 1 85.19 118 ARG B C 1
ATOM 3575 O O . ARG B 1 118 ? -11.031 -22.312 6.074 1 85.19 118 ARG B O 1
ATOM 3582 N N . PHE B 1 119 ? -10.609 -21.25 4.191 1 83.75 119 PHE B N 1
ATOM 3583 C CA . PHE B 1 119 ? -9.18 -21.406 4.395 1 83.75 119 PHE B CA 1
ATOM 3584 C C . PHE B 1 119 ? -8.539 -20.094 4.836 1 83.75 119 PHE B C 1
ATOM 3586 O O . PHE B 1 119 ? -8.25 -19.234 4.008 1 83.75 119 PHE B O 1
ATOM 3593 N N . GLU B 1 120 ? -8.406 -20 6.117 1 85.81 120 GLU B N 1
ATOM 3594 C CA . GLU B 1 120 ? -7.656 -18.891 6.695 1 85.81 120 GLU B CA 1
ATOM 3595 C C . GLU B 1 120 ? -6.188 -19.25 6.898 1 85.81 120 GLU B C 1
ATOM 3597 O O . GLU B 1 120 ? -5.871 -20.156 7.684 1 85.81 120 GLU B O 1
ATOM 3602 N N . ASN B 1 121 ? -5.438 -18.719 6.125 1 91.81 121 ASN B N 1
ATOM 3603 C CA . ASN B 1 121 ? -4 -18.969 6.133 1 91.81 121 ASN B CA 1
ATOM 3604 C C . ASN B 1 121 ? -3.209 -17.688 5.926 1 91.81 121 ASN B C 1
ATOM 3606 O O . ASN B 1 121 ? -3.67 -16.766 5.246 1 91.81 121 ASN B O 1
ATOM 3610 N N . TYR B 1 122 ? -2.033 -17.672 6.531 1 93.5 122 TYR B N 1
ATOM 3611 C CA . TYR B 1 122 ? -1.188 -16.484 6.484 1 93.5 122 TYR B CA 1
ATOM 3612 C C . TYR B 1 122 ? -0.798 -16.156 5.051 1 93.5 122 TYR B C 1
ATOM 3614 O O . TYR B 1 122 ? -0.582 -14.984 4.719 1 93.5 122 TYR B O 1
ATOM 3622 N N . ASN B 1 123 ? -0.713 -17.125 4.18 1 96.19 123 ASN B N 1
ATOM 3623 C CA . ASN B 1 123 ? -0.238 -16.891 2.82 1 96.19 123 ASN B CA 1
ATOM 3624 C C . ASN B 1 123 ? -1.371 -17 1.805 1 96.19 123 ASN B C 1
ATOM 3626 O O . ASN B 1 123 ? -1.127 -17.234 0.617 1 96.19 123 ASN B O 1
ATOM 3630 N N . ILE B 1 124 ? -2.586 -16.906 2.262 1 95.81 124 ILE B N 1
ATOM 3631 C CA . ILE B 1 124 ? -3.773 -16.797 1.423 1 95.81 124 ILE B CA 1
ATOM 3632 C C . ILE B 1 124 ? -4.512 -15.5 1.746 1 95.81 124 ILE B C 1
ATOM 3634 O O . ILE B 1 124 ? -4.684 -15.148 2.916 1 95.81 124 ILE B O 1
ATOM 3638 N N . VAL B 1 125 ? -4.887 -14.789 0.75 1 96.38 125 VAL B N 1
ATOM 3639 C CA . VAL B 1 125 ? -5.539 -13.492 0.93 1 96.38 125 VAL B CA 1
ATOM 3640 C C . VAL B 1 125 ? -6.766 -13.648 1.826 1 96.38 125 VAL B C 1
ATOM 3642 O O . VAL B 1 125 ? -7.539 -14.602 1.667 1 96.38 125 VAL B O 1
ATOM 3645 N N . LYS B 1 126 ? -6.922 -12.742 2.697 1 95.06 126 LYS B N 1
ATOM 3646 C CA . LYS B 1 126 ? -7.965 -12.828 3.713 1 95.06 126 LYS B CA 1
ATOM 3647 C C . LYS B 1 126 ? -9.32 -12.43 3.141 1 95.06 126 LYS B C 1
ATOM 3649 O O . LYS B 1 126 ? -9.453 -11.383 2.506 1 95.06 126 LYS B O 1
ATOM 3654 N N . TYR B 1 127 ? -10.266 -13.32 3.373 1 93.31 127 TYR B N 1
ATOM 3655 C CA . TYR B 1 127 ? -11.664 -13.055 3.041 1 93.31 127 TYR B CA 1
ATOM 3656 C C . TYR B 1 127 ? -12.328 -12.203 4.121 1 93.31 127 TYR B C 1
ATOM 3658 O O . TYR B 1 127 ? -12.242 -12.523 5.309 1 93.31 127 TYR B O 1
ATOM 3666 N N . LEU B 1 128 ? -12.938 -11.102 3.662 1 92.69 128 LEU B N 1
ATOM 3667 C CA . LEU B 1 128 ? -13.578 -10.234 4.645 1 92.69 128 LEU B CA 1
ATOM 3668 C C . LEU B 1 128 ? -15.094 -10.391 4.594 1 92.69 128 LEU B C 1
ATOM 3670 O O . LEU B 1 128 ? -15.773 -10.203 5.605 1 92.69 128 LEU B O 1
ATOM 3674 N N . GLY B 1 129 ? -15.625 -10.641 3.387 1 91.31 129 GLY B N 1
ATOM 3675 C CA . GLY B 1 129 ? -17.062 -10.805 3.209 1 91.31 129 GLY B CA 1
ATOM 3676 C C . GLY B 1 129 ? -17.5 -10.719 1.759 1 91.31 129 GLY B C 1
ATOM 3677 O O . GLY B 1 129 ? -16.656 -10.539 0.866 1 91.31 129 GLY B O 1
ATOM 3678 N N . SER B 1 130 ? -18.734 -11.07 1.497 1 89.88 130 SER B N 1
ATOM 3679 C CA . SER B 1 130 ? -19.297 -10.953 0.156 1 89.88 130 SER B CA 1
ATOM 3680 C C . SER B 1 130 ? -20.719 -10.406 0.199 1 89.88 130 SER B C 1
ATOM 3682 O O . SER B 1 130 ? -21.391 -10.492 1.229 1 89.88 130 SER B O 1
ATOM 3684 N N . GLU B 1 131 ? -21.031 -9.664 -0.847 1 87.06 131 GLU B N 1
ATOM 3685 C CA . GLU B 1 131 ? -22.375 -9.117 -1.013 1 87.06 131 GLU B CA 1
ATOM 3686 C C . GLU B 1 131 ? -22.938 -9.438 -2.395 1 87.06 131 GLU B C 1
ATOM 3688 O O . GLU B 1 131 ? -22.203 -9.414 -3.387 1 87.06 131 GLU B O 1
ATOM 3693 N N . LYS B 1 132 ? -24.125 -9.812 -2.381 1 81.56 132 LYS B N 1
ATOM 3694 C CA . LYS B 1 132 ? -24.859 -10.008 -3.633 1 81.56 132 LYS B CA 1
ATOM 3695 C C . LYS B 1 132 ? -25.906 -8.922 -3.844 1 81.56 132 LYS B C 1
ATOM 3697 O O . LYS B 1 132 ? -26.734 -8.672 -2.965 1 81.56 132 LYS B O 1
ATOM 3702 N N . LEU B 1 133 ? -25.656 -8.141 -4.875 1 78.62 133 LEU B N 1
ATOM 3703 C CA . LEU B 1 133 ? -26.594 -7.082 -5.203 1 78.62 133 LEU B CA 1
ATOM 3704 C C . LEU B 1 133 ? -27.391 -7.434 -6.453 1 78.62 133 LEU B C 1
ATOM 3706 O O . LEU B 1 133 ? -26.812 -7.707 -7.508 1 78.62 133 LEU B O 1
ATOM 3710 N N . LEU B 1 134 ? -28.594 -7.715 -6.312 1 71.5 134 LEU B N 1
ATOM 3711 C CA . LEU B 1 134 ? -29.453 -8.031 -7.445 1 71.5 134 LEU B CA 1
ATOM 3712 C C . LEU B 1 134 ? -30.375 -6.859 -7.777 1 71.5 134 LEU B C 1
ATOM 3714 O O . LEU B 1 134 ? -30.891 -6.199 -6.879 1 71.5 134 LEU B O 1
ATOM 3718 N N . ASN B 1 135 ? -30.078 -6.371 -9.023 1 67.31 135 ASN B N 1
ATOM 3719 C CA . ASN B 1 135 ? -31.094 -5.43 -9.508 1 67.31 135 ASN B CA 1
ATOM 3720 C C . ASN B 1 135 ? -32.188 -6.145 -10.273 1 67.31 135 ASN B C 1
ATOM 3722 O O . ASN B 1 135 ? -32.031 -6.492 -11.438 1 67.31 135 ASN B O 1
ATOM 3726 N N . ASN B 1 136 ? -33.25 -6.461 -9.688 1 60.53 136 ASN B N 1
ATOM 3727 C CA . ASN B 1 136 ? -34.375 -7.23 -10.211 1 60.53 136 ASN B CA 1
ATOM 3728 C C . ASN B 1 136 ? -35 -6.555 -11.438 1 60.53 136 ASN B C 1
ATOM 3730 O O . ASN B 1 136 ? -35.562 -7.227 -12.305 1 60.53 136 ASN B O 1
ATOM 3734 N N . LYS B 1 137 ? -34.906 -5.27 -11.414 1 62.41 137 LYS B N 1
ATOM 3735 C CA . LYS B 1 137 ? -35.656 -4.598 -12.492 1 62.41 137 LYS B CA 1
ATOM 3736 C C . LYS B 1 137 ? -35 -4.902 -13.852 1 62.41 137 LYS B C 1
ATOM 3738 O O . LYS B 1 137 ? -35.719 -5.012 -14.859 1 62.41 137 LYS B O 1
ATOM 3743 N N . ASN B 1 138 ? -33.781 -5.168 -13.977 1 64.75 138 ASN B N 1
ATOM 3744 C CA . ASN B 1 138 ? -33.156 -5.359 -15.281 1 64.75 138 ASN B CA 1
ATOM 3745 C C . ASN B 1 138 ? -32.469 -6.715 -15.375 1 64.75 138 ASN B C 1
ATOM 3747 O O . ASN B 1 138 ? -31.75 -6.988 -16.344 1 64.75 138 ASN B O 1
ATOM 3751 N N . GLY B 1 139 ? -32.781 -7.539 -14.359 1 67 139 GLY B N 1
ATOM 3752 C CA . GLY B 1 139 ? -32.219 -8.875 -14.391 1 67 139 GLY B CA 1
ATOM 3753 C C . GLY B 1 139 ? -30.703 -8.883 -14.219 1 67 139 GLY B C 1
ATOM 3754 O O . GLY B 1 139 ? -30.047 -9.852 -14.57 1 67 139 GLY B O 1
ATOM 3755 N N . GLN B 1 140 ? -30.234 -7.676 -13.844 1 78.62 140 GLN B N 1
ATOM 3756 C CA . GLN B 1 140 ? -28.797 -7.578 -13.664 1 78.62 140 GLN B CA 1
ATOM 3757 C C . GLN B 1 140 ? -28.422 -7.613 -12.188 1 78.62 140 GLN B C 1
ATOM 3759 O O . GLN B 1 140 ? -29.234 -7.297 -11.32 1 78.62 140 GLN B O 1
ATOM 3764 N N . GLY B 1 141 ? -27.328 -8.414 -11.961 1 81.69 141 GLY B N 1
ATOM 3765 C CA . GLY B 1 141 ? -26.828 -8.461 -10.594 1 81.69 141 GLY B CA 1
ATOM 3766 C C . GLY B 1 141 ? -25.312 -8.438 -10.516 1 81.69 141 GLY B C 1
ATOM 3767 O O . GLY B 1 141 ? -24.625 -8.453 -11.539 1 81.69 141 GLY B O 1
ATOM 3768 N N . GLU B 1 142 ? -24.938 -8.055 -9.328 1 86.44 142 GLU B N 1
ATOM 3769 C CA . GLU B 1 142 ? -23.5 -8.125 -9.117 1 86.44 142 GLU B CA 1
ATOM 3770 C C . GLU B 1 142 ? -23.172 -8.781 -7.773 1 86.44 142 GLU B C 1
ATOM 3772 O O . GLU B 1 142 ? -23.969 -8.711 -6.836 1 86.44 142 GLU B O 1
ATOM 3777 N N . VAL B 1 143 ? -22.125 -9.5 -7.871 1 86.81 143 VAL B N 1
ATOM 3778 C CA . VAL B 1 143 ? -21.578 -10.07 -6.648 1 86.81 143 VAL B CA 1
ATOM 3779 C C . VAL B 1 143 ? -20.25 -9.391 -6.309 1 86.81 143 VAL B C 1
ATOM 3781 O O . VAL B 1 143 ? -19.406 -9.203 -7.184 1 86.81 143 VAL B O 1
ATOM 3784 N N . ARG B 1 144 ? -20.156 -8.992 -5.012 1 90 144 ARG B N 1
ATOM 3785 C CA . ARG B 1 144 ? -18.938 -8.352 -4.527 1 90 144 ARG B CA 1
ATOM 3786 C C . ARG B 1 144 ? -18.25 -9.211 -3.469 1 90 144 ARG B C 1
ATOM 3788 O O . ARG B 1 144 ? -18.891 -9.68 -2.527 1 90 144 ARG B O 1
ATOM 3795 N N . ILE B 1 145 ? -17.016 -9.461 -3.734 1 91.12 145 ILE B N 1
ATOM 3796 C CA . ILE B 1 145 ? -16.203 -10.133 -2.736 1 91.12 145 ILE B CA 1
ATOM 3797 C C . ILE B 1 145 ? -15.219 -9.141 -2.115 1 91.12 145 ILE B C 1
ATOM 3799 O O . ILE B 1 145 ? -14.461 -8.484 -2.83 1 91.12 145 ILE B O 1
ATOM 3803 N N . PHE B 1 146 ? -15.258 -9.023 -0.79 1 92.81 146 PHE B N 1
ATOM 3804 C CA . PHE B 1 146 ? -14.367 -8.133 -0.054 1 92.81 146 PHE B CA 1
ATOM 3805 C C . PHE B 1 146 ? -13.18 -8.898 0.508 1 92.81 146 PHE B C 1
ATOM 3807 O O . PHE B 1 146 ? -13.352 -9.914 1.183 1 92.81 146 PHE B O 1
ATOM 3814 N N . MET B 1 147 ? -12.008 -8.406 0.21 1 94.5 147 MET B N 1
ATOM 3815 C CA . MET B 1 147 ? -10.773 -9.055 0.65 1 94.5 147 MET B CA 1
ATOM 3816 C C . MET B 1 147 ? -9.789 -8.023 1.202 1 94.5 147 MET B C 1
ATOM 3818 O O . MET B 1 147 ? -9.953 -6.824 0.987 1 94.5 147 MET B O 1
ATOM 3822 N N . GLU B 1 148 ? -8.844 -8.539 1.951 1 95.31 148 GLU B N 1
ATOM 3823 C CA . GLU B 1 148 ? -7.781 -7.641 2.391 1 95.31 148 GLU B CA 1
ATOM 3824 C C . GLU B 1 148 ? -7.051 -7.023 1.2 1 95.31 148 GLU B C 1
ATOM 3826 O O . GLU B 1 148 ? -6.887 -7.668 0.164 1 95.31 148 GLU B O 1
ATOM 3831 N N . TYR B 1 149 ? -6.695 -5.801 1.383 1 94.75 149 TYR B N 1
ATOM 3832 C CA . TYR B 1 149 ? -5.961 -5.102 0.334 1 94.75 149 TYR B CA 1
ATOM 3833 C C . TYR B 1 149 ? -4.461 -5.352 0.457 1 94.75 149 TYR B C 1
ATOM 3835 O O . TYR B 1 149 ? -3.881 -5.164 1.527 1 94.75 149 TYR B O 1
ATOM 3843 N N . MET B 1 150 ? -3.898 -5.816 -0.668 1 95.5 150 MET B N 1
ATOM 3844 C CA . MET B 1 150 ? -2.465 -6.086 -0.737 1 95.5 150 MET B CA 1
ATOM 3845 C C . MET B 1 150 ? -1.73 -4.949 -1.442 1 95.5 150 MET B C 1
ATOM 3847 O O . MET B 1 150 ? -1.662 -4.922 -2.672 1 95.5 150 MET B O 1
ATOM 3851 N N . ALA B 1 151 ? -1.083 -4.172 -0.646 1 92.69 151 ALA B N 1
ATOM 3852 C CA . ALA B 1 151 ? -0.609 -2.873 -1.114 1 92.69 151 ALA B CA 1
ATOM 3853 C C . ALA B 1 151 ? 0.606 -3.027 -2.023 1 92.69 151 ALA B C 1
ATOM 3855 O O . ALA B 1 151 ? 0.904 -2.143 -2.828 1 92.69 151 ALA B O 1
ATOM 3856 N N . GLY B 1 152 ? 1.315 -4.078 -1.923 1 93.25 152 GLY B N 1
ATOM 3857 C CA . GLY B 1 152 ? 2.506 -4.281 -2.734 1 93.25 152 GLY B CA 1
ATOM 3858 C C . GLY B 1 152 ? 2.193 -4.699 -4.156 1 93.25 152 GLY B C 1
ATOM 3859 O O . GLY B 1 152 ? 3.068 -4.668 -5.027 1 93.25 152 GLY B O 1
ATOM 3860 N N . GLY B 1 153 ? 0.978 -5.121 -4.363 1 93.31 153 GLY B N 1
ATOM 3861 C CA . GLY B 1 153 ? 0.603 -5.562 -5.699 1 93.31 153 GLY B CA 1
ATOM 3862 C C . GLY B 1 153 ? 0.993 -7 -5.984 1 93.31 153 GLY B C 1
ATOM 3863 O O . GLY B 1 153 ? 1.406 -7.727 -5.082 1 93.31 153 GLY B O 1
ATOM 3864 N N . SER B 1 154 ? 0.827 -7.371 -7.258 1 95.31 154 SER B N 1
ATOM 3865 C CA . SER B 1 154 ? 1.146 -8.734 -7.668 1 95.31 154 SER B CA 1
ATOM 3866 C C . SER B 1 154 ? 2.646 -8.906 -7.887 1 95.31 154 SER B C 1
ATOM 3868 O O . SER B 1 154 ? 3.361 -7.934 -8.125 1 95.31 154 SER B O 1
ATOM 3870 N N . LEU B 1 155 ? 3.09 -10.125 -7.789 1 95.69 155 LEU B N 1
ATOM 3871 C CA . LEU B 1 155 ? 4.492 -10.398 -8.086 1 95.69 155 LEU B CA 1
ATOM 3872 C C . LEU B 1 155 ? 4.832 -10.016 -9.516 1 95.69 155 LEU B C 1
ATOM 3874 O O . LEU B 1 155 ? 5.941 -9.555 -9.797 1 95.69 155 LEU B O 1
ATOM 3878 N N . SER B 1 156 ? 3.85 -10.25 -10.391 1 93.81 156 SER B N 1
ATOM 3879 C CA . SER B 1 156 ? 4.059 -9.836 -11.773 1 93.81 156 SER B CA 1
ATOM 3880 C C . SER B 1 156 ? 4.305 -8.336 -11.867 1 93.81 156 SER B C 1
ATOM 3882 O O . SER B 1 156 ? 5.199 -7.895 -12.594 1 93.81 156 SER B O 1
ATOM 3884 N N . SER B 1 157 ? 3.553 -7.551 -11.156 1 91.88 157 SER B N 1
ATOM 3885 C CA . SER B 1 157 ? 3.736 -6.102 -11.164 1 91.88 157 SER B CA 1
ATOM 3886 C C . SER B 1 157 ? 5.062 -5.711 -10.516 1 91.88 157 SER B C 1
ATOM 3888 O O . SER B 1 157 ? 5.723 -4.773 -10.961 1 91.88 157 SER B O 1
ATOM 3890 N N . VAL B 1 158 ? 5.402 -6.379 -9.5 1 92.44 158 VAL B N 1
ATOM 3891 C CA . VAL B 1 158 ? 6.641 -6.102 -8.781 1 92.44 158 VAL B CA 1
ATOM 3892 C C . VAL B 1 158 ? 7.836 -6.324 -9.703 1 92.44 158 VAL B C 1
ATOM 3894 O O . VAL B 1 158 ? 8.711 -5.465 -9.812 1 92.44 158 VAL B O 1
ATOM 3897 N N . VAL B 1 159 ? 7.832 -7.406 -10.359 1 93.12 159 VAL B N 1
ATOM 3898 C CA . VAL B 1 159 ? 8.977 -7.727 -11.211 1 93.12 159 VAL B CA 1
ATOM 3899 C C . VAL B 1 159 ? 8.984 -6.809 -12.43 1 93.12 159 VAL B C 1
ATOM 3901 O O . VAL B 1 159 ? 10.055 -6.465 -12.945 1 93.12 159 VAL B O 1
ATOM 3904 N N . LYS B 1 160 ? 7.879 -6.453 -12.891 1 90.75 160 LYS B N 1
ATOM 3905 C CA . LYS B 1 160 ? 7.801 -5.496 -13.992 1 90.75 160 LYS B CA 1
ATOM 3906 C C . LYS B 1 160 ? 8.367 -4.141 -13.586 1 90.75 160 LYS B C 1
ATOM 3908 O O . LYS B 1 160 ? 9.039 -3.482 -14.383 1 90.75 160 LYS B O 1
ATOM 3913 N N . THR B 1 161 ? 8.117 -3.754 -12.398 1 88.38 161 THR B N 1
ATOM 3914 C CA . THR B 1 161 ? 8.484 -2.436 -11.898 1 88.38 161 THR B CA 1
ATOM 3915 C C . THR B 1 161 ? 9.945 -2.41 -11.461 1 88.38 161 THR B C 1
ATOM 3917 O O . THR B 1 161 ? 10.672 -1.464 -11.758 1 88.38 161 THR B O 1
ATOM 3920 N N . TYR B 1 162 ? 10.383 -3.439 -10.789 1 88.44 162 TYR B N 1
ATOM 3921 C CA . TYR B 1 162 ? 11.688 -3.408 -10.133 1 88.44 162 TYR B CA 1
ATOM 3922 C C . TYR B 1 162 ? 12.68 -4.309 -10.852 1 88.44 162 TYR B C 1
ATOM 3924 O O . TYR B 1 162 ? 13.883 -4.254 -10.578 1 88.44 162 TYR B O 1
ATOM 3932 N N . GLY B 1 163 ? 12.164 -5.141 -11.773 1 89.25 163 GLY B N 1
ATOM 3933 C CA . GLY B 1 163 ? 13.031 -6.094 -12.445 1 89.25 163 GLY B CA 1
ATOM 3934 C C . GLY B 1 163 ? 13.148 -7.418 -11.719 1 89.25 163 GLY B C 1
ATOM 3935 O O . GLY B 1 163 ? 12.406 -7.676 -10.766 1 89.25 163 GLY B O 1
ATOM 3936 N N . ALA B 1 164 ? 14.055 -8.203 -12.195 1 93.38 164 ALA B N 1
ATOM 3937 C CA . ALA B 1 164 ? 14.266 -9.531 -11.617 1 93.38 164 ALA B CA 1
ATOM 3938 C C . ALA B 1 164 ? 14.625 -9.438 -10.141 1 93.38 164 ALA B C 1
ATOM 3940 O O . ALA B 1 164 ? 15.367 -8.547 -9.727 1 93.38 164 ALA B O 1
ATOM 3941 N N . LEU B 1 165 ? 14.148 -10.352 -9.43 1 94.19 165 LEU B N 1
ATOM 3942 C CA . LEU B 1 165 ? 14.383 -10.352 -7.988 1 94.19 165 LEU B CA 1
ATOM 3943 C C . LEU B 1 165 ? 15.68 -11.078 -7.645 1 94.19 165 LEU B C 1
ATOM 3945 O O . LEU B 1 165 ? 16.047 -12.039 -8.32 1 94.19 165 LEU B O 1
ATOM 3949 N N . PRO B 1 166 ? 16.297 -10.602 -6.582 1 93.31 166 PRO B N 1
ATOM 3950 C CA . PRO B 1 166 ? 17.469 -11.336 -6.105 1 93.31 166 PRO B CA 1
ATOM 3951 C C . PRO B 1 166 ? 17.109 -12.672 -5.469 1 93.31 166 PRO B C 1
ATOM 3953 O O . PRO B 1 166 ? 15.969 -12.859 -5.012 1 93.31 166 PRO B O 1
ATOM 3956 N N . GLU B 1 167 ? 17.969 -13.578 -5.371 1 94 167 GLU B N 1
ATOM 3957 C CA . GLU B 1 167 ? 17.719 -14.961 -4.973 1 94 167 GLU B CA 1
ATOM 3958 C C . GLU B 1 167 ? 17.188 -15.031 -3.543 1 94 167 GLU B C 1
ATOM 3960 O O . GLU B 1 167 ? 16.312 -15.852 -3.242 1 94 167 GLU B O 1
ATOM 3965 N N . PRO B 1 168 ? 17.734 -14.18 -2.721 1 92.12 168 PRO B N 1
ATOM 3966 C CA . PRO B 1 168 ? 17.172 -14.281 -1.371 1 92.12 168 PRO B CA 1
ATOM 3967 C C . PRO B 1 168 ? 15.672 -14.016 -1.333 1 92.12 168 PRO B C 1
ATOM 3969 O O . PRO B 1 168 ? 14.938 -14.688 -0.604 1 92.12 168 PRO B O 1
ATOM 3972 N N . LEU B 1 169 ? 15.258 -13.102 -2.125 1 93.62 169 LEU B N 1
ATOM 3973 C CA . LEU B 1 169 ? 13.828 -12.805 -2.209 1 93.62 169 LEU B CA 1
ATOM 3974 C C . LEU B 1 169 ? 13.078 -13.938 -2.908 1 93.62 169 LEU B C 1
ATOM 3976 O O . LEU B 1 169 ? 11.984 -14.305 -2.49 1 93.62 169 LEU B O 1
ATOM 3980 N N . ILE B 1 170 ? 13.688 -14.438 -3.916 1 96.81 170 ILE B N 1
ATOM 3981 C CA . ILE B 1 170 ? 13.086 -15.562 -4.617 1 96.81 170 ILE B CA 1
ATOM 3982 C C . ILE B 1 170 ? 12.883 -16.719 -3.652 1 96.81 170 ILE B C 1
ATOM 3984 O O . ILE B 1 170 ? 11.82 -17.344 -3.629 1 96.81 170 ILE B O 1
ATOM 3988 N N . ALA B 1 171 ? 13.906 -17 -2.881 1 96.69 171 ALA B N 1
ATOM 3989 C CA . ALA B 1 171 ? 13.828 -18.078 -1.915 1 96.69 171 ALA B CA 1
ATOM 3990 C C . ALA B 1 171 ? 12.719 -17.844 -0.893 1 96.69 171 ALA B C 1
ATOM 3992 O O . ALA B 1 171 ? 11.914 -18.734 -0.616 1 96.69 171 ALA B O 1
ATOM 3993 N N . ASN B 1 172 ? 12.703 -16.656 -0.401 1 95.25 172 ASN B N 1
ATOM 3994 C CA . ASN B 1 172 ? 11.711 -16.297 0.607 1 95.25 172 ASN B CA 1
ATOM 3995 C C . ASN B 1 172 ? 10.289 -16.422 0.067 1 95.25 172 ASN B C 1
ATOM 3997 O O . ASN B 1 172 ? 9.43 -17.031 0.702 1 95.25 172 ASN B O 1
ATOM 4001 N N . PHE B 1 173 ? 10.047 -15.852 -1.071 1 97.12 173 PHE B N 1
ATOM 4002 C CA . PHE B 1 173 ? 8.711 -15.883 -1.664 1 97.12 173 PHE B CA 1
ATOM 4003 C C . PHE B 1 173 ? 8.336 -17.297 -2.07 1 97.12 173 PHE B C 1
ATOM 4005 O O . PHE B 1 173 ? 7.191 -17.719 -1.889 1 97.12 173 PHE B O 1
ATOM 4012 N N . THR B 1 174 ? 9.273 -18.047 -2.615 1 98.19 174 THR B N 1
ATOM 4013 C CA . THR B 1 174 ? 9 -19.422 -2.986 1 98.19 174 THR B CA 1
ATOM 4014 C C . THR B 1 174 ? 8.586 -20.234 -1.767 1 98.19 174 THR B C 1
ATOM 4016 O O . THR B 1 174 ? 7.648 -21.047 -1.84 1 98.19 174 THR B O 1
ATOM 4019 N N . LYS B 1 175 ? 9.258 -20.047 -0.708 1 97.62 175 LYS B N 1
ATOM 4020 C CA . LYS B 1 175 ? 8.898 -20.75 0.525 1 97.62 175 LYS B CA 1
ATOM 4021 C C . LYS B 1 175 ? 7.465 -20.438 0.937 1 97.62 175 LYS B C 1
ATOM 4023 O O . LYS B 1 175 ? 6.691 -21.359 1.231 1 97.62 175 LYS B O 1
ATOM 4028 N N . GLN B 1 176 ? 7.117 -19.203 0.915 1 97.56 176 GLN B N 1
ATOM 4029 C CA . GLN B 1 176 ? 5.777 -18.781 1.313 1 97.56 176 GLN B CA 1
ATOM 4030 C C . GLN B 1 176 ? 4.719 -19.359 0.372 1 97.56 176 GLN B C 1
ATOM 4032 O O . GLN B 1 176 ? 3.682 -19.844 0.821 1 97.56 176 GLN B O 1
ATOM 4037 N N . ILE B 1 177 ? 5.004 -19.328 -0.915 1 98.31 177 ILE B N 1
ATOM 4038 C CA . ILE B 1 177 ? 4.078 -19.891 -1.896 1 98.31 177 ILE B CA 1
ATOM 4039 C C . ILE B 1 177 ? 3.893 -21.391 -1.643 1 98.31 177 ILE B C 1
ATOM 4041 O O . ILE B 1 177 ? 2.766 -21.891 -1.643 1 98.31 177 ILE B O 1
ATOM 4045 N N . THR B 1 178 ? 5.016 -22.016 -1.428 1 98.31 178 THR B N 1
ATOM 4046 C CA . THR B 1 178 ? 4.977 -23.453 -1.234 1 98.31 178 THR B CA 1
ATOM 4047 C C . THR B 1 178 ? 4.199 -23.812 0.03 1 98.31 178 THR B C 1
ATOM 4049 O O . THR B 1 178 ? 3.445 -24.797 0.048 1 98.31 178 THR B O 1
ATOM 4052 N N . LEU B 1 179 ? 4.387 -23.062 1.026 1 97.62 179 LEU B N 1
ATOM 4053 C CA . LEU B 1 179 ? 3.643 -23.281 2.26 1 97.62 179 LEU B CA 1
ATOM 4054 C C . LEU B 1 179 ? 2.141 -23.141 2.021 1 97.62 179 LEU B C 1
ATOM 4056 O O . LEU B 1 179 ? 1.355 -23.953 2.521 1 97.62 179 LEU B O 1
ATOM 4060 N N . ALA B 1 180 ? 1.741 -22.172 1.289 1 97.12 180 ALA B N 1
ATOM 4061 C CA . ALA B 1 180 ? 0.332 -21.984 0.958 1 97.12 180 ALA B CA 1
ATOM 4062 C C . ALA B 1 180 ? -0.207 -23.156 0.138 1 97.12 180 ALA B C 1
ATOM 4064 O O . ALA B 1 180 ? -1.29 -23.672 0.422 1 97.12 180 ALA B O 1
ATOM 4065 N N . LEU B 1 181 ? 0.551 -23.547 -0.825 1 97.38 181 LEU B N 1
ATOM 4066 C CA . LEU B 1 181 ? 0.142 -24.672 -1.658 1 97.38 181 LEU B CA 1
ATOM 4067 C C . LEU B 1 181 ? 0.039 -25.953 -0.833 1 97.38 181 LEU B C 1
ATOM 4069 O O . LEU B 1 181 ? -0.899 -26.734 -1.004 1 97.38 181 LEU B O 1
ATOM 4073 N N . HIS B 1 182 ? 1.045 -26.141 -0.015 1 96.69 182 HIS B N 1
ATOM 4074 C CA . HIS B 1 182 ? 1.034 -27.312 0.845 1 96.69 182 HIS B CA 1
ATOM 4075 C C . HIS B 1 182 ? -0.228 -27.359 1.7 1 96.69 182 HIS B C 1
ATOM 4077 O O . HIS B 1 182 ? -0.85 -28.422 1.838 1 96.69 182 HIS B O 1
ATOM 4083 N N . TYR B 1 183 ? -0.575 -26.281 2.211 1 95.44 183 TYR B N 1
ATOM 4084 C CA . TYR B 1 183 ? -1.794 -26.156 3.002 1 95.44 183 TYR B CA 1
ATOM 4085 C C . TYR B 1 183 ? -3.023 -26.484 2.162 1 95.44 183 TYR B C 1
ATOM 4087 O O . TYR B 1 183 ? -3.859 -27.297 2.561 1 95.44 183 TYR B O 1
ATOM 4095 N N . LEU B 1 184 ? -3.16 -25.875 1.035 1 94.06 184 LEU B N 1
ATOM 4096 C CA . LEU B 1 184 ? -4.293 -26.109 0.149 1 94.06 184 LEU B CA 1
ATOM 4097 C C . LEU B 1 184 ? -4.375 -27.594 -0.236 1 94.06 184 LEU B C 1
ATOM 4099 O O . LEU B 1 184 ? -5.449 -28.203 -0.16 1 94.06 184 LEU B O 1
ATOM 4103 N N . HIS B 1 185 ? -3.27 -28.141 -0.618 1 94.31 185 HIS B N 1
ATOM 4104 C CA . HIS B 1 185 ? -3.215 -29.531 -1.057 1 94.31 185 HIS B CA 1
ATOM 4105 C C . HIS B 1 185 ? -3.613 -30.469 0.068 1 94.31 185 HIS B C 1
ATOM 4107 O O . HIS B 1 185 ? -4.273 -31.484 -0.173 1 94.31 185 HIS B O 1
ATOM 4113 N N . SER B 1 186 ? -3.193 -30.156 1.247 1 93 186 SER B N 1
ATOM 4114 C CA . SER B 1 186 ? -3.535 -30.984 2.396 1 93 186 SER B CA 1
ATOM 4115 C C . SER B 1 186 ? -5.039 -30.984 2.658 1 93 186 SER B C 1
ATOM 4117 O O . SER B 1 186 ? -5.566 -31.891 3.303 1 93 186 SER B O 1
ATOM 4119 N N . HIS B 1 187 ? -5.703 -30 2.129 1 90.88 187 HIS B N 1
ATOM 4120 C CA . HIS B 1 187 ? -7.152 -29.906 2.285 1 90.88 187 HIS B CA 1
ATOM 4121 C C . HIS B 1 187 ? -7.871 -30.297 0.998 1 90.88 187 HIS B C 1
ATOM 4123 O O . HIS B 1 187 ? -9.062 -30.031 0.844 1 90.88 187 HIS B O 1
ATOM 4129 N N . GLY B 1 188 ? -7.102 -30.734 0.083 1 90.25 188 GLY B N 1
ATOM 4130 C CA . GLY B 1 188 ? -7.68 -31.297 -1.123 1 90.25 188 GLY B CA 1
ATOM 4131 C C . GLY B 1 188 ? -8 -30.25 -2.178 1 90.25 188 GLY B C 1
ATOM 4132 O O . GLY B 1 188 ? -8.844 -30.484 -3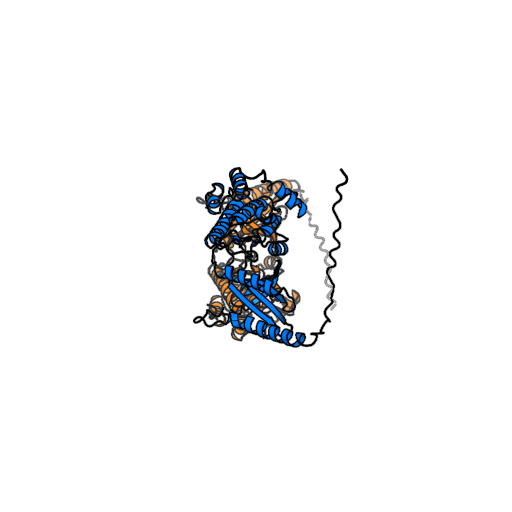.049 1 90.25 188 GLY B O 1
ATOM 4133 N N . VAL B 1 189 ? -7.391 -29.141 -2.072 1 92 189 VAL B N 1
ATOM 4134 C CA . VAL B 1 189 ? -7.652 -28.078 -3.039 1 92 189 VAL B CA 1
ATOM 4135 C C . VAL B 1 189 ? -6.422 -27.875 -3.918 1 92 189 VAL B C 1
ATOM 4137 O O . VAL B 1 189 ? -5.301 -27.766 -3.412 1 92 189 VAL B O 1
ATOM 4140 N N . VAL B 1 190 ? -6.629 -27.875 -5.195 1 93.44 190 VAL B N 1
ATOM 4141 C CA . VAL B 1 190 ? -5.602 -27.531 -6.172 1 93.44 190 VAL B CA 1
ATOM 4142 C C . VAL B 1 190 ? -5.887 -26.141 -6.742 1 93.44 190 VAL B C 1
ATOM 4144 O O . VAL B 1 190 ? -7.016 -25.844 -7.145 1 93.44 190 VAL B O 1
ATOM 4147 N N . HIS B 1 191 ? -4.934 -25.266 -6.773 1 92.5 191 HIS B N 1
ATOM 4148 C CA . HIS B 1 191 ? -5.141 -23.875 -7.195 1 92.5 191 HIS B CA 1
ATOM 4149 C C . HIS B 1 191 ? -5.422 -23.797 -8.695 1 92.5 191 HIS B C 1
ATOM 4151 O O . HIS B 1 191 ? -6.414 -23.188 -9.109 1 92.5 191 HIS B O 1
ATOM 4157 N N . ARG B 1 192 ? -4.434 -24.297 -9.547 1 90.88 192 ARG B N 1
ATOM 4158 C CA . ARG B 1 192 ? -4.559 -24.531 -10.984 1 90.88 192 ARG B CA 1
ATOM 4159 C C . ARG B 1 192 ? -4.285 -23.266 -11.773 1 90.88 192 ARG B C 1
ATOM 4161 O O . ARG B 1 192 ? -4.242 -23.281 -13.008 1 90.88 192 ARG B O 1
ATOM 4168 N N . ASP B 1 193 ? -4.078 -22.172 -11.156 1 91 193 ASP B N 1
ATOM 4169 C CA . ASP B 1 193 ? -3.773 -20.922 -11.859 1 91 193 ASP B CA 1
ATOM 4170 C C . ASP B 1 193 ? -2.695 -20.125 -11.133 1 91 193 ASP B C 1
ATOM 4172 O O . ASP B 1 193 ? -2.832 -18.922 -10.945 1 91 193 ASP B O 1
ATOM 4176 N N . LEU B 1 194 ? -1.712 -20.844 -10.68 1 95 194 LEU B N 1
ATOM 4177 C CA . LEU B 1 194 ? -0.598 -20.188 -9.992 1 95 194 LEU B CA 1
ATOM 4178 C C . LEU B 1 194 ? 0.29 -19.453 -10.992 1 95 194 LEU B C 1
ATOM 4180 O O . LEU B 1 194 ? 0.815 -20.047 -11.93 1 95 194 LEU B O 1
ATOM 4184 N N . LYS B 1 195 ? 0.401 -18.172 -10.836 1 95.25 195 LYS B N 1
ATOM 4185 C CA . LYS B 1 195 ? 1.253 -17.266 -11.602 1 95.25 195 LYS B CA 1
ATOM 4186 C C . LYS B 1 195 ? 1.537 -15.992 -10.812 1 95.25 195 LYS B C 1
ATOM 4188 O O . LYS B 1 195 ? 0.921 -15.742 -9.773 1 95.25 195 LYS B O 1
ATOM 4193 N N . G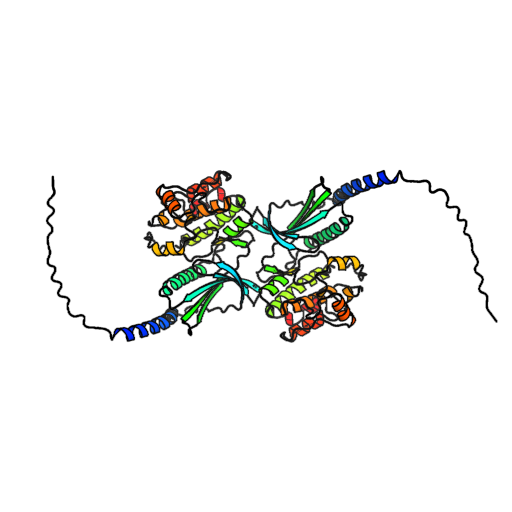LY B 1 196 ? 2.482 -15.25 -11.273 1 95.69 196 GLY B N 1
ATOM 4194 C CA . GLY B 1 196 ? 2.854 -14.023 -10.586 1 95.69 196 GLY B CA 1
ATOM 4195 C C . GLY B 1 196 ? 1.693 -13.062 -10.414 1 95.69 196 GLY B C 1
ATOM 4196 O O . GLY B 1 196 ? 1.624 -12.344 -9.414 1 95.69 196 GLY B O 1
ATOM 4197 N N . ALA B 1 197 ? 0.73 -13.055 -11.336 1 93.38 197 ALA B N 1
ATOM 4198 C CA . ALA B 1 197 ? -0.405 -12.133 -11.32 1 93.38 197 ALA B CA 1
ATOM 4199 C C . ALA B 1 197 ? -1.37 -12.477 -10.188 1 93.38 197 ALA B C 1
ATOM 4201 O O . ALA B 1 197 ? -2.148 -11.633 -9.742 1 93.38 197 ALA B O 1
ATOM 4202 N N . ASN B 1 198 ? -1.297 -13.734 -9.703 1 93.44 198 ASN B N 1
ATOM 4203 C CA . ASN B 1 198 ? -2.221 -14.188 -8.664 1 93.44 198 ASN B CA 1
ATOM 4204 C C . ASN B 1 198 ? -1.521 -14.336 -7.316 1 93.44 198 ASN B C 1
ATOM 4206 O O . ASN B 1 198 ? -2.047 -14.977 -6.41 1 93.44 198 ASN B O 1
ATOM 4210 N N . ILE B 1 199 ? -0.322 -13.875 -7.242 1 97.19 199 ILE B N 1
ATOM 4211 C CA . ILE B 1 199 ? 0.435 -13.812 -6 1 97.19 199 ILE B CA 1
ATOM 4212 C C . ILE B 1 199 ? 0.675 -12.352 -5.613 1 97.19 199 ILE B C 1
ATOM 4214 O O . ILE B 1 199 ? 1.369 -11.625 -6.324 1 97.19 199 ILE B O 1
ATOM 4218 N N . LEU B 1 200 ? 0.177 -12.047 -4.473 1 97.31 200 LEU B N 1
ATOM 4219 C CA . LEU B 1 200 ? 0.157 -10.633 -4.102 1 97.31 200 LEU B CA 1
ATOM 4220 C C . LEU B 1 200 ? 1.092 -10.367 -2.928 1 97.31 200 LEU B C 1
ATOM 4222 O O . LEU B 1 200 ? 1.169 -11.164 -1.995 1 97.31 200 LEU B O 1
ATOM 4226 N N . SER B 1 201 ? 1.717 -9.234 -2.971 1 96.5 201 SER B N 1
ATOM 4227 C CA . SER B 1 201 ? 2.588 -8.781 -1.893 1 96.5 201 SER B CA 1
ATOM 4228 C C . SER B 1 201 ? 1.889 -7.746 -1.018 1 96.5 201 SER B C 1
ATOM 4230 O O . SER B 1 201 ? 1.14 -6.906 -1.52 1 96.5 201 SER B O 1
ATOM 4232 N N . ASP B 1 202 ? 2.184 -7.773 0.273 1 94.75 202 ASP B N 1
ATOM 4233 C CA . ASP B 1 202 ? 1.638 -6.746 1.158 1 94.75 202 ASP B CA 1
ATOM 4234 C C . ASP B 1 202 ? 2.611 -5.582 1.317 1 94.75 202 ASP B C 1
ATOM 4236 O O . ASP B 1 202 ? 2.318 -4.613 2.02 1 94.75 202 ASP B O 1
ATOM 4240 N N . GLY B 1 203 ? 3.768 -5.727 0.719 1 92.56 203 GLY B N 1
ATOM 4241 C CA . GLY B 1 203 ? 4.77 -4.676 0.832 1 92.56 203 GLY B CA 1
ATOM 4242 C C . GLY B 1 203 ? 5.57 -4.754 2.117 1 92.56 203 GLY B C 1
ATOM 4243 O O . GLY B 1 203 ? 6.41 -3.891 2.385 1 92.56 203 GLY B O 1
ATOM 4244 N N . GLU B 1 204 ? 5.34 -5.727 2.908 1 92.25 204 GLU B N 1
ATOM 4245 C CA . GLU B 1 204 ? 6.035 -5.895 4.18 1 92.25 204 GLU B CA 1
ATOM 4246 C C . GLU B 1 204 ? 6.844 -7.191 4.203 1 92.25 204 GLU B C 1
ATOM 4248 O O . GLU B 1 204 ? 7.129 -7.734 5.273 1 92.25 204 GLU B O 1
ATOM 4253 N N . GLY B 1 205 ? 7.051 -7.703 2.98 1 91.88 205 GLY B N 1
ATOM 4254 C CA . GLY B 1 205 ? 7.871 -8.898 2.887 1 91.88 205 GLY B CA 1
ATOM 4255 C C . GLY B 1 205 ? 7.055 -10.18 2.842 1 91.88 205 GLY B C 1
ATOM 4256 O O . GLY B 1 205 ? 7.617 -11.281 2.809 1 91.88 205 GLY B O 1
ATOM 4257 N N . ASN B 1 206 ? 5.75 -10.047 2.834 1 95.38 206 ASN B N 1
ATOM 4258 C CA . ASN B 1 206 ? 4.883 -11.219 2.783 1 95.38 206 ASN B CA 1
ATOM 4259 C C . ASN B 1 206 ? 4.105 -11.281 1.471 1 95.38 206 ASN B C 1
ATOM 4261 O O . ASN B 1 206 ? 3.74 -10.25 0.907 1 95.38 206 ASN B O 1
ATOM 4265 N N . ILE B 1 207 ? 3.859 -12.5 1.05 1 97.19 207 ILE B N 1
ATOM 4266 C CA . ILE B 1 207 ? 3.055 -12.68 -0.153 1 97.19 207 ILE B CA 1
ATOM 4267 C C . ILE B 1 207 ? 1.883 -13.617 0.147 1 97.19 207 ILE B C 1
ATOM 4269 O O . ILE B 1 207 ? 1.932 -14.398 1.101 1 97.19 207 ILE B O 1
ATOM 4273 N N . LYS B 1 208 ? 0.817 -13.477 -0.574 1 97.62 208 LYS B N 1
ATOM 4274 C CA . LYS B 1 208 ? -0.383 -14.289 -0.395 1 97.62 208 LYS B CA 1
ATOM 4275 C C . LYS B 1 208 ? -0.969 -14.711 -1.74 1 97.62 208 LYS B C 1
ATOM 4277 O O . LYS B 1 208 ? -0.968 -13.93 -2.693 1 97.62 208 LYS B O 1
ATOM 4282 N N . LEU B 1 209 ? -1.456 -15.898 -1.802 1 96.69 209 LEU B N 1
ATOM 4283 C CA . LEU B 1 209 ? -2.15 -16.375 -2.99 1 96.69 209 LEU B CA 1
ATOM 4284 C C . LEU B 1 209 ? -3.533 -15.742 -3.105 1 96.69 209 LEU B C 1
ATOM 4286 O O . LEU B 1 209 ? -4.234 -15.586 -2.104 1 96.69 209 LEU B O 1
ATOM 4290 N N . ALA B 1 210 ? -3.771 -15.383 -4.277 1 92.25 210 ALA B N 1
ATOM 4291 C CA . ALA B 1 210 ? -5.078 -14.805 -4.574 1 92.25 210 ALA B CA 1
ATOM 4292 C C . ALA B 1 210 ? -5.711 -15.469 -5.793 1 92.25 210 ALA B C 1
ATOM 4294 O O . ALA B 1 210 ? -5.09 -16.312 -6.438 1 92.25 210 ALA B O 1
ATOM 4295 N N . ASP B 1 211 ? -6.965 -15.164 -6.082 1 86.88 211 ASP B N 1
ATOM 4296 C CA . ASP B 1 211 ? -7.734 -15.586 -7.246 1 86.88 211 ASP B CA 1
ATOM 4297 C C . ASP B 1 211 ? -7.859 -17.109 -7.297 1 86.88 211 ASP B C 1
ATOM 4299 O O . ASP B 1 211 ? -7.086 -17.781 -7.988 1 86.88 211 ASP B O 1
ATOM 4303 N N . PHE B 1 212 ? -8.836 -17.672 -6.762 1 88.25 212 PHE B N 1
ATOM 4304 C CA . PHE B 1 212 ? -9.094 -19.094 -6.719 1 88.25 212 PHE B CA 1
ATOM 4305 C C . PHE B 1 212 ? -10.203 -19.484 -7.695 1 88.25 212 PHE B C 1
ATOM 4307 O O . PHE B 1 212 ? -10.891 -20.484 -7.5 1 88.25 212 PHE B O 1
ATOM 4314 N N . GLY B 1 213 ? -10.359 -18.703 -8.656 1 82.69 213 GLY B N 1
ATOM 4315 C CA . GLY B 1 213 ? -11.398 -18.938 -9.641 1 82.69 213 GLY B CA 1
ATOM 4316 C C . GLY B 1 213 ? -11.25 -20.25 -10.383 1 82.69 213 GLY B C 1
ATOM 4317 O O . GLY B 1 213 ? -12.25 -20.859 -10.766 1 82.69 213 GLY B O 1
ATOM 4318 N N . ALA B 1 214 ? -10.062 -20.719 -10.531 1 80.88 214 ALA B N 1
ATOM 4319 C CA . ALA B 1 214 ? -9.812 -21.938 -11.289 1 80.88 214 ALA B CA 1
ATOM 4320 C C . ALA B 1 214 ? -9.586 -23.125 -10.344 1 80.88 214 ALA B C 1
ATOM 4322 O O . ALA B 1 214 ? -9.344 -24.25 -10.797 1 80.88 214 ALA B O 1
ATOM 4323 N N . SER B 1 215 ? -9.688 -22.859 -9.125 1 84.56 215 SER B N 1
ATOM 4324 C CA . SER B 1 215 ? -9.367 -23.891 -8.148 1 84.56 215 SER B CA 1
ATOM 4325 C C . SER B 1 215 ? -10.367 -25.047 -8.227 1 84.56 215 SER B C 1
ATOM 4327 O O . SER B 1 215 ? -11.5 -24.859 -8.672 1 84.56 215 SER B O 1
ATOM 4329 N N . LYS B 1 216 ? -9.891 -26.203 -7.852 1 76.25 216 LYS B N 1
ATOM 4330 C CA . LYS B 1 216 ? -10.727 -27.391 -7.855 1 76.25 216 LYS B CA 1
ATOM 4331 C C . LYS B 1 216 ? -10.461 -28.25 -6.621 1 76.25 216 LYS B C 1
ATOM 4333 O O . LYS B 1 216 ? -9.32 -28.359 -6.172 1 76.25 216 LYS B O 1
ATOM 4338 N N . HIS B 1 217 ? -11.562 -28.797 -6.094 1 72.5 217 HIS B N 1
ATOM 4339 C CA . HIS B 1 217 ? -11.43 -29.797 -5.039 1 72.5 217 HIS B CA 1
ATOM 4340 C C . HIS B 1 217 ? -11.141 -31.172 -5.621 1 72.5 217 HIS B C 1
ATOM 4342 O O . HIS B 1 217 ? -11.812 -31.609 -6.555 1 72.5 217 HIS B O 1
ATOM 4348 N N . ILE B 1 218 ? -10.047 -31.75 -5.375 1 65.62 218 ILE B N 1
ATOM 4349 C CA . ILE B 1 218 ? -9.688 -33.062 -5.887 1 65.62 218 ILE B CA 1
ATOM 4350 C C . ILE B 1 218 ? -10.078 -34.156 -4.867 1 65.62 218 ILE B C 1
ATOM 4352 O O . ILE B 1 218 ? -9.586 -34.125 -3.734 1 65.62 218 ILE B O 1
ATOM 4356 N N . GLN B 1 219 ? -11.359 -34.5 -4.797 1 53.19 219 GLN B N 1
ATOM 4357 C CA . GLN B 1 219 ? -11.648 -35.688 -4.02 1 53.19 219 GLN B CA 1
ATOM 4358 C C . GLN B 1 219 ? -10.922 -36.906 -4.582 1 53.19 219 GLN B C 1
ATOM 4360 O O . GLN B 1 219 ? -11 -37.188 -5.781 1 53.19 219 GLN B O 1
ATOM 4365 N N . GLY B 1 220 ? -10.102 -37.594 -3.988 1 48.81 220 GLY B N 1
ATOM 4366 C CA . GLY B 1 220 ? -9.344 -38.812 -4.16 1 48.81 220 GLY B CA 1
ATOM 4367 C C . GLY B 1 220 ? -9.141 -39.188 -5.613 1 48.81 220 GLY B C 1
ATOM 4368 O O . GLY B 1 220 ? -8.406 -40.156 -5.918 1 48.81 220 GLY B O 1
ATOM 4369 N N . LEU B 1 221 ? -10.039 -38.938 -6.578 1 45.16 221 LEU B N 1
ATOM 4370 C CA . LEU B 1 221 ? -9.969 -39.531 -7.91 1 45.16 221 LEU B CA 1
ATOM 4371 C C . LEU B 1 221 ? -9.25 -38.594 -8.883 1 45.16 221 LEU B C 1
ATOM 4373 O O . LEU B 1 221 ? -9.328 -37.375 -8.742 1 45.16 221 LEU B O 1
ATOM 4377 N N . PRO B 1 222 ? -8.328 -39.219 -9.664 1 48.53 222 PRO B N 1
ATOM 4378 C CA . PRO B 1 222 ? -7.723 -38.5 -10.773 1 48.53 222 PRO B CA 1
ATOM 4379 C C . PRO B 1 222 ? -8.742 -37.656 -11.562 1 48.53 222 PRO B C 1
ATOM 4381 O O . PRO B 1 222 ? -9.844 -38.156 -11.844 1 48.53 222 PRO B O 1
ATOM 4384 N N . LEU B 1 223 ? -8.82 -36.438 -11.445 1 49.09 223 LEU B N 1
ATOM 4385 C CA . LEU B 1 223 ? -9.789 -35.594 -12.133 1 49.09 223 LEU B CA 1
ATOM 4386 C C . LEU B 1 223 ? -9.609 -35.688 -13.648 1 49.09 223 LEU B C 1
ATOM 4388 O O . LEU B 1 223 ? -8.484 -35.594 -14.148 1 49.09 223 LEU B O 1
ATOM 4392 N N . MET B 1 224 ? -10.547 -36.406 -14.32 1 43.97 224 MET B N 1
ATOM 4393 C CA . MET B 1 224 ? -10.594 -36.312 -15.773 1 43.97 224 MET B CA 1
ATOM 4394 C C . MET B 1 224 ? -10.82 -34.875 -16.219 1 43.97 224 MET B C 1
ATOM 4396 O O . MET B 1 224 ? -11.641 -34.156 -15.641 1 43.97 224 MET B O 1
ATOM 4400 N N . SER B 1 225 ? -9.883 -34.281 -16.875 1 47.62 225 SER B N 1
ATOM 4401 C CA . SER B 1 225 ? -9.82 -32.906 -17.375 1 47.62 225 SER B CA 1
ATOM 4402 C C . SER B 1 225 ? -11.102 -32.531 -18.094 1 47.62 225 SER B C 1
ATOM 4404 O O . SER B 1 225 ? -11.383 -33.031 -19.188 1 47.62 225 SER B O 1
ATOM 4406 N N . ASP B 1 226 ? -12.258 -32.594 -17.75 1 42.09 226 ASP B N 1
ATOM 4407 C CA . ASP B 1 226 ? -13.234 -31.875 -18.578 1 42.09 226 ASP B CA 1
ATOM 4408 C C . ASP B 1 226 ? -12.812 -30.422 -18.781 1 42.09 226 ASP B C 1
ATOM 4410 O O . ASP B 1 226 ? -13.172 -29.547 -18 1 42.09 226 ASP B O 1
ATOM 4414 N N . ASN B 1 227 ? -11.688 -30.156 -19.469 1 45.72 227 ASN B N 1
ATOM 4415 C CA . ASN B 1 227 ? -10.703 -29.094 -19.703 1 45.72 227 ASN B CA 1
ATOM 4416 C C . ASN B 1 227 ? -11.289 -27.953 -20.531 1 45.72 227 ASN B C 1
ATOM 4418 O O . ASN B 1 227 ? -10.609 -26.969 -20.797 1 45.72 227 ASN B O 1
ATOM 4422 N N . SER B 1 228 ? -12.398 -28.281 -21.125 1 44.69 228 SER B N 1
ATOM 4423 C CA . SER B 1 228 ? -12.812 -27.266 -22.094 1 44.69 228 SER B CA 1
ATOM 4424 C C . SER B 1 228 ? -13.07 -25.938 -21.391 1 44.69 228 SER B C 1
ATOM 4426 O O . SER B 1 228 ? -12.688 -24.875 -21.906 1 44.69 228 SER B O 1
ATOM 4428 N N . GLU B 1 229 ? -13.727 -26.047 -20.375 1 45.38 229 GLU B N 1
ATOM 4429 C CA . GLU B 1 229 ? -14.133 -24.812 -19.734 1 45.38 229 GLU B CA 1
ATOM 4430 C C . GLU B 1 229 ? -12.953 -24.141 -19.016 1 45.38 229 GLU B C 1
ATOM 4432 O O . GLU B 1 229 ? -12.883 -22.922 -18.938 1 45.38 229 GLU B O 1
ATOM 4437 N N . LEU B 1 230 ? -12.047 -25.031 -18.594 1 48.81 230 LEU B N 1
ATOM 4438 C CA . LEU B 1 230 ? -10.891 -24.484 -17.891 1 48.81 230 LEU B CA 1
ATOM 4439 C C . LEU B 1 230 ? -10.055 -23.625 -18.828 1 48.81 230 LEU B C 1
ATOM 4441 O O . LEU B 1 230 ? -9.602 -22.531 -18.453 1 48.81 230 LEU B O 1
ATOM 4445 N N . CYS B 1 231 ? -9.883 -24.125 -20.062 1 44.56 231 CYS B N 1
ATOM 4446 C CA . CYS B 1 231 ? -8.992 -23.453 -21 1 44.56 231 CYS B CA 1
ATOM 4447 C C . CYS B 1 231 ? -9.547 -22.094 -21.406 1 44.56 231 CYS B C 1
ATOM 4449 O O . CYS B 1 231 ? -8.781 -21.141 -21.625 1 44.56 231 CYS B O 1
ATOM 4451 N N . LYS B 1 232 ? -10.812 -22.047 -21.5 1 45.56 232 LYS B N 1
ATOM 4452 C CA . LYS B 1 232 ? -11.398 -20.797 -21.953 1 45.56 232 LYS B CA 1
ATOM 4453 C C . LYS B 1 232 ? -11.203 -19.688 -20.922 1 45.56 232 LYS B C 1
ATOM 4455 O O . LYS B 1 232 ? -11.078 -18.516 -21.266 1 45.56 232 LYS B O 1
ATOM 4460 N N . SER B 1 233 ? -11.195 -20.188 -19.734 1 46.81 233 SER B N 1
ATOM 4461 C CA . SER B 1 233 ? -11.203 -19.172 -18.672 1 46.81 233 SER B CA 1
ATOM 4462 C C . SER B 1 233 ? -9.781 -18.734 -18.328 1 46.81 233 SER B C 1
ATOM 4464 O O . SER B 1 233 ? -9.594 -17.672 -17.719 1 46.81 233 SER B O 1
ATOM 4466 N N . ILE B 1 234 ? -8.719 -19.578 -18.828 1 52.69 234 ILE B N 1
ATOM 4467 C CA . ILE B 1 234 ? -7.398 -19.281 -18.297 1 52.69 234 ILE B CA 1
ATOM 4468 C C . ILE B 1 234 ? -6.512 -18.688 -19.391 1 52.69 234 ILE B C 1
ATOM 4470 O O . ILE B 1 234 ? -5.43 -19.219 -19.672 1 52.69 234 ILE B O 1
ATOM 4474 N N . ARG B 1 235 ? -6.938 -17.906 -20.312 1 52 235 ARG B N 1
ATOM 4475 C CA . ARG B 1 235 ? -6.164 -17.469 -21.469 1 52 235 ARG B CA 1
ATOM 4476 C C . ARG B 1 235 ? -4.836 -16.859 -21.031 1 52 235 ARG B C 1
ATOM 4478 O O . ARG B 1 235 ? -3.785 -17.172 -21.594 1 52 235 ARG B O 1
ATOM 4485 N N . GLY B 1 236 ? -4.723 -16.203 -19.969 1 62.84 236 GLY B N 1
ATOM 4486 C CA . GLY B 1 236 ? -3.479 -15.523 -19.656 1 62.84 236 GLY B CA 1
ATOM 4487 C C . GLY B 1 236 ? -2.535 -16.375 -18.812 1 62.84 236 GLY B C 1
ATOM 4488 O O . GLY B 1 236 ? -1.365 -16.016 -18.641 1 62.84 236 GLY B O 1
ATOM 4489 N N . SER B 1 237 ? -2.979 -17.609 -18.578 1 82.94 237 SER B N 1
ATOM 4490 C CA . SER B 1 237 ? -2.176 -18.422 -17.672 1 82.94 237 SER B CA 1
ATOM 4491 C C . SER B 1 237 ? -1.57 -19.625 -18.375 1 82.94 237 SER B C 1
ATOM 4493 O O . SER B 1 237 ? -0.913 -20.453 -17.75 1 82.94 237 SER B O 1
ATOM 4495 N N . LEU B 1 238 ? -1.62 -19.75 -19.578 1 85.12 238 LEU B N 1
ATOM 4496 C CA . LEU B 1 238 ? -1.219 -20.922 -20.359 1 85.12 238 LEU B CA 1
ATOM 4497 C C . LEU B 1 238 ? 0.26 -21.234 -20.156 1 85.12 238 LEU B C 1
ATOM 4499 O O . LEU B 1 238 ? 0.643 -22.391 -20.016 1 85.12 238 LEU B O 1
ATOM 4503 N N . TYR B 1 239 ? 1.004 -20.219 -19.984 1 90.62 239 TYR B N 1
ATOM 4504 C CA . TYR B 1 239 ? 2.453 -20.375 -19.953 1 90.62 239 TYR B CA 1
ATOM 4505 C C . TYR B 1 239 ? 2.91 -20.953 -18.625 1 90.62 239 TYR B C 1
ATOM 4507 O O . TYR B 1 239 ? 4.051 -21.406 -18.484 1 90.62 239 TYR B O 1
ATOM 4515 N N . TRP B 1 240 ? 2.053 -21 -17.688 1 94.25 240 TRP B N 1
ATOM 4516 C CA . TRP B 1 240 ? 2.395 -21.5 -16.359 1 94.25 240 TRP B CA 1
ATOM 4517 C C . TRP B 1 240 ? 1.794 -22.891 -16.141 1 94.25 240 TRP B C 1
ATOM 4519 O O . TRP B 1 240 ? 2.049 -23.516 -15.109 1 94.25 240 TRP B O 1
ATOM 4529 N N . MET B 1 241 ? 1.057 -23.344 -17.094 1 91.88 241 MET B N 1
ATOM 4530 C CA . MET B 1 241 ? 0.29 -24.578 -16.906 1 91.88 241 MET B CA 1
ATOM 4531 C C . MET B 1 241 ? 1.17 -25.797 -17.109 1 91.88 241 MET B C 1
ATOM 4533 O O . MET B 1 241 ? 2.018 -25.828 -18 1 91.88 241 MET B O 1
ATOM 4537 N N . ALA B 1 242 ? 0.834 -26.828 -16.375 1 94.38 242 ALA B N 1
ATOM 4538 C CA . ALA B 1 242 ? 1.55 -28.094 -16.484 1 94.38 242 ALA B CA 1
ATOM 4539 C C . ALA B 1 242 ? 1.23 -28.797 -17.797 1 94.38 242 ALA B C 1
ATOM 4541 O O . ALA B 1 242 ? 0.124 -28.656 -18.328 1 94.38 242 ALA B O 1
ATOM 4542 N N . PRO B 1 243 ? 2.197 -29.562 -18.297 1 93.69 243 PRO B N 1
ATOM 4543 C CA . PRO B 1 243 ? 2.016 -30.266 -19.578 1 93.69 243 PRO B CA 1
ATOM 4544 C C . PRO B 1 243 ? 0.785 -31.156 -19.594 1 93.69 243 PRO B C 1
ATOM 4546 O O . PRO B 1 243 ? 0.076 -31.234 -20.594 1 93.69 243 PRO B O 1
ATOM 4549 N N . GLU B 1 244 ? 0.482 -31.906 -18.5 1 92.75 244 GLU B N 1
ATOM 4550 C CA . GLU B 1 244 ? -0.647 -32.812 -18.469 1 92.75 244 GLU B CA 1
ATOM 4551 C C . GLU B 1 244 ? -1.973 -32.094 -18.609 1 92.75 244 GLU B C 1
ATOM 4553 O O . GLU B 1 244 ? -2.953 -32.625 -19.109 1 92.75 244 GLU B O 1
ATOM 4558 N N . ILE B 1 245 ? -2.018 -30.844 -18.109 1 87.44 245 ILE B N 1
ATOM 4559 C CA . ILE B 1 245 ? -3.219 -30.031 -18.297 1 87.44 245 ILE B CA 1
ATOM 4560 C C . ILE B 1 245 ? -3.35 -29.641 -19.766 1 87.44 245 ILE B C 1
ATOM 4562 O O . ILE B 1 245 ? -4.426 -29.766 -20.359 1 87.44 245 ILE B O 1
ATOM 4566 N N . LEU B 1 246 ? -2.291 -29.172 -20.328 1 86.25 246 LEU B N 1
ATOM 4567 C CA . LEU B 1 246 ? -2.279 -28.75 -21.734 1 86.25 246 LEU B CA 1
ATOM 4568 C C . LEU B 1 246 ? -2.607 -29.922 -22.641 1 86.25 246 LEU B C 1
ATOM 4570 O O . LEU B 1 246 ? -3.223 -29.75 -23.703 1 86.25 246 LEU B O 1
ATOM 4574 N N . ARG B 1 247 ? -2.236 -31.062 -22.25 1 88.25 247 ARG B N 1
ATOM 4575 C CA . ARG B 1 247 ? -2.477 -32.25 -23.047 1 88.25 247 ARG B CA 1
ATOM 4576 C C . ARG B 1 247 ? -3.82 -32.906 -22.703 1 88.25 247 ARG B C 1
ATOM 4578 O O . ARG B 1 247 ? -4.137 -34 -23.156 1 88.25 247 ARG B O 1
ATOM 4585 N N . ARG B 1 248 ? -4.512 -32.312 -21.781 1 83.62 248 ARG B N 1
ATOM 4586 C CA . ARG B 1 248 ? -5.84 -32.75 -21.359 1 83.62 248 ARG B CA 1
ATOM 4587 C C . ARG B 1 248 ? -5.793 -34.156 -20.734 1 83.62 248 ARG B C 1
ATOM 4589 O O . ARG B 1 248 ? -6.633 -35 -21.031 1 83.62 248 ARG B O 1
ATOM 4596 N N . GLU B 1 249 ? -4.773 -34.344 -20.062 1 86.94 249 GLU B N 1
ATOM 4597 C CA . GLU B 1 249 ? -4.621 -35.594 -19.297 1 86.94 249 GLU B CA 1
ATOM 4598 C C . GLU B 1 249 ? -5.098 -35.406 -17.859 1 86.94 249 GLU B C 1
ATOM 4600 O O . GLU B 1 249 ? -5.367 -34.281 -17.422 1 86.94 249 GLU B O 1
ATOM 4605 N N . SER B 1 250 ? -5.262 -36.594 -17.234 1 86.12 250 SER B N 1
ATOM 4606 C CA . SER B 1 250 ? -5.566 -36.5 -15.812 1 86.12 250 SER B CA 1
ATOM 4607 C C . SER B 1 250 ? -4.453 -35.781 -15.047 1 86.12 250 SER B C 1
ATOM 4609 O O . SER B 1 250 ? -3.275 -35.906 -15.406 1 86.12 250 SER B O 1
ATOM 4611 N N . TYR B 1 251 ? -4.848 -35.031 -14.039 1 87.62 251 TYR B N 1
ATOM 4612 C CA . TYR B 1 251 ? -3.863 -34.25 -13.281 1 87.62 251 TYR B CA 1
ATOM 4613 C C . TYR B 1 251 ? -4.195 -34.281 -11.797 1 87.62 251 TYR B C 1
ATOM 4615 O O . TYR B 1 251 ? -5.273 -34.719 -11.398 1 87.62 251 TYR B O 1
ATOM 4623 N N . GLY B 1 252 ? -3.219 -33.875 -10.945 1 89.12 252 GLY B N 1
ATOM 4624 C CA . GLY B 1 252 ? -3.369 -33.781 -9.5 1 89.12 252 GLY B CA 1
ATOM 4625 C C . GLY B 1 252 ? -2.697 -32.562 -8.906 1 89.12 252 GLY B C 1
ATOM 4626 O O . GLY B 1 252 ? -2.6 -31.516 -9.562 1 89.12 252 GLY B O 1
ATOM 4627 N N . ARG B 1 253 ? -2.314 -32.688 -7.711 1 92.69 253 ARG B N 1
ATOM 4628 C CA . ARG B 1 253 ? -1.783 -31.594 -6.918 1 92.69 253 ARG B CA 1
ATOM 4629 C C . ARG B 1 253 ? -0.491 -31.062 -7.523 1 92.69 253 ARG B C 1
ATOM 4631 O O . ARG B 1 253 ? -0.182 -29.875 -7.391 1 92.69 253 ARG B O 1
ATOM 4638 N N . LYS B 1 254 ? 0.113 -31.906 -8.234 1 95.88 254 LYS B N 1
ATOM 4639 C CA . LYS B 1 254 ? 1.471 -31.578 -8.664 1 95.88 254 LYS B CA 1
ATOM 4640 C C . LYS B 1 254 ? 1.461 -30.594 -9.828 1 95.88 254 LYS B C 1
ATOM 4642 O O . LYS B 1 254 ? 2.508 -30.062 -10.203 1 95.88 254 LYS B O 1
ATOM 4647 N N . VAL B 1 255 ? 0.294 -30.25 -10.438 1 95.06 255 VAL B N 1
ATOM 4648 C CA . VAL B 1 255 ? 0.205 -29.234 -11.469 1 95.06 255 VAL B CA 1
ATOM 4649 C C . VAL B 1 255 ? 0.599 -27.875 -10.891 1 95.06 255 VAL B C 1
ATOM 4651 O O . VAL B 1 255 ? 1.205 -27.047 -11.57 1 95.06 255 VAL B O 1
ATOM 4654 N N . ASP B 1 256 ? 0.284 -27.719 -9.609 1 97.19 256 ASP B N 1
ATOM 4655 C CA . ASP B 1 256 ? 0.644 -26.469 -8.938 1 97.19 256 ASP B CA 1
ATOM 4656 C C . ASP B 1 256 ? 2.154 -26.375 -8.75 1 97.19 256 ASP B C 1
ATOM 4658 O O . ASP B 1 256 ? 2.711 -25.266 -8.766 1 97.19 256 ASP B O 1
ATOM 4662 N N . VAL B 1 257 ? 2.797 -27.484 -8.602 1 98.5 257 VAL B N 1
ATOM 4663 C CA . VAL B 1 257 ? 4.242 -27.5 -8.406 1 98.5 257 VAL B CA 1
ATOM 4664 C C . VAL B 1 257 ? 4.949 -27.125 -9.711 1 98.5 257 VAL B C 1
ATOM 4666 O O . VAL B 1 257 ? 5.949 -26.406 -9.695 1 98.5 257 VAL B O 1
ATOM 4669 N N . TRP B 1 258 ? 4.402 -27.609 -10.805 1 97.88 258 TRP B N 1
ATOM 4670 C CA . TRP B 1 258 ? 4.91 -27.141 -12.094 1 97.88 258 TRP B CA 1
ATOM 4671 C C . TRP B 1 258 ? 4.793 -25.625 -12.211 1 97.88 258 TRP B C 1
ATOM 4673 O O . TRP B 1 258 ? 5.766 -24.953 -12.547 1 97.88 258 TRP B O 1
ATOM 4683 N N . SER B 1 259 ? 3.629 -25.125 -11.922 1 97.44 259 SER B N 1
ATOM 4684 C CA . SER B 1 259 ? 3.398 -23.688 -12 1 97.44 259 SER B CA 1
ATOM 4685 C C . SER B 1 259 ? 4.352 -22.922 -11.078 1 97.44 259 SER B C 1
ATOM 4687 O O . SER B 1 259 ? 4.777 -21.812 -11.398 1 97.44 259 SER B O 1
ATOM 4689 N N . LEU B 1 260 ? 4.652 -23.531 -9.938 1 98.56 260 LEU B N 1
ATOM 4690 C CA . LEU B 1 260 ? 5.605 -22.922 -9.008 1 98.56 260 LEU B CA 1
ATOM 4691 C C . LEU B 1 260 ? 6.969 -22.75 -9.672 1 98.56 260 LEU B C 1
ATOM 4693 O O . LEU B 1 260 ? 7.586 -21.688 -9.562 1 98.56 260 LEU B O 1
ATOM 4697 N N . GLY B 1 261 ? 7.426 -23.797 -10.305 1 98.56 261 GLY B N 1
ATOM 4698 C CA . GLY B 1 261 ? 8.664 -23.672 -11.055 1 98.56 261 GLY B CA 1
ATOM 4699 C C . GLY B 1 261 ? 8.648 -22.516 -12.047 1 98.56 261 GLY B C 1
ATOM 4700 O O . GLY B 1 261 ? 9.625 -21.781 -12.156 1 98.56 261 GLY B O 1
ATOM 4701 N N . CYS B 1 262 ? 7.547 -22.391 -12.727 1 97.69 262 CYS B N 1
ATOM 4702 C CA . CYS B 1 262 ? 7.367 -21.297 -13.688 1 97.69 262 CYS B CA 1
ATOM 4703 C C . CYS B 1 262 ? 7.418 -19.938 -12.992 1 97.69 262 CYS B C 1
ATOM 4705 O O . CYS B 1 262 ? 8 -19 -13.523 1 97.69 262 CYS B O 1
ATOM 4707 N N . VAL B 1 263 ? 6.832 -19.812 -11.859 1 98 263 VAL B N 1
ATOM 4708 C CA . VAL B 1 263 ? 6.801 -18.562 -11.102 1 98 263 VAL B CA 1
ATOM 4709 C C . VAL B 1 263 ? 8.211 -18.188 -10.672 1 98 263 VAL B C 1
ATOM 4711 O O . VAL B 1 263 ? 8.578 -17.016 -10.672 1 98 263 VAL B O 1
ATOM 4714 N N . ILE B 1 264 ? 9.016 -19.203 -10.266 1 98.44 264 ILE B N 1
ATOM 4715 C CA . ILE B 1 264 ? 10.398 -18.938 -9.891 1 98.44 264 ILE B CA 1
ATOM 4716 C C . ILE B 1 264 ? 11.148 -18.312 -11.07 1 98.44 264 ILE B C 1
ATOM 4718 O O . ILE B 1 264 ? 11.867 -17.328 -10.906 1 98.44 264 ILE B O 1
ATOM 4722 N N . ILE B 1 265 ? 10.922 -18.844 -12.211 1 97.81 265 ILE B N 1
ATOM 4723 C CA . ILE B 1 265 ? 11.547 -18.312 -13.414 1 97.81 265 ILE B CA 1
ATOM 4724 C C . ILE B 1 265 ? 11.047 -16.891 -13.664 1 97.81 265 ILE B C 1
ATOM 4726 O O . ILE B 1 265 ? 11.828 -16 -14 1 97.81 265 ILE B O 1
ATOM 4730 N N . GLU B 1 266 ? 9.805 -16.719 -13.5 1 96.12 266 GLU B N 1
ATOM 4731 C CA . GLU B 1 266 ? 9.227 -15.391 -13.648 1 96.12 266 GLU B CA 1
ATOM 4732 C C . GLU B 1 266 ? 9.875 -14.391 -12.695 1 96.12 266 GLU B C 1
ATOM 4734 O O . GLU B 1 266 ? 10.227 -13.273 -13.102 1 96.12 266 GLU B O 1
ATOM 4739 N N . MET B 1 267 ? 10.055 -14.7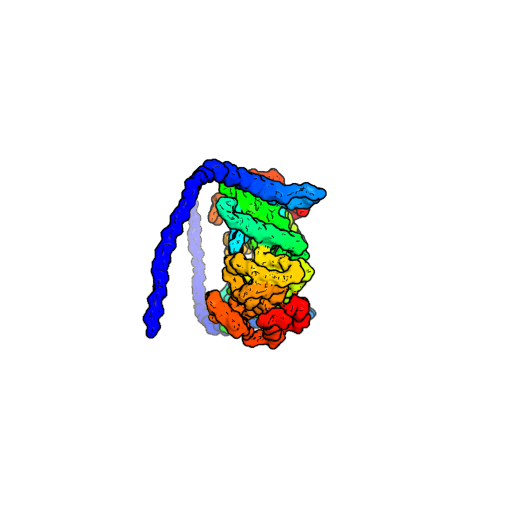81 -11.469 1 97 267 MET B N 1
ATOM 4740 C CA . MET B 1 267 ? 10.688 -13.906 -10.484 1 97 267 MET B CA 1
ATOM 4741 C C . MET B 1 267 ? 12.141 -13.625 -10.852 1 97 267 MET B C 1
ATOM 4743 O O . MET B 1 267 ? 12.633 -12.516 -10.656 1 97 267 MET B O 1
ATOM 4747 N N . ALA B 1 268 ? 12.773 -14.578 -11.43 1 96.88 268 ALA B N 1
ATOM 4748 C CA . ALA B 1 268 ? 14.203 -14.5 -11.711 1 96.88 268 ALA B CA 1
ATOM 4749 C C . ALA B 1 268 ? 14.469 -13.719 -12.992 1 96.88 268 ALA B C 1
ATOM 4751 O O . ALA B 1 268 ? 15.586 -13.234 -13.211 1 96.88 268 ALA B O 1
ATOM 4752 N N . THR B 1 269 ? 13.43 -13.586 -13.867 1 95 269 THR B N 1
ATOM 4753 C CA . THR B 1 269 ? 13.695 -13 -15.172 1 95 269 THR B CA 1
ATOM 4754 C C . THR B 1 269 ? 12.844 -11.75 -15.391 1 95 269 THR B C 1
ATOM 4756 O O . THR B 1 269 ? 13.164 -10.922 -16.25 1 95 269 THR B O 1
ATOM 4759 N N . GLY B 1 270 ? 11.727 -11.734 -14.719 1 91.62 270 GLY B N 1
ATOM 4760 C CA . GLY B 1 270 ? 10.789 -10.641 -14.945 1 91.62 270 GLY B CA 1
ATOM 4761 C C . GLY B 1 270 ? 9.898 -10.867 -16.141 1 91.62 270 GLY B C 1
ATOM 4762 O O . GLY B 1 270 ? 9.141 -9.977 -16.547 1 91.62 270 GLY B O 1
ATOM 4763 N N . LYS B 1 271 ? 9.93 -12.07 -16.703 1 88.94 271 LYS B N 1
ATOM 4764 C CA . LYS B 1 271 ? 9.164 -12.445 -17.891 1 88.94 271 LYS B CA 1
ATOM 4765 C C . LYS B 1 271 ? 8.422 -13.758 -17.672 1 88.94 271 LYS B C 1
ATOM 4767 O O . LYS B 1 271 ? 8.641 -14.445 -16.672 1 88.94 271 LYS B O 1
ATOM 4772 N N . HIS B 1 272 ? 7.469 -13.945 -18.594 1 88.31 272 HIS B N 1
ATOM 4773 C CA . HIS B 1 272 ? 6.844 -15.258 -18.469 1 88.31 272 HIS B CA 1
ATOM 4774 C C . HIS B 1 272 ? 7.867 -16.375 -18.672 1 88.31 272 HIS B C 1
ATOM 4776 O O . HIS B 1 272 ? 8.922 -16.156 -19.281 1 88.31 272 HIS B O 1
ATOM 4782 N N . PRO B 1 273 ? 7.559 -17.547 -18.25 1 92.81 273 PRO B N 1
ATOM 4783 C CA . PRO B 1 273 ? 8.586 -18.594 -18.094 1 92.81 273 PRO B CA 1
ATOM 4784 C C . PRO B 1 273 ? 9.148 -19.062 -19.438 1 92.81 273 PRO B C 1
ATOM 4786 O O . PRO B 1 273 ? 10.273 -19.562 -19.484 1 92.81 273 PRO B O 1
ATOM 4789 N N . TRP B 1 274 ? 8.398 -18.859 -20.5 1 91.5 274 TRP B N 1
ATOM 4790 C CA . TRP B 1 274 ? 8.867 -19.328 -21.797 1 91.5 274 TRP B CA 1
ATOM 4791 C C . TRP B 1 274 ? 9.461 -18.172 -22.609 1 91.5 274 TRP B C 1
ATOM 4793 O O . TRP B 1 274 ? 8.75 -17.234 -22.984 1 91.5 274 TRP B O 1
ATOM 4803 N N . ASP B 1 275 ? 10.688 -18.031 -22.734 1 79.38 275 ASP B N 1
ATOM 4804 C CA . ASP B 1 275 ? 11.414 -16.922 -23.344 1 79.38 275 ASP B CA 1
ATOM 4805 C C . ASP B 1 275 ? 11.008 -16.75 -24.797 1 79.38 275 ASP B C 1
ATOM 4807 O O . ASP B 1 275 ? 10.875 -15.617 -25.281 1 79.38 275 ASP B O 1
ATOM 4811 N N . ASN B 1 276 ? 10.836 -17.781 -25.578 1 82.25 276 ASN B N 1
ATOM 4812 C CA . ASN B 1 276 ? 10.656 -17.672 -27.016 1 82.25 276 ASN B CA 1
ATOM 4813 C C . ASN B 1 276 ? 9.32 -18.266 -27.469 1 82.25 276 ASN B C 1
ATOM 4815 O O . ASN B 1 276 ? 9.172 -18.672 -28.609 1 82.25 276 ASN B O 1
ATOM 4819 N N . ILE B 1 277 ? 8.438 -18.391 -26.625 1 87.69 277 ILE B N 1
ATOM 4820 C CA . ILE B 1 277 ? 7.121 -18.906 -26.953 1 87.69 277 ILE B CA 1
ATOM 4821 C C . ILE B 1 277 ? 6.059 -17.844 -26.703 1 87.69 277 ILE B C 1
ATOM 4823 O O . ILE B 1 277 ? 5.859 -17.406 -25.562 1 87.69 277 ILE B O 1
ATOM 4827 N N . PHE B 1 278 ? 5.414 -17.469 -27.75 1 83.81 278 PHE B N 1
ATOM 4828 C CA . PHE B 1 278 ? 4.508 -16.344 -27.625 1 83.81 278 PHE B CA 1
ATOM 4829 C C . PHE B 1 278 ? 3.111 -16.719 -28.125 1 83.81 278 PHE B C 1
ATOM 4831 O O . PHE B 1 278 ? 2.176 -15.922 -28 1 83.81 278 PHE B O 1
ATOM 4838 N N . THR B 1 279 ? 3.006 -17.969 -28.656 1 84.38 279 THR B N 1
ATOM 4839 C CA . THR B 1 279 ? 1.695 -18.391 -29.125 1 84.38 279 THR B CA 1
ATOM 4840 C C . THR B 1 279 ? 1.311 -19.734 -28.5 1 84.38 279 THR B C 1
ATOM 4842 O O . THR B 1 279 ? 2.176 -20.484 -28.016 1 84.38 279 THR B O 1
ATOM 4845 N N . TYR B 1 280 ? 0.071 -19.953 -28.5 1 84.69 280 TYR B N 1
ATOM 4846 C CA . TYR B 1 280 ? -0.439 -21.219 -27.984 1 84.69 280 TYR B CA 1
ATOM 4847 C C . TYR B 1 280 ? 0.107 -22.391 -28.781 1 84.69 280 TYR B C 1
ATOM 4849 O O . TYR B 1 280 ? 0.491 -23.406 -28.203 1 84.69 280 TYR B O 1
ATOM 4857 N N . GLU B 1 281 ? 0.115 -22.219 -30.031 1 85.12 281 GLU B N 1
ATOM 4858 C CA . GLU B 1 281 ? 0.605 -23.281 -30.922 1 85.12 281 GLU B CA 1
ATOM 4859 C C . GLU B 1 281 ? 2.057 -23.625 -30.594 1 85.12 281 GLU B C 1
ATOM 4861 O O . GLU B 1 281 ? 2.418 -24.797 -30.547 1 85.12 281 GLU B O 1
ATOM 4866 N N . GLN B 1 282 ? 2.797 -22.594 -30.422 1 89.88 282 GLN B N 1
ATOM 4867 C CA . GLN B 1 282 ? 4.195 -22.812 -30.078 1 89.88 282 GLN B CA 1
ATOM 4868 C C . GLN B 1 282 ? 4.324 -23.531 -28.734 1 89.88 282 GLN B C 1
ATOM 4870 O O . GLN B 1 282 ? 5.188 -24.391 -28.578 1 89.88 282 GLN B O 1
ATOM 4875 N N . LEU B 1 283 ? 3.506 -23.203 -27.859 1 90.25 283 LEU B N 1
ATOM 4876 C CA . LEU B 1 283 ? 3.525 -23.812 -26.547 1 90.25 283 LEU B CA 1
ATOM 4877 C C . LEU B 1 283 ? 3.16 -25.297 -26.625 1 90.25 283 LEU B C 1
ATOM 4879 O O . LEU B 1 283 ? 3.834 -26.141 -26.031 1 90.25 283 LEU B O 1
ATOM 4883 N N . CYS B 1 284 ? 2.16 -25.625 -27.359 1 88.5 284 CYS B N 1
ATOM 4884 C CA . CYS B 1 284 ? 1.731 -27 -27.531 1 88.5 284 CYS B CA 1
ATOM 4885 C C . CYS B 1 284 ? 2.836 -27.844 -28.172 1 88.5 284 CYS B C 1
ATOM 4887 O O . CYS B 1 284 ? 3.062 -28.984 -27.766 1 88.5 284 CYS B O 1
ATOM 4889 N N . GLN B 1 285 ? 3.434 -27.25 -29.078 1 91.69 285 GLN B N 1
ATOM 4890 C CA . GLN B 1 285 ? 4.539 -27.953 -29.734 1 91.69 285 GLN B CA 1
ATOM 4891 C C . GLN B 1 285 ? 5.672 -28.219 -28.75 1 91.69 285 GLN B C 1
ATOM 4893 O O . GLN B 1 285 ? 6.227 -29.312 -28.719 1 91.69 285 GLN B O 1
ATOM 4898 N N . ALA B 1 286 ? 6.035 -27.203 -28 1 92.44 286 ALA B N 1
ATOM 4899 C CA . ALA B 1 286 ? 7.098 -27.344 -27.016 1 92.44 286 ALA B CA 1
ATOM 4900 C C . ALA B 1 286 ? 6.762 -28.438 -26 1 92.44 286 ALA B C 1
ATOM 4902 O O . ALA B 1 286 ? 7.609 -29.266 -25.672 1 92.44 286 ALA B O 1
ATOM 4903 N N . VAL B 1 287 ? 5.547 -28.484 -25.609 1 90.88 287 VAL B N 1
ATOM 4904 C CA . VAL B 1 287 ? 5.082 -29.469 -24.641 1 90.88 287 VAL B CA 1
ATOM 4905 C C . VAL B 1 287 ? 5.082 -30.859 -25.25 1 90.88 287 VAL B C 1
ATOM 4907 O O . VAL B 1 287 ? 5.48 -31.828 -24.609 1 90.88 287 VAL B O 1
ATOM 4910 N N . ALA B 1 288 ? 4.633 -30.922 -26.469 1 91.75 288 ALA B N 1
ATOM 4911 C CA . ALA B 1 288 ? 4.613 -32.188 -27.172 1 91.75 288 ALA B CA 1
ATOM 4912 C C . ALA B 1 288 ? 6.02 -32.781 -27.281 1 91.75 288 ALA B C 1
ATOM 4914 O O . ALA B 1 288 ? 6.195 -34 -27.25 1 91.75 288 ALA B O 1
ATOM 4915 N N . LEU B 1 289 ? 6.934 -31.891 -27.438 1 93.56 289 LEU B N 1
ATOM 4916 C CA . LEU B 1 289 ? 8.328 -32.312 -27.562 1 93.56 289 LEU B CA 1
ATOM 4917 C C . LEU B 1 289 ? 8.961 -32.5 -26.188 1 93.56 289 LEU B C 1
ATOM 4919 O O . LEU B 1 289 ? 10.18 -32.625 -26.062 1 93.56 289 LEU B O 1
ATOM 4923 N N . GLN B 1 290 ? 8.133 -32.438 -25.141 1 94.38 290 GLN B N 1
ATOM 4924 C CA . GLN B 1 290 ? 8.516 -32.625 -23.75 1 94.38 290 GLN B CA 1
ATOM 4925 C C . GLN B 1 290 ? 9.57 -31.594 -23.328 1 94.38 290 GLN B C 1
ATOM 4927 O O . GLN B 1 290 ? 10.484 -31.906 -22.562 1 94.38 290 GLN B O 1
ATOM 4932 N N . GLN B 1 291 ? 9.469 -30.438 -23.969 1 93.12 291 GLN B N 1
ATOM 4933 C CA . GLN B 1 291 ? 10.344 -29.344 -23.578 1 93.12 291 GLN B CA 1
ATOM 4934 C C . GLN B 1 291 ? 9.875 -28.703 -22.281 1 93.12 291 GLN B C 1
ATOM 4936 O O . GLN B 1 291 ? 8.695 -28.797 -21.922 1 93.12 291 GLN B O 1
ATOM 4941 N N . LYS B 1 292 ? 10.852 -28.172 -21.609 1 94.31 292 LYS B N 1
ATOM 4942 C CA . LYS B 1 292 ? 10.602 -27.406 -20.391 1 94.31 292 LYS B CA 1
ATOM 4943 C C . LYS B 1 292 ? 11.102 -25.969 -20.531 1 94.31 292 LYS B C 1
ATOM 4945 O O . LYS B 1 292 ? 11.953 -25.688 -21.375 1 94.31 292 LYS B O 1
ATOM 4950 N N . PRO B 1 293 ? 10.516 -25.031 -19.734 1 95.19 293 PRO B N 1
ATOM 4951 C CA . PRO B 1 293 ? 11.078 -23.672 -19.75 1 95.19 293 PRO B CA 1
ATOM 4952 C C . PRO B 1 293 ? 12.57 -23.656 -19.422 1 95.19 293 PRO B C 1
ATOM 4954 O O . PRO B 1 293 ? 13.039 -24.453 -18.609 1 95.19 293 PRO B O 1
ATOM 4957 N N . GLU B 1 294 ? 13.266 -22.719 -20.016 1 93.94 294 GLU B N 1
ATOM 4958 C CA . GLU B 1 294 ? 14.703 -22.609 -19.781 1 93.94 294 GLU B CA 1
ATOM 4959 C C . GLU B 1 294 ? 14.992 -22.062 -18.391 1 93.94 294 GLU B C 1
ATOM 4961 O O . GLU B 1 294 ? 14.367 -21.078 -17.969 1 93.94 294 GLU B O 1
ATOM 4966 N N . VAL B 1 295 ? 15.898 -22.719 -17.75 1 95.94 295 VAL B N 1
ATOM 4967 C CA . VAL B 1 295 ? 16.328 -22.234 -16.438 1 95.94 295 VAL B CA 1
ATOM 4968 C C . VAL B 1 295 ? 17.359 -21.125 -16.609 1 95.94 295 VAL B C 1
ATOM 4970 O O . VAL B 1 295 ? 18.375 -21.312 -17.297 1 95.94 295 VAL B O 1
ATOM 4973 N N . PRO B 1 296 ? 17.109 -20 -16.016 1 95.75 296 PRO B N 1
ATOM 4974 C CA . PRO B 1 296 ? 18.047 -18.891 -16.156 1 95.75 296 PRO B CA 1
ATOM 4975 C C . PRO B 1 296 ? 19.453 -19.234 -15.656 1 95.75 296 PRO B C 1
ATOM 4977 O O . PRO B 1 296 ? 19.594 -19.797 -14.562 1 95.75 296 PRO B O 1
ATOM 4980 N N . GLU B 1 297 ? 20.5 -18.766 -16.312 1 95.19 297 GLU B N 1
ATOM 4981 C CA . GLU B 1 297 ? 21.875 -19.172 -16.062 1 95.19 297 GLU B CA 1
ATOM 4982 C C . GLU B 1 297 ? 22.438 -18.469 -14.828 1 95.19 297 GLU B C 1
ATOM 4984 O O . GLU B 1 297 ? 23.297 -19.016 -14.141 1 95.19 297 GLU B O 1
ATOM 4989 N N . HIS B 1 298 ? 21.906 -17.359 -14.539 1 95.88 298 HIS B N 1
ATOM 4990 C CA . HIS B 1 298 ? 22.5 -16.531 -13.484 1 95.88 298 HIS B CA 1
ATOM 4991 C C . HIS B 1 298 ? 22.125 -17.062 -12.102 1 95.88 298 HIS B C 1
ATOM 4993 O O . HIS B 1 298 ? 22.672 -16.609 -11.094 1 95.88 298 HIS B O 1
ATOM 4999 N N . LEU B 1 299 ? 21.281 -18.016 -12.055 1 97.38 299 LEU B N 1
ATOM 5000 C CA . LEU B 1 299 ? 20.812 -18.531 -10.773 1 97.38 299 LEU B CA 1
ATOM 5001 C C . LEU B 1 299 ? 21.844 -19.484 -10.164 1 97.38 299 LEU B C 1
ATOM 5003 O O . LEU B 1 299 ? 22.656 -20.062 -10.883 1 97.38 299 LEU B O 1
ATOM 5007 N N . SER B 1 300 ? 21.797 -19.562 -8.867 1 97.31 300 SER B N 1
ATOM 5008 C CA . SER B 1 300 ? 22.656 -20.516 -8.164 1 97.31 300 SER B CA 1
ATOM 5009 C C . SER B 1 300 ? 22.281 -21.953 -8.516 1 97.31 300 SER B C 1
ATOM 5011 O O . SER B 1 300 ? 21.172 -22.219 -9 1 97.31 300 SER B O 1
ATOM 5013 N N . SER B 1 301 ? 23.172 -22.859 -8.25 1 97.5 301 SER B N 1
ATOM 5014 C CA . SER B 1 301 ? 22.938 -24.266 -8.523 1 97.5 301 SER B CA 1
ATOM 5015 C C . SER B 1 301 ? 21.75 -24.797 -7.719 1 97.5 301 SER B C 1
ATOM 5017 O O . SER B 1 301 ? 20.969 -25.609 -8.227 1 97.5 301 SER B O 1
ATOM 5019 N N . LYS B 1 302 ? 21.656 -24.359 -6.543 1 97.5 302 LYS B N 1
ATOM 5020 C CA . LYS B 1 302 ? 20.547 -24.812 -5.695 1 97.5 302 LYS B CA 1
ATOM 5021 C C . LYS B 1 302 ? 19.203 -24.359 -6.266 1 97.5 302 LYS B C 1
ATOM 5023 O O . LYS B 1 302 ? 18.25 -25.125 -6.277 1 97.5 302 LYS B O 1
ATOM 5028 N N . CYS B 1 303 ? 19.188 -23.141 -6.715 1 97.94 303 CYS B N 1
ATOM 5029 C CA . CYS B 1 303 ? 17.953 -22.625 -7.301 1 97.94 303 CYS B CA 1
ATOM 5030 C C . CYS B 1 303 ? 17.609 -23.359 -8.594 1 97.94 303 CYS B C 1
ATOM 5032 O O . CYS B 1 303 ? 16.453 -23.719 -8.812 1 97.94 303 CYS B O 1
ATOM 5034 N N . LYS B 1 304 ? 18.609 -23.625 -9.375 1 98.25 304 LYS B N 1
ATOM 5035 C CA . LYS B 1 304 ? 18.406 -24.359 -10.625 1 98.25 304 LYS B CA 1
ATOM 5036 C C . LYS B 1 304 ? 17.875 -25.766 -10.359 1 98.25 304 LYS B C 1
ATOM 5038 O O . LYS B 1 304 ? 17 -26.234 -11.07 1 98.25 304 LYS B O 1
ATOM 5043 N N . GLU B 1 305 ? 18.406 -26.359 -9.383 1 98 305 GLU B N 1
ATOM 5044 C CA . GLU B 1 305 ? 17.953 -27.703 -9.016 1 98 305 GLU B CA 1
ATOM 5045 C C . GLU B 1 305 ? 16.5 -27.688 -8.57 1 98 305 GLU B C 1
ATOM 5047 O O . GLU B 1 305 ? 15.727 -28.578 -8.945 1 98 305 GLU B O 1
ATOM 5052 N N . LEU B 1 306 ? 16.156 -26.734 -7.801 1 98.38 306 LEU B N 1
ATOM 5053 C CA . LEU B 1 306 ? 14.781 -26.625 -7.348 1 98.38 306 LEU B CA 1
ATOM 5054 C C . LEU B 1 306 ? 13.828 -26.469 -8.531 1 98.38 306 LEU B C 1
ATOM 5056 O O . LEU B 1 306 ? 12.797 -27.141 -8.594 1 98.38 306 LEU B O 1
ATOM 5060 N N . ILE B 1 307 ? 14.195 -25.562 -9.445 1 98.56 307 ILE B N 1
ATOM 5061 C CA . ILE B 1 307 ? 13.367 -25.359 -10.633 1 98.56 307 ILE B CA 1
ATOM 5062 C C . ILE B 1 307 ? 13.234 -26.672 -11.406 1 98.56 307 ILE B C 1
ATOM 5064 O O . ILE B 1 307 ? 12.141 -27.016 -11.852 1 98.56 307 ILE B O 1
ATOM 5068 N N . SER B 1 308 ? 14.281 -27.391 -11.453 1 97.81 308 SER B N 1
ATOM 5069 C CA . SER B 1 308 ? 14.305 -28.625 -12.227 1 97.81 308 SER B CA 1
ATOM 5070 C C . SER B 1 308 ? 13.367 -29.672 -11.625 1 97.81 308 SER B C 1
ATOM 5072 O O . SER B 1 308 ? 12.664 -30.375 -12.359 1 97.81 308 SER B O 1
ATOM 5074 N N . ILE B 1 309 ? 13.32 -29.781 -10.344 1 97.56 309 ILE B N 1
ATOM 5075 C CA . ILE B 1 309 ? 12.461 -30.797 -9.742 1 97.56 309 ILE B CA 1
ATOM 5076 C C . ILE B 1 309 ? 11 -30.359 -9.82 1 97.56 309 ILE B C 1
ATOM 5078 O O . ILE B 1 309 ? 10.094 -31.188 -9.867 1 97.56 309 ILE B O 1
ATOM 5082 N N . CYS B 1 310 ? 10.773 -29.062 -9.82 1 98.5 310 CYS B N 1
ATOM 5083 C CA . CYS B 1 310 ? 9.414 -28.547 -9.992 1 98.5 310 CYS B CA 1
ATOM 5084 C C . CYS B 1 310 ? 8.922 -28.766 -11.414 1 98.5 310 CYS B C 1
ATOM 5086 O O . CYS B 1 310 ? 7.75 -29.078 -11.625 1 98.5 310 CYS B O 1
ATOM 5088 N N . LEU B 1 311 ? 9.844 -28.641 -12.375 1 98 311 LEU B N 1
ATOM 5089 C CA . LEU B 1 311 ? 9.469 -28.672 -13.789 1 98 311 LEU B CA 1
ATOM 5090 C C . LEU B 1 311 ? 9.727 -30.047 -14.391 1 98 311 LEU B C 1
ATOM 5092 O O . LEU B 1 311 ? 9.914 -30.172 -15.602 1 98 311 LEU B O 1
ATOM 5096 N N . GLU B 1 312 ? 9.805 -31.016 -13.5 1 97.69 312 GLU B N 1
ATOM 5097 C CA . GLU B 1 312 ? 9.875 -32.375 -14.016 1 97.69 312 GLU B CA 1
ATOM 5098 C C . GLU B 1 312 ? 8.664 -32.719 -14.891 1 97.69 312 GLU B C 1
ATOM 5100 O O . GLU B 1 312 ? 7.523 -32.594 -14.445 1 97.69 312 GLU B O 1
ATOM 5105 N N . TYR B 1 313 ? 8.898 -33.156 -16.109 1 96.25 313 TYR B N 1
ATOM 5106 C CA . TYR B 1 313 ? 7.844 -33.344 -17.094 1 96.25 313 TYR B CA 1
ATOM 5107 C C . TYR B 1 313 ? 6.906 -34.469 -16.688 1 96.25 313 TYR B C 1
ATOM 5109 O O . TYR B 1 313 ? 5.688 -34.344 -16.828 1 96.25 313 TYR B O 1
ATOM 5117 N N . ASP B 1 314 ? 7.5 -35.562 -16.219 1 94.81 314 ASP B N 1
ATOM 5118 C CA . ASP B 1 314 ? 6.707 -36.688 -15.734 1 94.81 314 ASP B CA 1
ATOM 5119 C C . ASP B 1 314 ? 6.062 -36.375 -14.391 1 94.81 314 ASP B C 1
ATOM 5121 O O . ASP B 1 314 ? 6.754 -36.281 -13.367 1 94.81 314 ASP B O 1
ATOM 5125 N N . LYS B 1 315 ? 4.836 -36.281 -14.367 1 93.88 315 LYS B N 1
ATOM 5126 C CA . LYS B 1 315 ? 4.125 -35.875 -13.156 1 93.88 315 LYS B CA 1
ATOM 5127 C C . LYS B 1 315 ? 4.367 -36.875 -12.023 1 93.88 315 LYS B C 1
ATOM 5129 O O . LYS B 1 315 ? 4.285 -36.5 -10.852 1 93.88 315 LYS B O 1
ATOM 5134 N N . LYS B 1 316 ? 4.664 -38.094 -12.328 1 94.62 316 LYS B N 1
ATOM 5135 C CA . LYS B 1 316 ? 4.93 -39.094 -11.305 1 94.62 316 LYS B CA 1
ATOM 5136 C C . LYS B 1 316 ? 6.266 -38.844 -10.617 1 94.62 316 LYS B C 1
ATOM 5138 O O . LYS B 1 316 ? 6.445 -39.219 -9.445 1 94.62 316 LYS B O 1
ATOM 5143 N N . LYS B 1 317 ? 7.141 -38.25 -11.344 1 96.81 317 LYS B N 1
ATOM 5144 C CA . LYS B 1 317 ? 8.484 -38 -10.82 1 96.81 317 LYS B CA 1
ATOM 5145 C C . LYS B 1 317 ? 8.602 -36.562 -10.289 1 96.81 317 LYS B C 1
ATOM 5147 O O . LYS B 1 317 ? 9.586 -36.219 -9.625 1 96.81 317 LYS B O 1
ATOM 5152 N N . ARG B 1 318 ? 7.602 -35.781 -10.57 1 97.31 318 ARG B N 1
ATOM 5153 C CA . ARG B 1 318 ? 7.629 -34.375 -10.133 1 97.31 318 ARG B CA 1
ATOM 5154 C C . ARG B 1 318 ? 7.496 -34.281 -8.617 1 97.31 318 ARG B C 1
ATOM 5156 O O . ARG B 1 318 ? 6.73 -35.031 -8 1 97.31 318 ARG B O 1
ATOM 5163 N N . ALA B 1 319 ? 8.234 -33.344 -8.055 1 97 319 ALA B N 1
ATOM 5164 C CA . ALA B 1 319 ? 8.219 -33.156 -6.609 1 97 319 ALA B CA 1
ATOM 5165 C C . ALA B 1 319 ? 6.836 -32.719 -6.133 1 97 319 ALA B C 1
ATOM 5167 O O . ALA B 1 319 ? 6.07 -32.125 -6.898 1 97 319 ALA B O 1
ATOM 5168 N N . ASN B 1 320 ? 6.488 -33.062 -4.914 1 97.19 320 ASN B N 1
ATOM 5169 C CA . ASN B 1 320 ? 5.336 -32.469 -4.238 1 97.19 320 ASN B CA 1
ATOM 5170 C C . ASN B 1 320 ? 5.746 -31.312 -3.336 1 97.19 320 ASN B C 1
ATOM 5172 O O . ASN B 1 320 ? 6.934 -31.016 -3.207 1 97.19 320 ASN B O 1
ATOM 5176 N N . THR B 1 321 ? 4.809 -30.656 -2.771 1 97.56 321 THR B N 1
ATOM 5177 C CA . THR B 1 321 ? 5.09 -29.453 -1.986 1 97.56 321 THR B CA 1
ATOM 5178 C C . THR B 1 321 ? 5.961 -29.797 -0.78 1 97.56 321 THR B C 1
ATOM 5180 O O . THR B 1 321 ? 6.801 -28.984 -0.372 1 97.56 321 THR B O 1
ATOM 5183 N N . GLY B 1 322 ? 5.777 -30.938 -0.19 1 97 322 GLY B N 1
ATOM 5184 C CA . GLY B 1 322 ? 6.629 -31.359 0.91 1 97 322 GLY B CA 1
ATOM 5185 C C . GLY B 1 322 ? 8.094 -31.438 0.531 1 97 322 GLY B C 1
ATOM 5186 O O . GLY B 1 322 ? 8.961 -30.969 1.272 1 97 322 GLY B O 1
ATOM 5187 N N . ALA B 1 323 ? 8.359 -32.094 -0.547 1 97.31 323 ALA B N 1
ATOM 5188 C CA . ALA B 1 323 ? 9.727 -32.219 -1.046 1 97.31 323 ALA B CA 1
ATOM 5189 C C . ALA B 1 323 ? 10.328 -30.844 -1.357 1 97.31 323 ALA B C 1
ATOM 5191 O O . ALA B 1 323 ? 11.5 -30.609 -1.08 1 97.31 323 ALA B O 1
ATOM 5192 N N . VAL B 1 324 ? 9.523 -29.984 -1.924 1 98.19 324 VAL B N 1
ATOM 5193 C CA . VAL B 1 324 ? 9.984 -28.641 -2.258 1 98.19 324 VAL B CA 1
ATOM 5194 C C . VAL B 1 324 ? 10.391 -27.906 -0.986 1 98.19 324 VAL B C 1
ATOM 5196 O O . VAL B 1 324 ? 11.453 -27.266 -0.944 1 98.19 324 VAL B O 1
ATOM 5199 N N . LEU B 1 325 ? 9.602 -28.031 0.082 1 97.5 325 LEU B N 1
ATOM 5200 C CA . LEU B 1 325 ? 9.844 -27.312 1.333 1 97.5 325 LEU B CA 1
ATOM 5201 C C . LEU B 1 325 ? 11.141 -27.781 1.979 1 97.5 325 LEU B C 1
ATOM 5203 O O . LEU B 1 325 ? 11.781 -27.031 2.715 1 97.5 325 LEU B O 1
ATOM 5207 N N . LYS B 1 326 ? 11.602 -28.953 1.675 1 96.62 326 LYS B N 1
ATOM 5208 C CA . LYS B 1 326 ? 12.812 -29.516 2.27 1 96.62 326 LYS B CA 1
ATOM 5209 C C . LYS B 1 326 ? 14.039 -29.203 1.423 1 96.62 326 LYS B C 1
ATOM 5211 O O . LYS B 1 326 ? 15.172 -29.5 1.826 1 96.62 326 LYS B O 1
ATOM 5216 N N . HIS B 1 327 ? 13.828 -28.656 0.283 1 97.12 327 HIS B N 1
ATOM 5217 C CA . HIS B 1 327 ? 14.953 -28.391 -0.609 1 97.12 327 HIS B CA 1
ATOM 5218 C C . HIS B 1 327 ? 15.914 -27.375 0.007 1 97.12 327 HIS B C 1
ATOM 5220 O O . HIS B 1 327 ? 15.484 -26.391 0.613 1 97.12 327 HIS B O 1
ATOM 5226 N N . PRO B 1 328 ? 17.188 -27.438 -0.192 1 95.88 328 PRO B N 1
ATOM 5227 C CA . PRO B 1 328 ? 18.203 -26.594 0.447 1 95.88 328 PRO B CA 1
ATOM 5228 C C . PRO B 1 328 ? 18.094 -25.125 0.039 1 95.88 328 PRO B C 1
ATOM 5230 O O . PRO B 1 328 ? 18.5 -24.25 0.798 1 95.88 328 PRO B O 1
ATOM 5233 N N . PHE B 1 329 ? 17.641 -24.891 -1.098 1 96.62 329 PHE B N 1
ATOM 5234 C CA . PHE B 1 329 ? 17.516 -23.516 -1.547 1 96.62 329 PHE B CA 1
ATOM 5235 C C . PHE B 1 329 ? 16.594 -22.719 -0.618 1 96.62 329 PHE B C 1
ATOM 5237 O O . PHE B 1 329 ? 16.734 -21.516 -0.478 1 96.62 329 PHE B O 1
ATOM 5244 N N . LEU B 1 330 ? 15.656 -23.422 0.046 1 95.75 330 LEU B N 1
ATOM 5245 C CA . LEU B 1 330 ? 14.672 -22.75 0.887 1 95.75 330 LEU B CA 1
ATOM 5246 C C . LEU B 1 330 ? 15.094 -22.781 2.352 1 95.75 330 LEU B C 1
ATOM 5248 O O . LEU B 1 330 ? 14.398 -22.234 3.215 1 95.75 330 LEU B O 1
ATOM 5252 N N . SER B 1 331 ? 16.156 -23.438 2.84 1 85.38 331 SER B N 1
ATOM 5253 C CA . SER B 1 331 ? 16.594 -23.594 4.227 1 85.38 331 SER B CA 1
ATOM 5254 C C . SER B 1 331 ? 17.219 -22.312 4.754 1 85.38 331 SER B C 1
ATOM 5256 O O . SER B 1 331 ? 17.203 -22.047 5.961 1 85.38 331 SER B O 1
ATOM 5258 N N . GLY B 1 332 ? 17.891 -21.422 4.105 1 65.19 332 GLY B N 1
ATOM 5259 C CA . GLY B 1 332 ? 18.594 -20.266 4.637 1 65.19 332 GLY B CA 1
ATOM 5260 C C . GLY B 1 332 ? 17.703 -19.062 4.84 1 65.19 332 GLY B C 1
ATOM 5261 O O . GLY B 1 332 ? 18.172 -17.984 5.191 1 65.19 332 GLY B O 1
ATOM 5262 N N . THR B 1 333 ? 16.5 -19.156 4.582 1 60 333 THR B N 1
ATOM 5263 C CA . THR B 1 333 ? 15.664 -17.969 4.664 1 60 333 THR B CA 1
ATOM 5264 C C . THR B 1 333 ? 15.016 -17.859 6.043 1 60 333 THR B C 1
ATOM 5266 O O . THR B 1 333 ? 14.32 -18.766 6.484 1 60 333 THR B O 1
ATOM 5269 N N . SER B 1 334 ? 15.773 -17.375 7.113 1 46.44 334 SER B N 1
ATOM 5270 C CA . SER B 1 334 ? 15.203 -17.156 8.438 1 46.44 334 SER B CA 1
ATOM 5271 C C . SER B 1 334 ? 14.156 -16.047 8.414 1 46.44 334 SER B C 1
ATOM 5273 O O . SER B 1 334 ? 14.25 -15.109 7.609 1 46.44 334 SER B O 1
#

Secondary structure (DSSP, 8-state):
-----------------------TTHHHHHHHHHHHHHHHHHHHTT--SSS----------EEEEEEEEE-SS-EEEEEEETTT-BEEEEEEEEEETTSTTHHHHHHHHHHHHHHHHH---TTBPPEEEEEEEEETTTTEEEEEEEEE--TTEEHHHHHHHH-SPPHHHHHHHHHHHHHHHHHHHHTTEE----SGGGEEE-SBS-EEE---TT-EE--SS-B----HHHHHH-GGGGGGS-HHHHTT--B-THHHHHHHHHHHHHHHHSS-S-TT--SHHHHHHHHHTT--PPPPTTS-HHHHHHHHHHT-SSTTTS--HHHHHTSGGGTT--/-----------------------TTHHHHHHHHHHHHHHHHHHHTT--STT----------EEEEEEEEE-SS-EEEEEEETTT-BEEEEEEEEEETTSTTHHHHHHHHHHHHHHHHH---TTBPPEEEEEEEEETTTTEEEEEEEEE--TTEEHHHHHHHH-SPPHHHHHHHHHHHHHHHHHHHHTTEE----SGGGEEE-SBS-EEE---TT-EE--SS-B----HHHHHH-GGGGGGS-HHHHTT--B-THHHHHHHHHHHHHHHHSS-S-TT--SHHHHHHHHHTT--PPPPTTS-HHHHHHHHHHT-SSTTTS--HHHHHTSGGGTT--

Sequence (668 aa):
MDSNCIKVKIKKATATPPEVSLDNLSDSAHNMTRTIGRDLFFASLSENPKKSSELEQKHFDIQMEKKIGQGTYGSVYRAILKENGEFVAVKIFKIDLSHDNWRSKVEVLDKEISILRRFENYNIVKYLGSEKLLNNKNGQGEVRIFMEYMAGGSLSSVVKTYGALPEPLIANFTKQITLALHYLHSHGVVHRDLKGANILSDGEGNIKLADFGASKHIQGLPLMSDNSELCKSIRGSLYWMAPEILRRESYGRKVDVWSLGCVIIEMATGKHPWDNIFTYEQLCQAVALQQKPEVPEHLSSKCKELISICLEYDKKKRANTGAVLKHPFLSGTSMDSNCIKVKIKKATATPPEVSLDNLSDSAHNMTRTIGRDLFFASLSENPKKSSELEQKHFDIQMEKKIGQGTYGSVYRAILKENGEFVAVKIFKIDLSHDNWRSKVEVLDKEISILRRFENYNIVKYLGSEKLLNNKNGQGEVRIFMEYMAGGSLSSVVKTYGALPEPLIANFTKQITLALHYLHSHGVVHRDLKGANILSDGEGNIKLADFGASKHIQGLPLMSDNSELCKSIRGSLYWMAPEILRRESYGRKVDVWSLGCVIIEMATGKHPWDNIFTYEQLCQAVALQQKPEVPEHLSSKCKELISICLEYDKKKRANTGAVLKHPFLSGTS